Protein AF-A0A3C1DNW0-F1 (afdb_monomer)

pLDDT: mean 85.57, std 12.75, range [38.97, 98.12]

Foldseek 3Di:
DVVPDPVVVVVVVVVVVLVVQQVVLVVVQVVQLVVLLVVVVCVVPVPDCLVVVLVVLPPPDPCSVVVNVVSVVVVVLLDPPSCSVVDTCSCVRRPCCCVVDVPPFFFWKWKWWDFFALFHTATDTADLFFEEFFDVSLCLLVVLLLLQLLLCCQVPNNQVSCCVSQVFDVRGGYPPDDLPDWTKTWMDGPQKTWMWTFHDDPPGRDQAIFIWIARNPRTQWTAGRVQFTDGPNDTDDGDRHHPLNVCVVVVPPDPSSVSRSVQSNQEQGAEQAPLVLCLPVNAFLDPDCAADRNRRNLQNNLVVLVVDPVSVVLNVLLQSLLCNQPVQWADDKDWDDDPRHIFIWGDGVPDPDTHTPSPDFSQSVLSSSLSSQLSSGAASGEGEYEASVPRHDLSSVLSSSSSSVVSCSVRNYRYYYYHLDLSVQQSCLVPQQSYWARESDDPDDHDGDRRCVVDPNVVSNVDRVSVCSVVCCTNYHDNPD

Nearest PDB structures (foldseek):
  8v47-assembly1_H  TM=5.598E-01  e=7.083E-08  Escherichia coli B185
  6p74-assembly1_A-2  TM=4.828E-01  e=3.776E-08  Thermus scotoductus
  8v48-assembly1_F  TM=5.115E-01  e=3.086E-06  Escherichia coli B185
  7vuk-assembly1_B-2  TM=6.601E-01  e=5.045E-01  Thermus thermophilus HB8
  3uwx-assembly1_A-2  TM=2.628E-01  e=2.975E-02  Geobacillus sp. Y412MC52

Sequence (481 aa):
MLDADPSFARINDLIRLNKRRFLEAQIEVTQDYAKRVQSEVRVRLKDDTIWGVCRQEWGRGKGFKNEVLAQMEAWSRRQQGLTAHESTNAMTTIPLFAEVSRPAQPPSFTLYIRNLRALHWVNWSPEPLSILIGANGAGKTTLLQTLKLLHIAYERGLPEAVTQVLGGSNNLRRNGITEDEPVELGLTIGDARWRIRLVQREGSVDYFTDERLSVGEREVYSRDSMGAFLYGSERIEPTPQLGLRALMDRGVHEPAVRSIASFLWRLAVYHDPDLWHLRWQGSNTSEDRLLHSRGLNALAVLRRWHQDRSNRHRYQFVVDGLSIAFPNTVKEIDFQEAGNTIVARIYRPGAELPTPLAAEANGVLQLLILFCQVANAEDESLVAIDEPENSLHPYALRSFLRRTGQWARQHKLTVVLATHSTVLLDELSASPEQIFVMKPSELGAPIPTQLDRLCDRDWLEGFKIGDLYEQGEIGSNEDEC

Secondary structure (DSSP, 8-state):
--TT-HHHHHHHHHHHHHHHHHHHHHHHHHHHHHHHHHHHHHHHHHT-THHHHHHHHTTSSTTHHHHHHHHHHHHHHH-TT-GGGT--THHHHSTTHHHH----PPPP-EEEEEEETTEEEEEE---SEEEEEE-TTSSHHHHHHHHHHHHHHHHH-HHHHHHHHHSSGGGSBPTT--TTSPEEEEEEETTEEEEEEE--BTTB--S-EEEEEEETTEEEEEE-TT--EEETTEEEPP-SS-HHHHHHHTT---HHHHHHHHHHHTEEEE-S--HHHHHHT-EE-----SPPTT-TTHHHHHHHHHH-TTTHHHHHHHHHHHHHHSTTT-SEEEEEEETTEEEEEEEPTT-SS-EEGGGS-HHHHHHHHHHHHHHHPPTT-EEEEE-TTTT--HHHHHHHHHHHHHHHHHHT-EEEEE---HHHHHHTTT-GGGEEEE----TT--BSEEHHHHS-HHHHTTS-HHHHHHHTSSSSSS---

Solvent-accessible surface area (backbone atoms only — not comparable to full-atom values): 25736 Å² total; per-residue (Å²): 138,71,92,78,44,73,68,55,54,52,49,52,51,50,52,52,49,51,55,50,50,37,56,54,25,53,52,50,43,52,51,52,37,53,50,42,41,50,51,54,52,48,62,63,52,70,83,42,66,61,62,60,54,39,56,69,40,57,79,62,60,92,60,25,68,58,52,40,48,50,51,52,50,54,49,54,73,65,56,81,73,79,53,36,83,78,62,70,61,47,57,79,57,24,73,64,38,49,77,76,42,67,78,82,60,40,68,70,48,34,43,36,38,27,28,43,36,60,41,56,39,32,63,34,63,80,46,53,56,23,37,39,36,38,33,91,78,29,24,64,67,56,56,51,45,48,52,42,28,50,23,38,16,57,76,70,10,49,58,58,16,37,39,75,68,52,72,28,60,88,49,44,56,24,85,95,60,64,89,83,62,66,28,33,41,36,42,31,45,86,62,25,40,37,41,36,34,55,50,85,52,96,94,41,57,59,85,32,34,40,30,38,34,27,47,74,91,45,67,51,32,40,27,37,66,84,41,58,27,32,48,68,90,43,80,45,81,72,64,76,49,39,68,58,45,58,40,53,76,71,62,61,83,52,64,59,52,51,54,54,48,55,50,38,71,36,50,43,54,34,43,75,68,43,60,66,49,40,46,77,61,24,4,55,71,62,88,65,86,68,74,45,55,34,37,48,35,42,54,37,46,44,52,46,19,62,73,34,80,91,39,31,67,41,30,49,49,36,50,56,52,46,22,70,54,34,61,79,54,31,66,48,77,48,77,48,74,56,90,60,28,26,41,49,27,28,25,30,69,93,48,91,64,65,45,57,49,61,74,54,61,66,34,59,57,45,51,49,39,53,38,46,59,63,50,62,56,58,70,52,17,37,43,34,36,45,52,77,60,64,68,45,54,67,69,37,47,52,49,46,54,58,51,50,52,53,49,25,64,76,39,18,22,24,37,39,37,32,47,88,53,40,66,62,38,45,74,36,55,93,42,41,73,28,32,27,34,24,53,72,69,62,98,86,60,57,34,52,40,45,39,55,79,64,40,59,63,78,62,50,72,77,50,56,46,22,58,39,42,73,72,30,47,42,39,32,91,74,46,80,102

Mean predicted aligned error: 11.66 Å

Radius of gyration: 26.44 Å; Cα contacts (8 Å, |Δi|>4): 844; chains: 1; bounding box: 57×82×78 Å

Structure (mmCIF, N/CA/C/O backbone):
data_AF-A0A3C1DNW0-F1
#
_entry.id   AF-A0A3C1DNW0-F1
#
loop_
_atom_site.group_PDB
_atom_site.id
_atom_site.type_symbol
_atom_site.label_atom_id
_atom_site.label_alt_id
_atom_site.label_comp_id
_atom_site.label_asym_id
_atom_site.label_entity_id
_atom_site.label_seq_id
_atom_site.pdbx_PDB_ins_code
_atom_site.Cartn_x
_atom_site.Cartn_y
_atom_site.Cartn_z
_atom_site.occupancy
_atom_site.B_iso_or_equiv
_atom_site.auth_seq_id
_atom_site.auth_comp_id
_atom_site.auth_asym_id
_atom_site.auth_atom_id
_atom_site.pdbx_PDB_model_num
ATOM 1 N N . MET A 1 1 ? -2.042 -59.525 14.906 1.00 48.03 1 MET A N 1
ATOM 2 C CA . MET A 1 1 ? -3.501 -59.620 15.145 1.00 48.03 1 MET A CA 1
ATOM 3 C C . MET A 1 1 ? -4.225 -58.286 14.873 1.00 48.03 1 MET A C 1
ATOM 5 O O . MET A 1 1 ? -5.308 -58.090 15.395 1.00 48.03 1 MET A O 1
ATOM 9 N N . LEU A 1 2 ? -3.662 -57.394 14.034 1.00 45.12 2 LEU A N 1
ATOM 10 C CA . LEU A 1 2 ? -4.302 -56.145 13.571 1.00 45.12 2 LEU A CA 1
ATOM 11 C C . LEU A 1 2 ? -4.813 -56.239 12.114 1.00 45.12 2 LEU A C 1
ATOM 13 O O . LEU A 1 2 ? -5.661 -55.454 11.717 1.00 45.12 2 LEU A O 1
ATOM 17 N N . ASP A 1 3 ? -4.374 -57.244 11.344 1.00 48.69 3 ASP A N 1
ATOM 18 C CA . ASP A 1 3 ? -4.756 -57.433 9.931 1.00 48.69 3 ASP A CA 1
ATOM 19 C C . ASP A 1 3 ? -6.123 -58.114 9.709 1.00 48.69 3 ASP A C 1
ATOM 21 O O . ASP A 1 3 ? -6.497 -58.387 8.572 1.00 48.69 3 ASP A O 1
ATOM 25 N N . ALA A 1 4 ? -6.874 -58.415 10.775 1.00 55.47 4 ALA A N 1
ATOM 26 C CA . ALA A 1 4 ? -8.154 -59.131 10.695 1.00 55.47 4 ALA A CA 1
ATOM 27 C C . ALA A 1 4 ? -9.383 -58.250 10.995 1.00 55.47 4 ALA A C 1
ATOM 29 O O . ALA A 1 4 ? -10.499 -58.767 11.035 1.00 55.47 4 ALA A O 1
ATOM 30 N N . ASP A 1 5 ? -9.201 -56.941 11.212 1.00 55.50 5 ASP A N 1
ATOM 31 C CA . ASP A 1 5 ? -10.313 -56.021 11.460 1.00 55.50 5 ASP A CA 1
ATOM 32 C C . ASP A 1 5 ? -10.877 -55.475 10.126 1.00 55.50 5 ASP A C 1
ATOM 34 O O . ASP A 1 5 ? -10.173 -54.763 9.397 1.00 55.50 5 ASP A O 1
ATOM 38 N N . PRO A 1 6 ? -12.144 -55.775 9.771 1.00 59.16 6 PRO A N 1
ATOM 39 C CA . PRO A 1 6 ? -12.763 -55.307 8.530 1.00 59.16 6 PRO A CA 1
ATOM 40 C C . PRO A 1 6 ? -12.862 -53.776 8.431 1.00 59.16 6 PRO A C 1
ATOM 42 O O . PRO A 1 6 ? -13.002 -53.246 7.326 1.00 59.16 6 PRO A O 1
ATOM 45 N N . SER A 1 7 ? -12.762 -53.043 9.544 1.00 54.59 7 SER A N 1
ATOM 46 C CA . SER A 1 7 ? -12.679 -51.578 9.539 1.00 54.59 7 SER A CA 1
ATOM 47 C C . SER A 1 7 ? -11.319 -51.070 9.040 1.00 54.59 7 SER A C 1
ATOM 49 O O . SER A 1 7 ? -11.264 -50.103 8.280 1.00 54.59 7 SER A O 1
ATOM 51 N N . PHE A 1 8 ? -10.229 -51.773 9.358 1.00 56.00 8 PHE A N 1
ATOM 52 C CA . PHE A 1 8 ? -8.871 -51.423 8.933 1.00 56.00 8 PHE A CA 1
ATOM 53 C C . PHE A 1 8 ? -8.640 -51.722 7.445 1.00 56.00 8 PHE A C 1
ATOM 55 O O . PHE A 1 8 ? -8.015 -50.933 6.735 1.00 56.00 8 PHE A O 1
ATOM 62 N N . ALA A 1 9 ? -9.222 -52.816 6.941 1.00 67.88 9 ALA A N 1
ATOM 63 C CA . ALA A 1 9 ? -9.243 -53.124 5.510 1.00 67.88 9 ALA A CA 1
ATOM 64 C C . ALA A 1 9 ? -9.954 -52.021 4.705 1.00 67.88 9 ALA A C 1
ATOM 66 O O . ALA A 1 9 ? -9.409 -51.529 3.719 1.00 67.88 9 ALA A O 1
ATOM 67 N N . ARG A 1 10 ? -11.113 -51.545 5.186 1.00 63.94 10 ARG A N 1
ATOM 68 C CA . ARG A 1 10 ? -11.848 -50.426 4.567 1.00 63.94 10 ARG A CA 1
ATOM 69 C C . ARG A 1 10 ? -11.051 -49.123 4.566 1.00 63.94 10 ARG A C 1
ATOM 71 O O . ARG A 1 10 ? -11.082 -48.404 3.571 1.00 63.94 10 ARG A O 1
ATOM 78 N N . ILE A 1 11 ? -10.330 -48.819 5.647 1.00 63.16 11 ILE A N 1
ATOM 79 C CA . ILE A 1 11 ? -9.469 -47.629 5.725 1.00 63.16 11 ILE A CA 1
ATOM 80 C C . ILE A 1 11 ? -8.301 -47.739 4.737 1.00 63.16 11 ILE A C 1
ATOM 82 O O . ILE A 1 11 ? -8.032 -46.790 4.004 1.00 63.16 11 ILE A O 1
ATOM 86 N N . ASN A 1 12 ? -7.638 -48.894 4.653 1.00 68.75 12 ASN A N 1
ATOM 87 C CA . ASN A 1 12 ? -6.545 -49.107 3.700 1.00 68.75 12 ASN A CA 1
ATOM 88 C C . ASN A 1 12 ? -7.011 -49.040 2.241 1.00 68.75 12 ASN A C 1
ATOM 90 O O . ASN A 1 12 ? -6.315 -48.460 1.403 1.00 68.75 12 ASN A O 1
ATOM 94 N N . ASP A 1 13 ? -8.189 -49.580 1.934 1.00 74.31 13 ASP A N 1
ATOM 95 C CA . ASP A 1 13 ? -8.787 -49.472 0.603 1.00 74.31 13 ASP A CA 1
ATOM 96 C C . ASP A 1 13 ? -9.165 -48.024 0.270 1.00 74.31 13 ASP A C 1
ATOM 98 O O . ASP A 1 13 ? -8.897 -47.562 -0.840 1.00 74.31 13 ASP A O 1
ATOM 102 N N . LEU A 1 14 ? -9.682 -47.267 1.243 1.00 72.88 14 LEU A N 1
ATOM 103 C CA . LEU A 1 14 ? -9.954 -45.837 1.093 1.00 72.88 14 LEU A CA 1
ATOM 104 C C . LEU A 1 14 ? -8.666 -45.032 0.847 1.00 72.88 14 LEU A C 1
ATOM 106 O O . LEU A 1 14 ? -8.630 -44.188 -0.048 1.00 72.88 14 LEU A O 1
ATOM 110 N N . ILE A 1 15 ? -7.585 -45.323 1.578 1.00 68.31 15 ILE A N 1
ATOM 111 C CA . ILE A 1 15 ? -6.269 -44.691 1.383 1.00 68.31 15 ILE A CA 1
ATOM 112 C C . ILE A 1 15 ? -5.720 -45.008 -0.013 1.00 68.31 15 ILE A C 1
ATOM 114 O O . ILE A 1 15 ? -5.250 -44.107 -0.712 1.00 68.31 15 ILE A O 1
ATOM 118 N N . ARG A 1 16 ? -5.798 -46.270 -0.456 1.00 75.81 16 ARG A N 1
ATOM 119 C CA . ARG A 1 16 ? -5.365 -46.681 -1.804 1.00 75.81 16 ARG A CA 1
ATOM 120 C C . ARG A 1 16 ? -6.180 -45.989 -2.893 1.00 75.81 16 ARG A C 1
ATOM 122 O O . ARG A 1 16 ? -5.595 -45.492 -3.856 1.00 75.81 16 ARG A O 1
ATOM 129 N N . LEU A 1 17 ? -7.500 -45.921 -2.729 1.00 76.88 17 LEU A N 1
ATOM 130 C CA . LEU A 1 17 ? -8.402 -45.241 -3.657 1.00 76.88 17 LEU A CA 1
ATOM 131 C C . LEU A 1 17 ? -8.082 -43.744 -3.747 1.00 76.88 17 LEU A C 1
ATOM 133 O O . LEU A 1 17 ? -7.944 -43.219 -4.850 1.00 76.88 17 LEU A O 1
ATOM 137 N N . ASN A 1 18 ? -7.893 -43.072 -2.611 1.00 72.06 18 ASN A N 1
ATOM 138 C CA . ASN A 1 18 ? -7.554 -41.648 -2.573 1.00 72.06 18 ASN A CA 1
ATOM 139 C C . ASN A 1 18 ? -6.177 -41.368 -3.183 1.00 72.06 18 ASN A C 1
ATOM 141 O O . ASN A 1 18 ? -6.037 -40.423 -3.956 1.00 72.06 18 ASN A O 1
ATOM 145 N N . LYS A 1 19 ? -5.178 -42.221 -2.926 1.00 74.38 19 LYS A N 1
ATOM 146 C CA . LYS A 1 19 ? -3.848 -42.102 -3.544 1.00 74.38 19 LYS A CA 1
ATOM 147 C C . LYS A 1 19 ? -3.908 -42.248 -5.065 1.00 74.38 19 LYS A C 1
ATOM 149 O O . LYS A 1 19 ? -3.236 -41.508 -5.779 1.00 74.38 19 LYS A O 1
ATOM 154 N N . ARG A 1 20 ? -4.721 -43.181 -5.567 1.00 79.38 20 ARG A N 1
ATOM 155 C CA . ARG A 1 20 ? -4.929 -43.364 -7.007 1.00 79.38 20 ARG A CA 1
ATOM 156 C C . ARG A 1 20 ? -5.627 -42.155 -7.632 1.00 79.38 20 ARG A C 1
ATOM 158 O O . ARG A 1 20 ? -5.116 -41.621 -8.610 1.00 79.38 20 ARG A O 1
ATOM 165 N N . ARG A 1 21 ? -6.727 -41.688 -7.032 1.00 78.31 21 ARG A N 1
ATOM 166 C CA . ARG A 1 21 ? -7.461 -40.502 -7.505 1.00 78.31 21 ARG A CA 1
ATOM 167 C C . ARG A 1 21 ? -6.591 -39.245 -7.508 1.00 78.31 21 ARG A C 1
ATOM 169 O O . ARG A 1 21 ? -6.690 -38.449 -8.429 1.00 78.31 21 ARG A O 1
ATOM 176 N N . PHE A 1 22 ? -5.713 -39.087 -6.518 1.00 77.50 22 PHE A N 1
ATOM 177 C CA . PHE A 1 22 ? -4.748 -37.989 -6.473 1.00 77.50 22 PHE A CA 1
ATOM 178 C C . PHE A 1 22 ? -3.785 -38.012 -7.670 1.00 77.50 22 PHE A C 1
ATOM 180 O O . PHE A 1 22 ? -3.607 -36.991 -8.326 1.00 77.50 22 PHE A O 1
ATOM 187 N N . LEU A 1 23 ? -3.199 -39.172 -7.990 1.00 78.12 23 LEU A N 1
ATOM 188 C CA . LEU A 1 23 ? -2.284 -39.313 -9.131 1.00 78.12 23 LEU A CA 1
ATOM 189 C C . LEU A 1 23 ? -2.989 -39.070 -10.473 1.00 78.12 23 LEU A C 1
ATOM 191 O O . LEU A 1 23 ? -2.451 -38.375 -11.332 1.00 78.12 23 LEU A O 1
ATOM 195 N N . GLU A 1 24 ? -4.192 -39.619 -10.645 1.00 84.00 24 GLU A N 1
ATOM 196 C CA . GLU A 1 24 ? -5.007 -39.412 -11.849 1.00 84.00 24 GLU A CA 1
ATOM 197 C C . GLU A 1 24 ? -5.360 -37.921 -12.020 1.00 84.00 24 GLU A C 1
ATOM 199 O O . GLU A 1 24 ? -5.135 -37.357 -13.092 1.00 84.00 24 GLU A O 1
ATOM 204 N N . ALA A 1 25 ? -5.782 -37.252 -10.943 1.00 82.62 25 ALA A N 1
ATOM 205 C CA . ALA A 1 25 ? -6.086 -35.822 -10.945 1.00 82.62 25 ALA A CA 1
ATOM 206 C C . ALA A 1 25 ? -4.856 -34.934 -11.214 1.00 82.62 25 ALA A C 1
ATOM 208 O O . ALA A 1 25 ? -4.959 -33.936 -11.923 1.00 82.62 25 ALA A O 1
ATOM 209 N N . GLN A 1 26 ? -3.672 -35.284 -10.697 1.00 78.56 26 GLN A N 1
ATOM 210 C CA . GLN A 1 26 ? -2.434 -34.551 -10.997 1.00 78.56 26 GLN A CA 1
ATOM 211 C C . GLN A 1 26 ? -2.085 -34.594 -12.488 1.00 78.56 26 GLN A C 1
ATOM 213 O O . GLN A 1 26 ? -1.655 -33.586 -13.058 1.00 78.56 26 GLN A O 1
ATOM 218 N N . ILE A 1 27 ? -2.272 -35.752 -13.125 1.00 82.19 27 ILE A N 1
ATOM 219 C CA . ILE A 1 27 ? -2.051 -35.912 -14.564 1.00 82.19 27 ILE A CA 1
ATOM 220 C C . ILE A 1 27 ? -3.059 -35.060 -15.337 1.00 82.19 27 ILE A C 1
ATOM 222 O O . ILE A 1 27 ? -2.663 -34.341 -16.253 1.00 82.19 27 ILE A O 1
ATOM 226 N N . GLU A 1 28 ? -4.332 -35.092 -14.944 1.00 84.12 28 GLU A N 1
ATOM 227 C CA . GLU A 1 28 ? -5.400 -34.311 -15.573 1.00 84.12 28 GLU A CA 1
ATOM 228 C C . GLU A 1 28 ? -5.126 -32.802 -15.515 1.00 84.12 28 GLU A C 1
ATOM 230 O O . GLU A 1 28 ? -5.126 -32.135 -16.549 1.00 84.12 28 GLU A O 1
ATOM 235 N N . VAL A 1 29 ? -4.794 -32.274 -14.334 1.00 80.25 29 VAL A N 1
ATOM 236 C CA . VAL A 1 29 ? -4.448 -30.857 -14.131 1.00 80.25 29 VAL A CA 1
ATOM 237 C C . VAL A 1 29 ? -3.252 -30.448 -14.988 1.00 80.25 29 VAL A C 1
ATOM 239 O O . VAL A 1 29 ? -3.266 -29.394 -15.621 1.00 80.25 29 VAL A O 1
ATOM 242 N N . THR A 1 30 ? -2.220 -31.291 -15.038 1.00 77.31 30 THR A N 1
ATOM 243 C CA . THR A 1 30 ? -1.017 -31.026 -15.838 1.00 77.31 30 THR A CA 1
ATOM 244 C C . THR A 1 30 ? -1.336 -31.002 -17.334 1.00 77.31 30 THR A C 1
ATOM 246 O O . THR A 1 30 ? -0.831 -30.151 -18.067 1.00 77.31 30 THR A O 1
ATOM 249 N N . GLN A 1 31 ? -2.191 -31.917 -17.799 1.00 81.38 31 GLN A N 1
ATOM 250 C CA . GLN A 1 31 ? -2.630 -31.970 -19.191 1.00 81.38 31 GLN A CA 1
ATOM 251 C C . GLN A 1 31 ? -3.514 -30.778 -19.566 1.00 81.38 31 GLN A C 1
ATOM 253 O O . GLN A 1 31 ? -3.330 -30.222 -20.649 1.00 81.38 31 GLN A O 1
ATOM 258 N N . ASP A 1 32 ? -4.450 -30.378 -18.702 1.00 81.00 32 ASP A N 1
ATOM 259 C CA . ASP A 1 32 ? -5.295 -29.197 -18.918 1.00 81.00 32 ASP A CA 1
ATOM 260 C C . ASP A 1 32 ? -4.445 -27.924 -18.985 1.00 81.00 32 ASP A C 1
ATOM 262 O O . ASP A 1 32 ? -4.532 -27.168 -19.953 1.00 81.00 32 ASP A O 1
ATOM 266 N N . TYR A 1 33 ? -3.526 -27.750 -18.031 1.00 76.62 33 TYR A N 1
ATOM 267 C CA . TYR A 1 33 ? -2.560 -26.654 -18.037 1.00 76.62 33 TYR A CA 1
ATOM 268 C C . TYR A 1 33 ? -1.752 -26.607 -19.343 1.00 76.62 33 TYR A C 1
ATOM 270 O O . TYR A 1 33 ? -1.715 -25.577 -20.019 1.00 76.62 33 TYR A O 1
ATOM 278 N N . ALA A 1 34 ? -1.160 -27.734 -19.751 1.00 76.31 34 ALA A N 1
ATOM 279 C CA . ALA A 1 34 ? -0.383 -27.814 -20.985 1.00 76.31 34 ALA A CA 1
ATOM 280 C C . ALA A 1 34 ? -1.221 -27.466 -22.228 1.00 76.31 34 ALA A C 1
ATOM 282 O O . ALA A 1 34 ? -0.741 -26.750 -23.109 1.00 76.31 34 ALA A O 1
ATOM 283 N N . LYS A 1 35 ? -2.481 -27.919 -22.293 1.00 82.25 35 LYS A N 1
ATOM 284 C CA . LYS A 1 35 ? -3.408 -27.584 -23.387 1.00 82.25 35 LYS A CA 1
ATOM 285 C C . LYS A 1 35 ? -3.744 -26.096 -23.418 1.00 82.25 35 LYS A C 1
ATOM 287 O O . LYS A 1 35 ? -3.727 -25.507 -24.498 1.00 82.25 35 LYS A O 1
ATOM 292 N N . ARG A 1 36 ? -4.015 -25.476 -22.265 1.00 78.75 36 ARG A N 1
ATOM 293 C CA . ARG A 1 36 ? -4.310 -24.037 -22.171 1.00 78.75 36 ARG A CA 1
ATOM 294 C C . ARG A 1 36 ? -3.122 -23.201 -22.623 1.00 78.75 36 ARG A C 1
ATOM 296 O O . ARG A 1 36 ? -3.286 -22.386 -23.529 1.00 78.75 36 ARG A O 1
ATOM 303 N N . VAL A 1 37 ? -1.924 -23.483 -22.099 1.00 74.88 37 VAL A N 1
ATOM 304 C CA . VAL A 1 37 ? -0.683 -22.814 -22.527 1.00 74.88 37 VAL A CA 1
ATOM 305 C C . VAL A 1 37 ? -0.494 -22.978 -24.032 1.00 74.88 37 VAL A C 1
ATOM 307 O O . VAL A 1 37 ? -0.277 -21.996 -24.736 1.00 74.88 37 VAL A O 1
ATOM 310 N N . GLN A 1 38 ? -0.631 -24.201 -24.552 1.00 79.56 38 GLN A N 1
ATOM 311 C CA . GLN A 1 38 ? -0.500 -24.463 -25.983 1.00 79.56 38 GLN A CA 1
ATOM 312 C C . GLN A 1 38 ? -1.506 -23.653 -26.807 1.00 79.56 38 GLN A C 1
ATOM 314 O O . GLN A 1 38 ? -1.136 -23.102 -27.843 1.00 79.56 38 GLN A O 1
ATOM 319 N N . SER A 1 39 ? -2.765 -23.580 -26.373 1.00 81.94 39 SER A N 1
ATOM 320 C CA . SER A 1 39 ? -3.809 -22.834 -27.076 1.00 81.94 39 SER A CA 1
ATOM 321 C C . S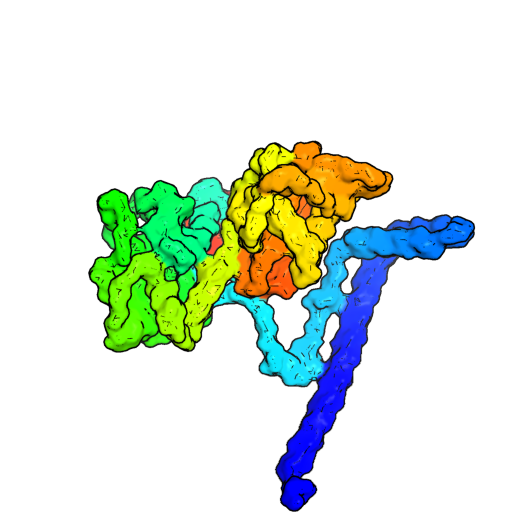ER A 1 39 ? -3.498 -21.339 -27.127 1.00 81.94 39 SER A C 1
ATOM 323 O O . SER A 1 39 ? -3.559 -20.736 -28.196 1.00 81.94 39 SER A O 1
ATOM 325 N N . GLU A 1 40 ? -3.065 -20.768 -26.008 1.00 78.75 40 GLU A N 1
ATOM 326 C CA . GLU A 1 40 ? -2.799 -19.343 -25.876 1.00 78.75 40 GLU A CA 1
ATOM 327 C C . GLU A 1 40 ? -1.538 -18.933 -26.646 1.00 78.75 40 GLU A C 1
ATOM 329 O O . GLU A 1 40 ? -1.549 -17.961 -27.405 1.00 78.75 40 GLU A O 1
ATOM 334 N N . VAL A 1 41 ? -0.479 -19.743 -26.551 1.00 77.81 41 VAL A N 1
ATOM 335 C CA . VAL A 1 41 ? 0.729 -19.603 -27.376 1.00 77.81 41 VAL A CA 1
ATOM 336 C C . VAL A 1 41 ? 0.374 -19.684 -28.861 1.00 77.81 41 VAL A C 1
ATOM 338 O O . VAL A 1 41 ? 0.852 -18.872 -29.649 1.00 77.81 41 VAL A O 1
ATOM 341 N N . ARG A 1 42 ? -0.490 -20.625 -29.264 1.00 80.81 42 ARG A N 1
ATOM 342 C CA . ARG A 1 42 ? -0.892 -20.795 -30.668 1.00 80.81 42 ARG A CA 1
ATOM 343 C C . ARG A 1 42 ? -1.680 -19.602 -31.198 1.00 80.81 42 ARG A C 1
ATOM 345 O O . ARG A 1 42 ? -1.450 -19.215 -32.339 1.00 80.81 42 ARG A O 1
ATOM 352 N N . VAL A 1 43 ? -2.582 -19.032 -30.399 1.00 81.56 43 VAL A N 1
ATOM 353 C CA . VAL A 1 43 ? -3.336 -17.821 -30.763 1.00 81.56 43 VAL A CA 1
ATOM 354 C C . VAL A 1 43 ? -2.379 -16.652 -30.974 1.00 81.56 43 VAL A C 1
ATOM 356 O O . VAL A 1 43 ? -2.425 -16.017 -32.022 1.00 81.56 43 VAL A O 1
ATOM 359 N N . ARG A 1 44 ? -1.451 -16.429 -30.039 1.00 77.81 44 ARG A N 1
ATOM 360 C CA . ARG A 1 44 ? -0.472 -15.333 -30.126 1.00 77.81 44 ARG A CA 1
ATOM 361 C C . ARG A 1 44 ? 0.526 -15.504 -31.271 1.00 77.81 44 ARG A C 1
ATOM 363 O O . ARG A 1 44 ? 0.952 -14.518 -31.852 1.00 77.81 44 ARG A O 1
ATOM 370 N N . LEU A 1 45 ? 0.890 -16.740 -31.610 1.00 79.31 45 LEU A N 1
ATOM 371 C CA . LEU A 1 45 ? 1.800 -17.039 -32.721 1.00 79.31 45 LEU A CA 1
ATOM 372 C C . LEU A 1 45 ? 1.155 -16.927 -34.104 1.00 79.31 45 LEU A C 1
ATOM 374 O O . LEU A 1 45 ? 1.888 -16.856 -35.088 1.00 79.31 45 LEU A O 1
ATOM 378 N N . LYS A 1 46 ? -0.177 -17.005 -34.209 1.00 76.19 46 LYS A N 1
ATOM 379 C CA . LYS A 1 46 ? -0.862 -17.187 -35.497 1.00 76.19 46 LYS A CA 1
ATOM 380 C C . LYS A 1 46 ? -0.609 -16.030 -36.467 1.00 76.19 46 LYS A C 1
ATOM 382 O O . LYS A 1 46 ? -0.390 -16.288 -37.647 1.00 76.19 46 LYS A O 1
ATOM 387 N N . ASP A 1 47 ? -0.576 -14.807 -35.946 1.00 71.94 47 ASP A N 1
ATOM 388 C CA . ASP A 1 47 ? -0.454 -13.579 -36.739 1.00 71.94 47 ASP A CA 1
ATOM 389 C C . ASP A 1 47 ? 0.865 -12.825 -36.467 1.00 71.94 47 ASP A C 1
ATOM 391 O O . ASP A 1 47 ? 1.056 -11.697 -36.920 1.00 71.94 47 ASP A O 1
ATOM 395 N N . ASP A 1 48 ? 1.802 -13.444 -35.740 1.00 79.75 48 ASP A N 1
ATOM 396 C CA . ASP A 1 48 ? 3.068 -12.811 -35.376 1.00 79.75 48 ASP A CA 1
ATOM 397 C C . ASP A 1 48 ? 4.144 -13.011 -36.457 1.00 79.75 48 ASP A C 1
ATOM 399 O O . ASP A 1 48 ? 4.401 -14.113 -36.954 1.00 79.75 48 ASP A O 1
ATOM 403 N N . THR A 1 49 ? 4.827 -11.916 -36.792 1.00 83.56 49 THR A N 1
ATOM 404 C CA . THR A 1 49 ? 5.937 -11.880 -37.756 1.00 83.56 49 THR A CA 1
ATOM 405 C C . THR A 1 49 ? 7.140 -12.746 -37.368 1.00 83.56 49 THR A C 1
ATOM 407 O O . THR A 1 49 ? 7.996 -13.006 -38.220 1.00 83.56 49 THR A O 1
ATOM 410 N N . ILE A 1 50 ? 7.209 -13.237 -36.124 1.00 84.81 50 ILE A N 1
ATOM 411 C CA . ILE A 1 50 ? 8.295 -14.077 -35.611 1.00 84.81 50 ILE A CA 1
ATOM 412 C C . ILE A 1 50 ? 8.543 -15.309 -36.483 1.00 84.81 50 ILE A C 1
ATOM 414 O O . ILE A 1 50 ? 9.695 -15.676 -36.695 1.00 84.81 50 ILE A O 1
ATOM 418 N N . TRP A 1 51 ? 7.503 -15.899 -37.084 1.00 80.44 51 TRP A N 1
ATOM 419 C CA . TRP A 1 51 ? 7.679 -17.013 -38.019 1.00 80.44 51 TRP A CA 1
ATOM 420 C C . TRP A 1 51 ? 8.460 -16.614 -39.268 1.00 80.44 51 TRP A C 1
ATOM 422 O O . TRP A 1 51 ? 9.289 -17.388 -39.743 1.00 80.44 51 TRP A O 1
ATOM 432 N N . GLY A 1 52 ? 8.227 -15.408 -39.787 1.00 80.44 52 GLY A N 1
ATOM 433 C CA . GLY A 1 52 ? 8.985 -14.855 -40.905 1.00 80.44 52 GLY A CA 1
ATOM 434 C C . GLY A 1 52 ? 10.452 -14.642 -40.539 1.00 80.44 52 GLY A C 1
ATOM 435 O O . GLY A 1 52 ? 11.331 -15.062 -41.291 1.00 80.44 52 GLY A O 1
ATOM 436 N N . VAL A 1 53 ? 10.709 -14.082 -39.353 1.00 82.19 53 VAL A N 1
ATOM 437 C CA . VAL A 1 53 ? 12.064 -13.856 -38.820 1.00 82.19 53 VAL A CA 1
ATOM 438 C C . VAL A 1 53 ? 12.800 -15.184 -38.623 1.00 82.19 53 VAL A C 1
ATOM 440 O O . VAL A 1 53 ? 13.878 -15.385 -39.179 1.00 82.19 53 VAL A O 1
ATOM 443 N N . CYS A 1 54 ? 12.194 -16.146 -37.923 1.00 84.50 54 CYS A N 1
ATOM 444 C CA . CYS A 1 54 ? 12.789 -17.464 -37.702 1.00 84.50 54 CYS A CA 1
ATOM 445 C C . CYS A 1 54 ? 13.026 -18.221 -39.016 1.00 84.50 54 CYS A C 1
ATOM 447 O O . CYS A 1 54 ? 14.024 -18.926 -39.135 1.00 84.50 54 CYS A O 1
ATOM 449 N N . ARG A 1 55 ? 12.146 -18.072 -40.016 1.00 84.19 55 ARG A N 1
ATOM 450 C CA . ARG A 1 55 ? 12.298 -18.711 -41.334 1.00 84.19 55 ARG A CA 1
ATOM 451 C C . ARG A 1 55 ? 13.444 -18.116 -42.148 1.00 84.19 55 ARG A C 1
ATOM 453 O O . ARG A 1 55 ? 14.096 -18.861 -42.871 1.00 84.19 55 ARG A O 1
ATOM 460 N N . GLN A 1 56 ? 13.687 -16.810 -42.040 1.00 83.12 56 GLN A N 1
ATOM 461 C CA . GLN A 1 56 ? 14.822 -16.150 -42.696 1.00 83.12 56 GLN A CA 1
ATOM 462 C C . GLN A 1 56 ? 16.163 -16.539 -42.064 1.00 83.12 56 GLN A C 1
ATOM 464 O O . GLN A 1 56 ? 17.156 -16.674 -42.778 1.00 83.12 56 GLN A O 1
ATOM 469 N N . GLU A 1 57 ? 16.177 -16.768 -40.751 1.00 81.44 57 GLU A N 1
ATOM 470 C CA . GLU A 1 57 ? 17.364 -17.220 -40.019 1.00 81.44 57 GLU A CA 1
ATOM 471 C C . GLU A 1 57 ? 17.602 -18.733 -40.135 1.00 81.44 57 GLU A C 1
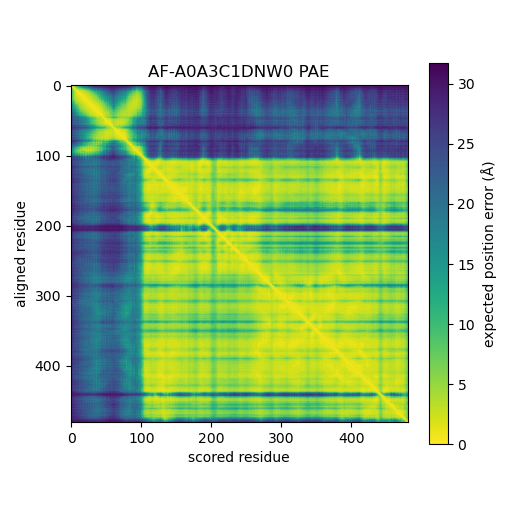ATOM 473 O O . GLU A 1 57 ? 18.724 -19.215 -39.965 1.00 81.44 57 GLU A O 1
ATOM 478 N N . TRP A 1 58 ? 16.577 -19.512 -40.487 1.00 83.81 58 TRP A N 1
ATOM 479 C CA . TRP A 1 58 ? 16.689 -20.962 -40.598 1.00 83.81 58 TRP A CA 1
ATOM 480 C C . TRP A 1 58 ? 17.679 -21.386 -41.693 1.00 83.81 58 TRP A C 1
ATOM 482 O O . TRP A 1 58 ? 17.453 -21.182 -42.884 1.00 83.81 58 TRP A O 1
ATOM 492 N N . GLY A 1 59 ? 18.775 -22.038 -41.292 1.00 78.50 59 GLY A N 1
ATOM 493 C CA . GLY A 1 59 ? 19.795 -22.553 -42.211 1.00 78.50 59 GLY A CA 1
ATOM 494 C C . GLY A 1 59 ? 20.888 -21.554 -42.609 1.00 78.50 59 GLY A C 1
ATOM 495 O O . GLY A 1 59 ? 21.751 -21.910 -43.415 1.00 78.50 59 GLY A O 1
ATOM 496 N N . ARG A 1 60 ? 20.927 -20.344 -42.029 1.00 79.31 60 ARG A N 1
ATOM 497 C CA . ARG A 1 60 ? 22.002 -19.355 -42.248 1.00 79.31 60 ARG A CA 1
ATOM 498 C C . ARG A 1 60 ? 23.298 -19.690 -41.490 1.00 79.31 60 ARG A C 1
ATOM 500 O O . ARG A 1 60 ? 23.736 -18.975 -40.598 1.00 79.31 60 ARG A O 1
ATOM 507 N N . GLY A 1 61 ? 23.960 -20.777 -41.880 1.00 79.38 61 GLY A N 1
ATOM 508 C CA . GLY A 1 61 ? 25.314 -21.108 -41.410 1.00 79.38 61 GLY A CA 1
ATOM 509 C C . GLY A 1 61 ? 25.393 -21.690 -39.990 1.00 79.38 61 GLY A C 1
ATOM 510 O O . GLY A 1 61 ? 24.395 -22.106 -39.403 1.00 79.38 61 GLY A O 1
ATOM 511 N N . LYS A 1 62 ? 26.610 -21.802 -39.435 1.00 72.94 62 LYS A N 1
ATOM 512 C CA . LYS A 1 62 ? 26.824 -22.369 -38.088 1.00 72.94 62 LYS A CA 1
ATOM 513 C C . LYS A 1 62 ? 26.281 -21.407 -37.026 1.00 72.94 62 LYS A C 1
ATOM 515 O O . LYS A 1 62 ? 26.705 -20.264 -36.977 1.00 72.94 62 LYS A O 1
ATOM 520 N N . GLY A 1 63 ? 25.394 -21.897 -36.159 1.00 77.81 63 GLY A N 1
ATOM 521 C CA . GLY A 1 63 ? 24.812 -21.113 -35.060 1.00 77.81 63 GLY A CA 1
ATOM 522 C C . GLY A 1 63 ? 23.350 -20.707 -35.256 1.00 77.81 63 GLY A C 1
ATOM 523 O O . GLY A 1 63 ? 22.728 -20.289 -34.286 1.00 77.81 63 GLY A O 1
ATOM 524 N N . PHE A 1 64 ? 22.759 -20.936 -36.439 1.00 80.94 64 PHE A N 1
ATOM 525 C CA . PHE A 1 64 ? 21.371 -20.547 -36.737 1.00 80.94 64 PHE A CA 1
ATOM 526 C C . PHE A 1 64 ? 20.343 -21.046 -35.706 1.00 80.94 64 PHE A C 1
ATOM 528 O O . PHE A 1 64 ? 19.364 -20.369 -35.421 1.00 80.94 64 PHE A O 1
ATOM 535 N N . LYS A 1 65 ? 20.569 -22.227 -35.111 1.00 80.50 65 LYS A N 1
ATOM 536 C CA . LYS A 1 65 ? 19.701 -22.767 -34.054 1.00 80.50 65 LYS A CA 1
ATOM 537 C C . LYS A 1 65 ? 19.667 -21.866 -32.821 1.00 80.50 65 LYS A C 1
ATOM 539 O O . LYS A 1 65 ? 18.593 -21.657 -32.274 1.00 80.50 65 LYS A O 1
ATOM 544 N N . ASN A 1 66 ? 20.818 -21.341 -32.402 1.00 76.44 66 ASN A N 1
ATOM 545 C CA . ASN A 1 66 ? 20.907 -20.459 -31.240 1.00 76.44 66 ASN A CA 1
ATOM 546 C C . ASN A 1 66 ? 20.244 -19.113 -31.533 1.00 76.44 66 ASN A C 1
ATOM 548 O O . ASN A 1 66 ? 19.561 -18.585 -30.667 1.00 76.44 66 ASN A O 1
ATOM 552 N N . GLU A 1 67 ? 20.380 -18.607 -32.759 1.00 75.94 67 GLU A N 1
ATOM 553 C CA . GLU A 1 67 ? 19.742 -17.359 -33.181 1.00 75.94 67 GLU A CA 1
ATOM 554 C C . GLU A 1 67 ? 18.214 -17.499 -33.222 1.00 75.94 67 GLU A C 1
ATOM 556 O O . GLU A 1 67 ? 17.490 -16.694 -32.646 1.00 75.94 67 GLU A O 1
ATOM 561 N N . VAL A 1 68 ? 17.706 -18.588 -33.810 1.00 79.94 68 VAL A N 1
ATOM 562 C CA . VAL A 1 68 ? 16.269 -18.900 -33.816 1.00 79.94 68 VAL A CA 1
ATOM 563 C C . VAL A 1 68 ? 15.739 -19.069 -32.389 1.00 79.94 68 VAL A C 1
ATOM 565 O O . VAL A 1 68 ? 14.679 -18.531 -32.074 1.00 79.94 68 VAL A O 1
ATOM 568 N N . LEU A 1 69 ? 16.478 -19.758 -31.510 1.00 76.44 69 LEU A N 1
ATOM 569 C CA . LEU A 1 69 ? 16.119 -19.889 -30.094 1.00 76.44 69 LEU A CA 1
ATOM 570 C C . LEU A 1 69 ? 16.101 -18.531 -29.385 1.00 76.44 69 LEU A C 1
ATOM 572 O O . LEU A 1 69 ? 15.133 -18.235 -28.695 1.00 76.44 69 LEU A O 1
ATOM 576 N N . ALA A 1 70 ? 17.102 -17.678 -29.603 1.00 74.06 70 ALA A N 1
ATOM 577 C CA . ALA A 1 70 ? 17.155 -16.339 -29.025 1.00 74.06 70 ALA A CA 1
ATOM 578 C C . ALA A 1 70 ? 15.982 -15.463 -29.496 1.00 74.06 70 ALA A C 1
ATOM 580 O O . ALA A 1 70 ? 15.396 -14.739 -28.691 1.00 74.06 70 ALA A O 1
ATOM 581 N N . GLN A 1 71 ? 15.585 -15.564 -30.769 1.00 77.94 71 GLN A N 1
ATOM 582 C CA . GLN A 1 71 ? 14.413 -14.866 -31.306 1.00 77.94 71 GLN A CA 1
ATOM 583 C C . GLN A 1 71 ? 13.111 -15.373 -30.674 1.00 77.94 71 GLN A C 1
ATOM 585 O O . GLN A 1 71 ? 12.280 -14.563 -30.260 1.00 77.94 71 GLN A O 1
ATOM 590 N N . MET A 1 72 ? 12.946 -16.693 -30.532 1.00 74.56 72 MET A N 1
ATOM 591 C CA . MET A 1 72 ? 11.780 -17.278 -29.860 1.00 74.56 72 MET A CA 1
ATOM 592 C C . MET A 1 72 ? 11.742 -16.943 -28.364 1.00 74.56 72 MET A C 1
ATOM 594 O O . MET A 1 72 ? 10.672 -16.650 -27.839 1.00 74.56 72 MET A O 1
ATOM 598 N N . GLU A 1 73 ? 12.886 -16.915 -27.679 1.00 69.56 73 GLU A N 1
ATOM 599 C CA . GLU A 1 73 ? 12.982 -16.481 -26.282 1.00 69.56 73 GLU A CA 1
ATOM 600 C C . GLU A 1 73 ? 12.661 -14.994 -26.131 1.00 69.56 73 GLU A C 1
ATOM 602 O O . GLU A 1 73 ? 11.889 -14.614 -25.253 1.00 69.56 73 GLU A O 1
ATOM 607 N N . ALA A 1 74 ? 13.202 -14.138 -26.999 1.00 71.25 74 ALA A N 1
ATOM 608 C CA . ALA A 1 74 ? 12.904 -12.712 -26.998 1.00 71.25 74 ALA A CA 1
ATOM 609 C C . ALA A 1 74 ? 11.431 -12.442 -27.328 1.00 71.25 74 ALA A C 1
ATOM 611 O O . ALA A 1 74 ? 10.840 -11.516 -26.777 1.00 71.25 74 ALA A O 1
ATOM 612 N N . TRP A 1 75 ? 10.831 -13.224 -28.227 1.00 80.75 75 TRP A N 1
ATOM 613 C CA . TRP A 1 75 ? 9.394 -13.196 -28.487 1.00 80.75 75 TRP A CA 1
ATOM 614 C C . TRP A 1 75 ? 8.614 -13.626 -27.245 1.00 80.75 75 TRP A C 1
ATOM 616 O O . TRP A 1 75 ? 7.758 -12.880 -26.783 1.00 80.75 75 TRP A O 1
ATOM 626 N N . SER A 1 76 ? 8.973 -14.758 -26.635 1.00 68.00 76 SER A N 1
ATOM 627 C CA . SER A 1 76 ? 8.329 -15.270 -25.422 1.00 68.00 76 SER A CA 1
ATOM 628 C C . SER A 1 76 ? 8.389 -14.270 -24.267 1.00 68.00 76 SER A C 1
ATOM 630 O O . SER A 1 76 ? 7.396 -14.104 -23.570 1.00 68.00 76 SER A O 1
ATOM 632 N N . ARG A 1 77 ? 9.518 -13.575 -24.072 1.00 63.25 77 ARG A N 1
ATOM 633 C CA . ARG A 1 77 ? 9.669 -12.527 -23.044 1.00 63.25 77 ARG A CA 1
ATOM 634 C C . ARG A 1 77 ? 8.832 -11.278 -23.339 1.00 63.25 77 ARG A C 1
ATOM 636 O O . ARG A 1 77 ? 8.461 -10.569 -22.410 1.00 63.25 77 ARG A O 1
ATOM 643 N N . ARG A 1 78 ? 8.526 -11.006 -24.614 1.00 68.56 78 ARG A N 1
ATOM 644 C CA . ARG A 1 78 ? 7.646 -9.905 -25.050 1.00 68.56 78 ARG A CA 1
ATOM 645 C C . ARG A 1 78 ? 6.160 -10.235 -24.908 1.00 68.56 78 ARG A C 1
ATOM 647 O O . ARG A 1 78 ? 5.352 -9.315 -24.802 1.00 68.56 78 ARG A O 1
ATOM 654 N N . GLN A 1 79 ? 5.791 -11.516 -24.891 1.00 65.38 79 GLN A N 1
ATOM 655 C CA . GLN A 1 79 ? 4.407 -11.937 -24.696 1.00 65.38 79 GLN A CA 1
ATOM 656 C C . GLN A 1 79 ? 3.973 -11.705 -23.243 1.00 65.38 79 GLN A C 1
ATOM 658 O O . GLN A 1 79 ? 4.095 -12.576 -22.386 1.00 65.38 79 GLN A O 1
ATOM 663 N N . GLN A 1 80 ? 3.433 -10.517 -22.960 1.00 51.84 80 GLN A N 1
ATOM 664 C CA . GLN A 1 80 ? 2.800 -10.244 -21.672 1.00 51.84 80 GLN A CA 1
ATOM 665 C C . GLN A 1 80 ? 1.502 -11.051 -21.541 1.00 51.84 80 GLN A C 1
ATOM 667 O O . GLN A 1 80 ? 0.586 -10.898 -22.352 1.00 51.84 80 GLN A O 1
ATOM 672 N N . GLY A 1 81 ? 1.415 -11.890 -20.508 1.00 58.03 81 GLY A N 1
ATOM 673 C CA . GLY A 1 81 ? 0.150 -12.449 -20.031 1.00 58.03 81 GLY A CA 1
ATOM 674 C C . GLY A 1 81 ? -0.276 -13.778 -20.640 1.00 58.03 81 GLY A C 1
ATOM 675 O O . GLY A 1 81 ? -1.443 -13.890 -20.975 1.00 58.03 81 GLY A O 1
ATOM 676 N N . LEU A 1 82 ? 0.617 -14.767 -20.780 1.00 56.84 82 LEU A N 1
ATOM 677 C CA . LEU A 1 82 ? 0.156 -16.160 -20.870 1.00 56.84 82 LEU A CA 1
ATOM 678 C C . LEU A 1 82 ? -0.600 -16.497 -19.578 1.00 56.84 82 LEU A C 1
ATOM 680 O O . LEU A 1 82 ? 0.038 -16.901 -18.619 1.00 56.84 82 LEU A O 1
ATOM 684 N N . THR A 1 83 ? -1.911 -16.297 -19.492 1.00 55.50 83 THR A N 1
ATOM 685 C CA . THR A 1 83 ? -2.674 -16.465 -18.238 1.00 55.50 83 THR A CA 1
ATOM 686 C C . THR A 1 83 ? -3.024 -17.921 -17.945 1.00 55.50 83 THR A C 1
ATOM 688 O O . THR A 1 83 ? -3.575 -18.239 -16.891 1.00 55.50 83 THR A O 1
ATOM 691 N N . ALA A 1 84 ? -2.666 -18.852 -18.831 1.00 55.22 84 ALA A N 1
ATOM 692 C CA . ALA A 1 84 ? -2.906 -20.277 -18.627 1.00 55.22 84 ALA A CA 1
ATOM 693 C C . ALA A 1 84 ? -2.336 -20.835 -17.303 1.00 55.22 84 ALA A C 1
ATOM 695 O O . ALA A 1 84 ? -2.891 -21.791 -16.771 1.00 55.22 84 ALA A O 1
ATOM 696 N N . HIS A 1 85 ? -1.268 -20.246 -16.745 1.00 54.53 85 HIS A N 1
ATOM 697 C CA . HIS A 1 85 ? -0.735 -20.627 -15.422 1.00 54.53 85 HIS A CA 1
ATOM 698 C C . HIS A 1 85 ? -1.495 -20.007 -14.247 1.00 54.53 85 HIS A C 1
ATOM 700 O O . HIS A 1 85 ? -1.350 -20.460 -13.115 1.00 54.53 85 HIS A O 1
ATOM 706 N N . GLU A 1 86 ? -2.314 -18.995 -14.517 1.00 49.50 86 GLU A N 1
ATOM 707 C CA . GLU A 1 86 ? -3.106 -18.249 -13.539 1.00 49.50 86 GLU A CA 1
ATOM 708 C C . GLU A 1 86 ? -4.469 -18.914 -13.276 1.00 49.50 86 GLU A C 1
ATOM 710 O O . GLU A 1 86 ? -5.094 -18.647 -12.254 1.00 49.50 86 GLU A O 1
ATOM 715 N N . SER A 1 87 ? -4.921 -19.815 -14.161 1.00 54.69 87 SER A N 1
ATOM 716 C CA . SER A 1 87 ? -6.146 -20.604 -13.984 1.00 54.69 87 SER A CA 1
ATOM 717 C C . SER A 1 87 ? -5.847 -22.102 -14.045 1.00 54.69 87 SER A C 1
ATOM 719 O O . SER A 1 87 ? -5.717 -22.702 -15.110 1.00 54.69 87 SER A O 1
ATOM 721 N N . THR A 1 88 ? -5.757 -22.730 -12.874 1.00 62.75 88 THR A N 1
ATOM 722 C CA . THR A 1 88 ? -5.704 -24.187 -12.757 1.00 62.75 88 THR A CA 1
ATOM 723 C C . THR A 1 88 ? -6.936 -24.695 -12.029 1.00 62.75 88 THR A C 1
ATOM 725 O O . THR A 1 88 ? -7.318 -24.174 -10.983 1.00 62.75 88 THR A O 1
ATOM 728 N N . ASN A 1 89 ? -7.533 -25.761 -12.555 1.00 66.69 89 ASN A N 1
ATOM 729 C CA . ASN A 1 89 ? -8.619 -26.464 -11.880 1.00 66.69 89 ASN A CA 1
ATOM 730 C C . ASN A 1 89 ? -8.101 -27.372 -10.747 1.00 66.69 89 ASN A C 1
ATOM 732 O O . ASN A 1 89 ? -8.871 -28.129 -10.177 1.00 66.69 89 ASN A O 1
ATOM 736 N N . ALA A 1 90 ? -6.814 -27.304 -10.374 1.00 67.75 90 ALA A N 1
ATOM 737 C CA . ALA A 1 90 ? -6.220 -28.152 -9.334 1.00 67.75 90 ALA A CA 1
ATOM 738 C C . ALA A 1 90 ? -7.038 -28.209 -8.034 1.00 67.75 90 ALA A C 1
ATOM 740 O O . ALA A 1 90 ? -7.183 -29.281 -7.453 1.00 67.75 90 ALA A O 1
ATOM 741 N N . MET A 1 91 ? -7.605 -27.072 -7.620 1.00 62.88 91 MET A N 1
ATOM 742 C CA . MET A 1 91 ? -8.461 -26.953 -6.434 1.00 62.88 91 MET A CA 1
ATOM 743 C C . MET A 1 91 ? -9.715 -27.828 -6.494 1.00 62.88 91 MET A C 1
ATOM 745 O O . MET A 1 91 ? -10.124 -28.377 -5.476 1.00 62.88 91 MET A O 1
ATOM 749 N N . THR A 1 92 ? -10.331 -27.938 -7.670 1.00 69.56 92 THR A N 1
ATOM 750 C CA . THR A 1 92 ? -11.576 -28.687 -7.879 1.00 69.56 92 THR A CA 1
ATOM 751 C C . THR A 1 92 ? -11.320 -30.113 -8.363 1.00 69.56 92 THR A C 1
ATOM 753 O O . THR A 1 92 ? -12.119 -31.002 -8.081 1.00 69.56 92 THR A O 1
ATOM 756 N N . THR A 1 93 ? -10.205 -30.353 -9.057 1.00 78.75 93 THR A N 1
ATOM 757 C CA . THR A 1 93 ? -9.858 -31.646 -9.660 1.00 78.75 93 THR A CA 1
ATOM 758 C C . THR A 1 93 ? -9.108 -32.569 -8.696 1.00 78.75 93 THR A C 1
ATOM 760 O O . THR A 1 93 ? -9.340 -33.776 -8.718 1.00 78.75 93 THR A O 1
ATOM 763 N N . ILE A 1 94 ? -8.220 -32.050 -7.835 1.00 77.25 94 ILE A N 1
ATOM 764 C CA . ILE A 1 94 ? -7.422 -32.887 -6.923 1.00 77.25 94 ILE A CA 1
ATOM 765 C C . ILE A 1 94 ? -8.220 -33.159 -5.631 1.00 77.25 94 ILE A C 1
ATOM 767 O O . ILE A 1 94 ? -8.504 -32.225 -4.876 1.00 77.25 94 ILE A O 1
ATOM 771 N N . PRO A 1 95 ? -8.560 -34.427 -5.317 1.00 66.69 95 PRO A N 1
ATOM 772 C CA . PRO A 1 95 ? -9.323 -34.764 -4.117 1.00 66.69 95 PRO A CA 1
ATOM 773 C C . PRO A 1 95 ? -8.614 -34.305 -2.844 1.00 66.69 95 PRO A C 1
ATOM 775 O O . PRO A 1 95 ? -7.397 -34.461 -2.730 1.00 66.69 95 PRO A O 1
ATOM 778 N N . LEU A 1 96 ? -9.382 -33.790 -1.878 1.00 59.16 96 LEU A N 1
ATOM 779 C CA . LEU A 1 96 ? -8.895 -33.260 -0.595 1.00 59.16 96 LEU A CA 1
ATOM 780 C C . LEU A 1 96 ? -7.969 -32.033 -0.730 1.00 59.16 96 LEU A C 1
ATOM 782 O O . LEU A 1 96 ? -7.567 -31.468 0.282 1.00 59.16 96 LEU A O 1
ATOM 786 N N . PHE A 1 97 ? -7.639 -31.570 -1.944 1.00 57.38 97 PHE A N 1
ATOM 787 C CA . PHE A 1 97 ? -6.709 -30.455 -2.132 1.00 57.38 97 PHE A CA 1
ATOM 788 C C . PHE A 1 97 ? -7.291 -29.137 -1.626 1.00 57.38 97 PHE A C 1
ATOM 790 O O . PHE A 1 97 ? -6.586 -28.416 -0.936 1.00 57.38 97 PHE A O 1
ATOM 797 N N . ALA A 1 98 ? -8.579 -28.871 -1.859 1.00 46.75 98 ALA A N 1
ATOM 798 C CA . ALA A 1 98 ? -9.287 -27.724 -1.280 1.00 46.75 98 ALA A CA 1
ATOM 799 C C . ALA A 1 98 ? -9.489 -27.820 0.250 1.00 46.75 98 ALA A C 1
ATOM 801 O O . ALA A 1 98 ? -9.649 -26.801 0.918 1.00 46.75 98 ALA A O 1
ATOM 802 N N . GLU A 1 99 ? -9.478 -29.032 0.819 1.00 46.88 99 GLU A N 1
ATOM 803 C CA . GLU A 1 99 ? -9.619 -29.258 2.269 1.00 46.88 99 GLU A CA 1
ATOM 804 C C . GLU A 1 99 ? -8.279 -29.107 3.010 1.00 46.88 99 GLU A C 1
ATOM 806 O O . GLU A 1 99 ? -8.244 -28.631 4.144 1.00 46.88 99 GLU A O 1
ATOM 811 N N . VAL A 1 100 ? -7.170 -29.480 2.360 1.00 43.69 100 VAL A N 1
ATOM 812 C CA . VAL A 1 100 ? -5.796 -29.388 2.893 1.00 43.69 100 VAL A CA 1
ATOM 813 C C . VAL A 1 100 ? -5.141 -28.047 2.544 1.00 43.69 100 VAL A C 1
ATOM 815 O O . VAL A 1 100 ? -4.333 -27.526 3.311 1.00 43.69 100 VAL A O 1
ATOM 818 N N . SER A 1 101 ? -5.519 -27.459 1.412 1.00 40.72 101 SER A N 1
ATOM 819 C CA . SER A 1 101 ? -5.136 -26.119 0.980 1.00 40.72 101 SER A CA 1
ATOM 820 C C . SER A 1 101 ? -6.371 -25.233 1.048 1.00 40.72 101 SER A C 1
ATOM 822 O O . SER A 1 101 ? -7.120 -25.128 0.079 1.00 40.72 101 SER A O 1
ATOM 824 N N . ARG A 1 102 ? -6.578 -24.532 2.170 1.00 38.97 102 ARG A N 1
ATOM 825 C CA . ARG A 1 102 ? -7.346 -23.284 2.072 1.00 38.97 102 ARG A CA 1
ATOM 826 C C . ARG A 1 102 ? -6.562 -22.412 1.089 1.00 38.97 102 ARG A C 1
ATOM 828 O O . ARG A 1 102 ? -5.373 -22.211 1.355 1.00 38.97 102 ARG A O 1
ATOM 835 N N . PRO A 1 103 ? -7.130 -21.937 -0.039 1.00 44.53 103 PRO A N 1
ATOM 836 C CA . PRO A 1 103 ? -6.453 -20.915 -0.822 1.00 44.53 103 PRO A CA 1
ATOM 837 C C . PRO A 1 103 ? -6.093 -19.809 0.151 1.00 44.53 103 PRO A C 1
ATOM 839 O O . PRO A 1 103 ? -6.976 -19.204 0.751 1.00 44.53 103 PRO A O 1
ATOM 842 N N . ALA A 1 104 ? -4.806 -19.602 0.378 1.00 51.06 104 ALA A N 1
ATOM 843 C CA . ALA A 1 104 ? -4.377 -18.431 1.101 1.00 51.06 104 ALA A CA 1
ATOM 844 C C . ALA A 1 104 ? -4.765 -17.245 0.209 1.00 51.06 104 ALA A C 1
ATOM 846 O O . ALA A 1 104 ? -4.324 -17.155 -0.937 1.00 51.06 104 ALA A O 1
ATOM 847 N N . GLN A 1 105 ? -5.717 -16.454 0.693 1.00 65.62 105 GLN A N 1
ATOM 848 C CA . GLN A 1 105 ? -6.310 -15.322 -0.007 1.00 65.62 105 GLN A CA 1
ATOM 849 C C . GLN A 1 105 ? -5.648 -14.030 0.476 1.00 65.62 105 GLN A C 1
ATOM 851 O O . GLN A 1 105 ? -5.094 -14.013 1.579 1.00 65.62 105 GLN A O 1
ATOM 856 N N . PRO A 1 106 ? -5.705 -12.951 -0.322 1.00 78.31 106 PRO A N 1
ATOM 857 C CA . PRO A 1 106 ? -5.358 -11.623 0.159 1.00 78.31 106 PRO A CA 1
ATOM 858 C C . PRO A 1 106 ? -6.088 -11.291 1.467 1.00 78.31 106 PRO A C 1
ATOM 860 O O . PRO A 1 106 ? -7.201 -11.783 1.688 1.00 78.31 106 PRO A O 1
ATOM 863 N N . PRO A 1 107 ? -5.484 -10.482 2.354 1.00 81.38 107 PRO A N 1
ATOM 864 C CA . PRO A 1 107 ? -6.101 -10.153 3.628 1.00 81.38 107 PRO A CA 1
ATOM 865 C C . PRO A 1 107 ? -7.438 -9.438 3.398 1.00 81.38 107 PRO A C 1
ATOM 867 O O . PRO A 1 107 ? -7.486 -8.361 2.804 1.00 81.38 107 PRO A O 1
ATOM 870 N N . SER A 1 108 ? -8.522 -10.034 3.896 1.00 89.69 108 SER A N 1
ATOM 871 C CA . SER A 1 108 ? -9.851 -9.422 3.903 1.00 89.69 108 SER A CA 1
ATOM 872 C C . SER A 1 108 ? -10.037 -8.616 5.184 1.00 89.69 108 SER A C 1
ATOM 874 O O . SER A 1 108 ? -9.885 -9.141 6.291 1.00 89.69 108 SER A O 1
ATOM 876 N N . PHE A 1 109 ? -10.344 -7.331 5.035 1.00 95.44 109 PHE A N 1
ATOM 877 C CA . PHE A 1 109 ? -10.551 -6.419 6.149 1.00 95.44 109 PHE A CA 1
ATOM 878 C C . PHE A 1 109 ? -11.516 -5.300 5.764 1.00 95.44 109 PHE A C 1
ATOM 880 O O . PHE A 1 109 ? -11.675 -4.971 4.590 1.00 95.44 109 PHE A O 1
ATOM 887 N N . THR A 1 110 ? -12.094 -4.666 6.779 1.00 97.38 110 THR A N 1
ATOM 888 C CA . THR A 1 110 ? -12.841 -3.417 6.634 1.00 97.38 110 THR A CA 1
ATOM 889 C C . THR A 1 110 ? -12.188 -2.329 7.474 1.00 97.38 110 THR A C 1
ATOM 891 O O . THR A 1 110 ? -12.114 -2.448 8.703 1.00 97.38 110 THR A O 1
ATOM 894 N N . LEU A 1 111 ? -11.732 -1.263 6.820 1.00 97.81 111 LEU A N 1
ATOM 895 C CA . LEU A 1 111 ? -11.225 -0.050 7.452 1.00 97.81 111 LEU A CA 1
ATOM 896 C C . LEU A 1 111 ? -12.385 0.839 7.889 1.00 97.81 111 LEU A C 1
ATOM 898 O O . LEU A 1 111 ? -13.274 1.147 7.097 1.00 97.81 111 LEU A O 1
ATOM 9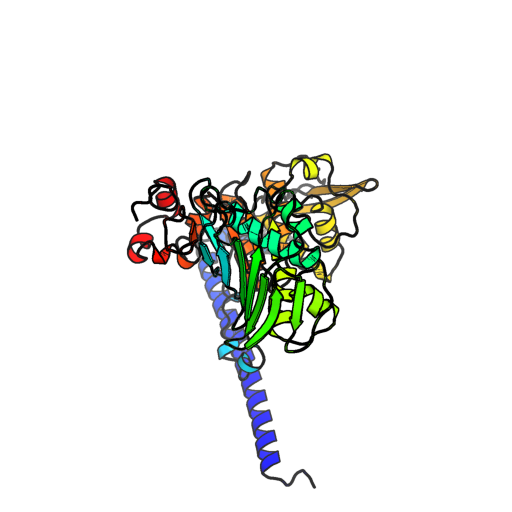02 N N . TYR A 1 112 ? -12.346 1.276 9.142 1.00 97.25 112 TYR A N 1
ATOM 903 C CA . TYR A 1 112 ? -13.317 2.193 9.718 1.00 97.25 112 TYR A CA 1
ATOM 904 C C . TYR A 1 112 ? -12.632 3.484 10.157 1.00 97.25 112 TYR A C 1
ATOM 906 O O . TYR A 1 112 ? -11.639 3.439 10.886 1.00 97.25 112 TYR A O 1
ATOM 914 N N . ILE A 1 113 ? -13.172 4.626 9.732 1.00 95.50 113 ILE A N 1
ATOM 915 C CA . ILE A 1 113 ? -12.687 5.958 10.116 1.00 95.50 113 ILE A CA 1
ATOM 916 C C . ILE A 1 113 ? -13.889 6.866 10.366 1.00 95.50 113 ILE A C 1
ATOM 918 O O . ILE A 1 113 ? -14.849 6.852 9.593 1.00 95.50 113 ILE A O 1
ATOM 922 N N . ARG A 1 114 ? -13.816 7.691 11.407 1.00 92.75 114 ARG A N 1
ATOM 923 C CA . ARG A 1 114 ? -14.702 8.835 11.633 1.00 92.75 114 ARG A CA 1
ATOM 924 C C . ARG A 1 114 ? -13.884 10.087 11.915 1.00 92.75 114 ARG A C 1
ATOM 926 O O . ARG A 1 114 ? -12.967 10.047 12.732 1.00 92.75 114 ARG A O 1
ATOM 933 N N . ASN A 1 115 ? -14.259 11.185 11.264 1.00 91.06 115 ASN A N 1
ATOM 934 C CA . ASN A 1 115 ? -13.838 12.553 11.582 1.00 91.06 115 ASN A CA 1
ATOM 935 C C . ASN A 1 115 ? -12.320 12.821 11.570 1.00 91.06 115 ASN A C 1
ATOM 937 O O . ASN A 1 115 ? -11.832 13.681 12.305 1.00 91.06 115 ASN A O 1
ATOM 941 N N . LEU A 1 116 ? -11.572 12.133 10.702 1.00 90.06 116 LEU A N 1
ATOM 942 C CA . LEU A 1 116 ? -10.123 12.284 10.548 1.00 90.06 116 LEU A CA 1
ATOM 943 C C . LEU A 1 116 ? -9.776 13.146 9.320 1.00 90.06 116 LEU A C 1
ATOM 945 O O . LEU A 1 116 ? -9.924 12.698 8.182 1.00 90.06 116 LEU A O 1
ATOM 949 N N . ARG A 1 117 ? -9.230 14.352 9.524 1.00 89.62 117 ARG A N 1
ATOM 950 C CA . ARG A 1 117 ? -8.833 15.295 8.450 1.00 89.62 117 ARG A CA 1
ATOM 951 C C . ARG A 1 117 ? -9.912 15.468 7.370 1.00 89.62 117 ARG A C 1
ATOM 953 O O . ARG A 1 117 ? -10.975 16.002 7.643 1.00 89.62 117 ARG A O 1
ATOM 960 N N . ALA A 1 118 ? -9.648 15.054 6.131 1.00 88.38 118 ALA A N 1
ATOM 961 C CA . ALA A 1 118 ? -10.604 15.162 5.031 1.00 88.38 118 ALA A CA 1
ATOM 962 C C . ALA A 1 118 ? -11.741 14.120 5.116 1.00 88.38 118 ALA A C 1
ATOM 964 O O . ALA A 1 118 ? -12.758 14.264 4.443 1.00 88.38 118 ALA A O 1
ATOM 965 N N . LEU A 1 119 ? -11.593 13.084 5.947 1.00 90.75 119 LEU A N 1
ATOM 966 C CA . LEU A 1 119 ? -12.490 11.934 6.025 1.00 90.75 119 LEU A CA 1
ATOM 967 C C . LEU A 1 119 ? -13.523 12.126 7.137 1.00 90.75 119 LEU A C 1
ATOM 969 O O . LEU A 1 119 ? -13.187 12.173 8.319 1.00 90.75 119 LEU A O 1
ATOM 973 N N . HIS A 1 120 ? -14.797 12.190 6.763 1.00 89.56 120 HIS A N 1
ATOM 974 C CA . HIS A 1 120 ? -15.900 12.226 7.724 1.00 89.56 120 HIS A CA 1
ATOM 975 C C . HIS A 1 120 ? -16.324 10.815 8.150 1.00 89.56 120 HIS A C 1
ATOM 977 O O . HIS A 1 120 ? -16.369 10.523 9.342 1.00 89.56 120 HIS A O 1
ATOM 983 N N . TRP A 1 121 ? -16.565 9.911 7.196 1.00 91.88 121 TRP A N 1
ATOM 984 C CA . TRP A 1 121 ? -16.887 8.515 7.483 1.00 91.88 121 TRP A CA 1
ATOM 985 C C . TRP A 1 121 ? -16.320 7.572 6.420 1.00 91.88 121 TRP A C 1
ATOM 987 O O . TRP A 1 121 ? -16.648 7.684 5.244 1.00 91.88 121 TRP A O 1
ATOM 997 N N . VAL A 1 122 ? -15.499 6.612 6.846 1.00 95.06 122 VAL A N 1
ATOM 998 C CA . VAL A 1 122 ? -15.018 5.498 6.022 1.00 95.06 122 VAL A CA 1
ATOM 999 C C . VAL A 1 122 ? -15.520 4.191 6.607 1.00 95.06 122 VAL A C 1
ATOM 1001 O O . VAL A 1 122 ? -15.431 3.963 7.816 1.00 95.06 122 VAL A O 1
ATOM 1004 N N . ASN A 1 123 ? -16.025 3.330 5.733 1.00 94.81 123 ASN A N 1
ATOM 1005 C CA . ASN A 1 123 ? -16.297 1.929 6.019 1.00 94.81 123 ASN A CA 1
ATOM 1006 C C . ASN A 1 123 ? -15.994 1.125 4.753 1.00 94.81 123 ASN A C 1
ATOM 1008 O O . ASN A 1 123 ? -16.876 0.900 3.927 1.00 94.81 123 ASN A O 1
ATOM 1012 N N . TRP A 1 124 ? -14.725 0.772 4.572 1.00 95.94 124 TRP A N 1
ATOM 1013 C CA . TRP A 1 124 ? -14.190 0.380 3.272 1.00 95.94 124 TRP A CA 1
ATOM 1014 C C . TRP A 1 124 ? -13.482 -0.965 3.312 1.00 95.94 124 TRP A C 1
ATOM 1016 O O . TRP A 1 124 ? -12.640 -1.196 4.177 1.00 95.94 124 TRP A O 1
ATOM 1026 N N . SER A 1 125 ? -13.817 -1.829 2.355 1.00 95.81 125 SER A N 1
ATOM 1027 C CA . SER A 1 125 ? -13.140 -3.105 2.118 1.00 95.81 125 SER A CA 1
ATOM 1028 C C . SER A 1 125 ? -12.639 -3.105 0.670 1.00 95.81 125 SER A C 1
ATOM 1030 O O . SER A 1 125 ? -13.479 -3.103 -0.231 1.00 95.81 125 SER A O 1
ATOM 1032 N N . PRO A 1 126 ? -11.320 -3.019 0.428 1.00 95.19 126 PRO A N 1
ATOM 1033 C CA . PRO A 1 126 ? -10.769 -3.016 -0.924 1.00 95.19 126 PRO A CA 1
ATOM 1034 C C . PRO A 1 126 ? -10.826 -4.397 -1.581 1.00 95.19 126 PRO A C 1
ATOM 1036 O O . PRO A 1 126 ? -10.735 -5.425 -0.908 1.00 95.19 126 PRO A O 1
ATOM 1039 N N . GLU A 1 127 ? -10.856 -4.396 -2.911 1.00 93.62 127 GLU A N 1
ATOM 1040 C CA . GLU A 1 127 ? -10.490 -5.554 -3.726 1.00 93.62 127 GLU A CA 1
ATOM 1041 C C . GLU A 1 127 ? -8.962 -5.779 -3.697 1.00 93.62 127 GLU A C 1
ATOM 1043 O O . GLU A 1 127 ? -8.206 -4.830 -3.445 1.00 93.62 127 GLU A O 1
ATOM 1048 N N . PRO A 1 128 ? -8.463 -6.997 -3.998 1.00 92.12 128 PRO A N 1
ATOM 1049 C CA . PRO A 1 128 ? -7.027 -7.304 -3.994 1.00 92.12 128 PRO A CA 1
ATOM 1050 C C . PRO A 1 128 ? -6.160 -6.362 -4.836 1.00 92.12 128 PRO A C 1
ATOM 1052 O O . PRO A 1 128 ? -4.998 -6.143 -4.511 1.00 92.12 128 PRO A O 1
ATOM 1055 N N . LEU A 1 129 ? -6.712 -5.797 -5.908 1.00 94.50 129 LEU A N 1
ATOM 1056 C CA . LEU A 1 129 ? -6.158 -4.641 -6.600 1.00 94.50 129 LEU A CA 1
ATOM 1057 C C . LEU A 1 129 ? -7.255 -3.583 -6.640 1.00 94.50 129 LEU A C 1
ATOM 1059 O O . LEU A 1 129 ? -8.322 -3.839 -7.187 1.00 94.50 129 LEU A O 1
ATOM 1063 N N . SER A 1 130 ? -6.996 -2.426 -6.041 1.00 96.50 130 SER A N 1
ATOM 1064 C CA . SER A 1 130 ? -7.951 -1.326 -5.944 1.00 96.50 130 SER A CA 1
ATOM 1065 C C . SER A 1 130 ? -7.315 -0.013 -6.383 1.00 96.50 130 SER A C 1
ATOM 1067 O O . SER A 1 130 ? -6.202 0.312 -5.963 1.00 96.50 130 SER A O 1
ATOM 1069 N N . ILE A 1 131 ? -8.041 0.772 -7.174 1.00 97.00 131 ILE A N 1
ATOM 1070 C CA . ILE A 1 131 ? -7.683 2.145 -7.525 1.00 97.00 131 ILE A CA 1
ATOM 1071 C C . ILE A 1 131 ? -8.627 3.115 -6.819 1.00 97.00 131 ILE A C 1
ATOM 1073 O O . ILE A 1 131 ? -9.842 2.977 -6.898 1.00 97.00 131 ILE A O 1
ATOM 1077 N N . LEU A 1 132 ? -8.059 4.115 -6.151 1.00 96.69 132 LEU A N 1
ATOM 1078 C CA . LEU A 1 132 ? -8.770 5.225 -5.529 1.00 96.69 132 LEU A CA 1
ATOM 1079 C C . LEU A 1 132 ? -8.670 6.464 -6.418 1.00 96.69 132 LEU A C 1
ATOM 1081 O O . LEU A 1 132 ? -7.571 6.978 -6.642 1.00 96.69 132 LEU A O 1
ATOM 1085 N N . ILE A 1 133 ? -9.822 6.976 -6.845 1.00 95.12 133 ILE A N 1
ATOM 1086 C CA . ILE A 1 133 ? -9.961 8.237 -7.586 1.00 95.12 133 ILE A CA 1
ATOM 1087 C C . ILE A 1 133 ? -10.841 9.227 -6.840 1.00 95.12 133 ILE A C 1
ATOM 1089 O O . ILE A 1 133 ? -11.504 8.878 -5.870 1.00 95.12 133 ILE A O 1
ATOM 1093 N N . GLY A 1 134 ? -10.825 10.482 -7.269 1.00 91.25 134 GLY A N 1
ATOM 1094 C CA . GLY A 1 134 ? -11.628 11.554 -6.687 1.00 91.25 134 GLY A CA 1
ATOM 1095 C C . GLY A 1 134 ? -10.948 12.905 -6.833 1.00 91.25 134 GLY A C 1
ATOM 1096 O O . GLY A 1 134 ? -9.753 12.975 -7.150 1.00 91.25 134 GLY A O 1
ATOM 1097 N N . ALA A 1 135 ? -11.682 13.973 -6.547 1.00 86.75 135 ALA A N 1
ATOM 1098 C CA . ALA A 1 135 ? -11.191 15.332 -6.690 1.00 86.75 135 ALA A CA 1
ATOM 1099 C C . ALA A 1 135 ? -10.008 15.626 -5.750 1.00 86.75 135 ALA A C 1
ATOM 1101 O O . ALA A 1 135 ? -9.715 14.903 -4.782 1.00 86.75 135 ALA A O 1
ATOM 1102 N N . ASN A 1 136 ? -9.302 16.721 -6.027 1.00 85.38 136 ASN A N 1
ATOM 1103 C CA . ASN A 1 136 ? -8.272 17.219 -5.123 1.00 85.38 136 ASN A CA 1
ATOM 1104 C C . ASN A 1 136 ? -8.903 17.594 -3.779 1.00 85.38 136 ASN A C 1
ATOM 1106 O O . ASN A 1 136 ? -9.926 18.268 -3.724 1.00 85.38 136 ASN A O 1
ATOM 1110 N N . GLY A 1 137 ? -8.299 17.131 -2.684 1.00 84.12 137 GLY A N 1
ATOM 1111 C CA . GLY A 1 137 ? -8.844 17.340 -1.341 1.00 84.12 137 GLY A CA 1
ATOM 1112 C C . GLY A 1 137 ? -9.956 16.370 -0.922 1.00 84.12 137 GLY A C 1
ATOM 1113 O O . GLY A 1 137 ? -10.332 16.392 0.246 1.00 84.12 137 GLY A O 1
ATOM 1114 N N . ALA A 1 138 ? -10.408 15.447 -1.785 1.00 87.75 138 ALA A N 1
ATOM 1115 C CA . ALA A 1 138 ? -11.420 14.440 -1.426 1.00 87.75 138 ALA A CA 1
ATOM 1116 C C . ALA A 1 138 ? -10.955 13.439 -0.344 1.00 87.75 138 ALA A C 1
ATOM 1118 O O . ALA A 1 138 ? -11.763 12.708 0.217 1.00 87.75 138 ALA A O 1
ATOM 1119 N N . GLY A 1 139 ? -9.652 13.402 -0.032 1.00 90.88 139 GLY A N 1
ATOM 1120 C CA . GLY A 1 139 ? -9.094 12.613 1.072 1.00 90.88 139 GLY A CA 1
ATOM 1121 C C . GLY A 1 139 ? -8.350 11.335 0.675 1.00 90.88 139 GLY A C 1
ATOM 1122 O O . GLY A 1 139 ? -8.054 10.539 1.560 1.00 90.88 139 GLY A O 1
ATOM 1123 N N . LYS A 1 140 ? -8.007 11.132 -0.610 1.00 93.44 140 LYS A N 1
ATOM 1124 C CA . LYS A 1 140 ? -7.249 9.952 -1.097 1.00 93.44 140 LYS A CA 1
ATOM 1125 C C . LYS A 1 140 ? -5.954 9.724 -0.306 1.00 93.44 140 LYS A C 1
ATOM 1127 O O . LYS A 1 140 ? -5.796 8.703 0.359 1.00 93.44 140 LYS A O 1
ATOM 1132 N N . THR A 1 141 ? -5.089 10.737 -0.269 1.00 93.00 141 THR A N 1
ATOM 1133 C CA . THR A 1 141 ? -3.846 10.724 0.515 1.00 93.00 141 THR A CA 1
ATOM 1134 C C . THR A 1 141 ? -4.122 10.544 2.009 1.00 93.00 141 THR A C 1
ATOM 1136 O O . THR A 1 141 ? -3.407 9.811 2.683 1.00 93.00 141 THR A O 1
ATOM 1139 N N . THR A 1 142 ? -5.186 11.148 2.555 1.00 93.88 142 THR A N 1
ATOM 1140 C CA . THR A 1 142 ? -5.564 10.962 3.971 1.00 93.88 142 THR A CA 1
ATOM 1141 C C . THR A 1 142 ? -5.942 9.509 4.278 1.00 93.88 142 THR A C 1
ATOM 1143 O O . THR A 1 142 ? -5.560 8.985 5.326 1.00 93.88 142 THR A O 1
ATOM 1146 N N . LEU A 1 143 ? -6.647 8.833 3.369 1.00 96.06 143 LEU A N 1
ATOM 1147 C CA . LEU A 1 143 ? -7.021 7.427 3.513 1.00 96.06 143 LEU A CA 1
ATOM 1148 C C . LEU A 1 143 ? -5.775 6.530 3.564 1.00 96.06 143 LEU A C 1
ATOM 1150 O O . LEU A 1 143 ? -5.625 5.737 4.494 1.00 96.06 143 LEU A O 1
ATOM 1154 N N . LEU A 1 144 ? -4.832 6.729 2.639 1.00 96.25 144 LEU A N 1
ATOM 1155 C CA . LEU A 1 144 ? -3.544 6.024 2.620 1.00 96.25 144 LEU A CA 1
ATOM 1156 C C . LEU A 1 144 ? -2.703 6.326 3.868 1.00 96.25 144 LEU A C 1
ATOM 1158 O O . LEU A 1 144 ? -2.184 5.417 4.518 1.00 96.25 144 LEU A O 1
ATOM 1162 N N . GLN A 1 145 ? -2.613 7.598 4.259 1.00 94.56 145 GLN A N 1
ATOM 1163 C CA . GLN A 1 145 ? -1.925 8.018 5.481 1.00 94.56 145 GLN A CA 1
ATOM 1164 C C . GLN A 1 145 ? -2.534 7.383 6.731 1.00 94.56 145 GLN A C 1
ATOM 1166 O O . GLN A 1 145 ? -1.800 7.096 7.669 1.00 94.56 145 GLN A O 1
ATOM 1171 N N . THR A 1 146 ? -3.836 7.098 6.756 1.00 95.94 146 THR A N 1
ATOM 1172 C CA . THR A 1 146 ? -4.459 6.418 7.900 1.00 95.94 146 THR A CA 1
ATOM 1173 C C . THR A 1 146 ? -3.926 4.998 8.071 1.00 95.94 146 THR A C 1
ATOM 1175 O O . THR A 1 146 ? -3.624 4.589 9.189 1.00 95.94 146 THR A O 1
ATOM 1178 N N . LEU A 1 147 ? -3.722 4.256 6.980 1.00 96.94 147 LEU A N 1
ATOM 1179 C CA . LEU A 1 147 ? -3.086 2.935 7.039 1.00 96.94 147 LEU A CA 1
ATOM 1180 C C . LEU A 1 147 ? -1.652 3.038 7.587 1.00 96.94 147 LEU A C 1
ATOM 1182 O O . LEU A 1 147 ? -1.257 2.256 8.452 1.00 96.94 147 LEU A O 1
ATOM 1186 N N . LYS A 1 148 ? -0.900 4.063 7.163 1.00 95.50 148 LYS A N 1
ATOM 1187 C CA . LYS A 1 148 ? 0.446 4.348 7.688 1.00 95.50 148 LYS A CA 1
ATOM 1188 C C . LYS A 1 148 ? 0.421 4.707 9.176 1.00 95.50 148 LYS A C 1
ATOM 1190 O O . LYS A 1 148 ? 1.271 4.247 9.934 1.00 95.50 148 LYS A O 1
ATOM 1195 N N . LEU A 1 149 ? -0.553 5.513 9.596 1.00 95.19 149 LEU A N 1
ATOM 1196 C CA . LEU A 1 149 ? -0.763 5.900 10.989 1.00 95.19 149 LEU A CA 1
ATOM 1197 C C . LEU A 1 149 ? -1.006 4.666 11.857 1.00 95.19 149 LEU A C 1
ATOM 1199 O O . LEU A 1 149 ? -0.366 4.530 12.892 1.00 95.19 149 LEU A O 1
ATOM 1203 N N . LEU A 1 150 ? -1.883 3.756 11.425 1.00 95.88 150 LEU A N 1
ATOM 1204 C CA . LEU A 1 150 ? -2.188 2.525 12.154 1.00 95.88 150 LEU A CA 1
ATOM 1205 C C . LEU A 1 150 ? -0.962 1.608 12.289 1.00 95.88 150 LEU A C 1
ATOM 1207 O O . LEU A 1 150 ? -0.726 1.065 13.368 1.00 95.88 150 LEU A O 1
ATOM 1211 N N . HIS A 1 151 ? -0.160 1.480 11.229 1.00 95.19 151 HIS A N 1
ATOM 1212 C CA . HIS A 1 151 ? 1.098 0.730 11.255 1.00 95.19 151 HIS A CA 1
ATOM 1213 C C . HIS A 1 151 ? 2.084 1.290 12.289 1.00 95.19 151 HIS A C 1
ATOM 1215 O O . HIS A 1 151 ? 2.499 0.583 13.208 1.00 95.19 151 HIS A O 1
ATOM 1221 N N . ILE A 1 152 ? 2.407 2.584 12.183 1.00 93.88 152 ILE A N 1
ATOM 1222 C CA . ILE A 1 152 ? 3.375 3.234 13.076 1.00 93.88 152 ILE A CA 1
ATOM 1223 C C . ILE A 1 152 ? 2.832 3.280 14.508 1.00 93.88 152 ILE A C 1
ATOM 1225 O O . ILE A 1 152 ? 3.592 3.099 15.453 1.00 93.88 152 ILE A O 1
ATOM 1229 N N . ALA A 1 153 ? 1.520 3.449 14.695 1.00 93.12 153 ALA A N 1
ATOM 1230 C CA . ALA A 1 153 ? 0.911 3.429 16.022 1.00 93.12 153 ALA A CA 1
ATOM 1231 C C . ALA A 1 153 ? 1.047 2.055 16.691 1.00 93.12 153 ALA A C 1
ATOM 1233 O O . ALA A 1 153 ? 1.274 1.984 17.899 1.00 93.12 153 ALA A O 1
ATOM 1234 N N . TYR A 1 154 ? 0.952 0.969 15.922 1.00 94.31 154 TYR A N 1
ATOM 1235 C CA . TYR A 1 154 ? 1.185 -0.383 16.424 1.00 94.31 154 TYR A CA 1
ATOM 1236 C C . TYR A 1 154 ? 2.661 -0.654 16.741 1.00 94.31 154 TYR A C 1
ATOM 1238 O O . TYR A 1 154 ? 2.959 -1.277 17.760 1.00 94.31 154 TYR A O 1
ATOM 1246 N N . GLU A 1 155 ? 3.581 -0.183 15.898 1.00 91.81 155 GLU A N 1
ATOM 1247 C CA . GLU A 1 155 ? 5.021 -0.402 16.076 1.00 91.81 155 GLU A CA 1
ATOM 1248 C C . GLU A 1 155 ? 5.616 0.471 17.193 1.00 91.81 155 GLU A C 1
ATOM 1250 O O . GLU A 1 155 ? 6.390 -0.017 18.015 1.00 91.81 155 GLU A O 1
ATOM 1255 N N . ARG A 1 156 ? 5.255 1.757 17.228 1.00 90.88 156 ARG A N 1
ATOM 1256 C CA . ARG A 1 156 ? 5.942 2.797 18.014 1.00 90.88 156 ARG A CA 1
ATOM 1257 C C . ARG A 1 156 ? 5.046 3.565 18.980 1.00 90.88 156 ARG A C 1
ATOM 1259 O O . ARG A 1 156 ? 5.531 4.334 19.802 1.00 90.88 156 ARG A O 1
ATOM 1266 N N . GLY A 1 157 ? 3.739 3.329 18.925 1.00 89.25 157 GLY A N 1
ATOM 1267 C CA . GLY A 1 157 ? 2.758 4.038 19.735 1.00 89.25 157 GLY A CA 1
ATOM 1268 C C . GLY A 1 157 ? 2.133 5.226 19.007 1.00 89.25 157 GLY A C 1
ATOM 1269 O O . GLY A 1 157 ? 2.680 5.809 18.068 1.00 89.25 157 GLY A O 1
ATOM 1270 N N . LEU A 1 158 ? 0.932 5.580 19.453 1.00 88.31 158 LEU A N 1
ATOM 1271 C CA . LEU A 1 158 ? 0.090 6.573 18.797 1.00 88.31 158 LEU A CA 1
ATOM 1272 C C . LEU A 1 158 ? 0.694 7.996 18.756 1.00 88.31 158 LEU A C 1
ATOM 1274 O O . LEU A 1 158 ? 0.593 8.618 17.697 1.00 88.31 158 LEU A O 1
ATOM 1278 N N . PRO A 1 159 ? 1.334 8.534 19.819 1.00 85.81 159 PRO A N 1
ATOM 1279 C CA . PRO A 1 159 ? 1.872 9.899 19.779 1.00 85.81 159 PRO A CA 1
ATOM 1280 C C . PRO A 1 159 ? 2.944 10.104 18.698 1.00 85.81 159 PRO A C 1
ATOM 1282 O O . PRO A 1 159 ? 2.916 11.102 17.970 1.00 85.81 159 PRO A O 1
ATOM 1285 N N . GLU A 1 160 ? 3.859 9.138 18.545 1.00 88.62 160 GLU A N 1
ATOM 1286 C CA . GLU A 1 160 ? 4.879 9.166 17.491 1.00 88.62 160 GLU A CA 1
ATOM 1287 C C . GLU A 1 160 ? 4.228 9.053 16.110 1.00 88.62 160 GLU A C 1
ATOM 1289 O O . GLU A 1 160 ? 4.556 9.828 15.211 1.00 88.62 160 GLU A O 1
ATOM 1294 N N . ALA A 1 161 ? 3.246 8.161 15.958 1.00 91.31 161 ALA A N 1
ATOM 1295 C CA . ALA A 1 161 ? 2.526 7.978 14.705 1.00 91.31 161 ALA A CA 1
ATOM 1296 C C . ALA A 1 161 ? 1.800 9.253 14.251 1.00 91.31 161 ALA A C 1
ATOM 1298 O O . ALA A 1 161 ? 1.928 9.659 13.096 1.00 91.31 161 ALA A O 1
ATOM 1299 N N . VAL A 1 162 ? 1.083 9.931 15.153 1.00 89.44 162 VAL A N 1
ATOM 1300 C CA . VAL A 1 162 ? 0.392 11.193 14.838 1.00 89.44 162 VAL A CA 1
ATOM 1301 C C . VAL A 1 162 ? 1.391 12.285 14.465 1.00 89.44 162 VAL A C 1
ATOM 1303 O O . VAL A 1 162 ? 1.181 13.010 13.491 1.00 89.44 162 VAL A O 1
ATOM 1306 N N . THR A 1 163 ? 2.501 12.381 15.194 1.00 88.94 163 THR A N 1
ATOM 1307 C CA . THR A 1 163 ? 3.551 13.362 14.902 1.00 88.94 163 THR A CA 1
ATOM 1308 C C . THR A 1 163 ? 4.171 13.116 13.527 1.00 88.94 163 THR A C 1
ATOM 1310 O O . THR A 1 163 ? 4.266 14.041 12.725 1.00 88.94 163 THR A O 1
ATOM 1313 N N . GLN A 1 164 ? 4.540 11.873 13.215 1.00 89.69 164 GLN A N 1
ATOM 1314 C CA . GLN A 1 164 ? 5.229 11.532 11.968 1.00 89.69 164 GLN A CA 1
ATOM 1315 C C . GLN A 1 164 ? 4.322 11.530 10.737 1.00 89.69 164 GLN A C 1
ATOM 1317 O O . GLN A 1 164 ? 4.777 11.872 9.648 1.00 89.69 164 GLN A O 1
ATOM 1322 N N . VAL A 1 165 ? 3.064 11.108 10.877 1.00 90.75 165 VAL A N 1
ATOM 1323 C CA . VAL A 1 165 ? 2.160 10.928 9.730 1.00 90.75 165 VAL A CA 1
ATOM 1324 C C . VAL A 1 165 ? 1.283 12.148 9.499 1.00 90.75 165 VAL A C 1
ATOM 1326 O O . VAL A 1 165 ? 1.045 12.520 8.353 1.00 90.75 165 VAL A O 1
ATOM 1329 N N . LEU A 1 166 ? 0.799 12.773 10.573 1.00 88.69 166 LEU A N 1
ATOM 1330 C CA . LEU A 1 166 ? -0.135 13.896 10.489 1.00 88.69 166 LEU A CA 1
ATOM 1331 C C . LEU A 1 166 ? 0.533 15.241 10.794 1.00 88.69 166 LEU A C 1
ATOM 1333 O O . LEU A 1 166 ? -0.097 16.277 10.611 1.00 88.69 166 LEU A O 1
ATOM 1337 N N . GLY A 1 167 ? 1.794 15.259 11.236 1.00 86.94 167 GLY A N 1
ATOM 1338 C CA . GLY A 1 167 ? 2.494 16.495 11.596 1.00 86.94 167 GLY A CA 1
ATOM 1339 C C . GLY A 1 167 ? 2.030 17.097 12.926 1.00 86.94 167 GLY A C 1
ATOM 1340 O O . GLY A 1 167 ? 2.225 18.288 13.150 1.00 86.94 167 GLY A O 1
ATOM 1341 N N . GLY A 1 168 ? 1.393 16.298 13.790 1.00 83.94 168 GLY A N 1
ATOM 1342 C CA . GLY A 1 168 ? 0.938 16.713 15.121 1.00 83.94 168 GLY A CA 1
ATOM 1343 C C . GLY A 1 168 ? -0.572 16.589 15.347 1.00 83.94 168 GLY A C 1
ATOM 1344 O O . GLY A 1 168 ? -1.352 16.332 14.430 1.00 83.94 168 GLY A O 1
ATOM 1345 N N . SER A 1 169 ? -0.985 16.774 16.605 1.00 79.81 169 SER A N 1
ATOM 1346 C CA . SER A 1 169 ? -2.365 16.574 17.079 1.00 79.81 169 SER A CA 1
ATOM 1347 C C . SER A 1 169 ? -3.387 17.515 16.440 1.00 79.81 169 SER A C 1
ATOM 1349 O O . SER A 1 169 ? -4.530 17.119 16.226 1.00 79.81 169 SER A O 1
ATOM 1351 N N . ASN A 1 170 ? -2.977 18.735 16.081 1.00 79.44 170 ASN A N 1
ATOM 1352 C CA . ASN A 1 170 ? -3.849 19.741 15.464 1.00 79.44 170 ASN A CA 1
ATOM 1353 C C . ASN A 1 170 ? -4.407 19.305 14.101 1.00 7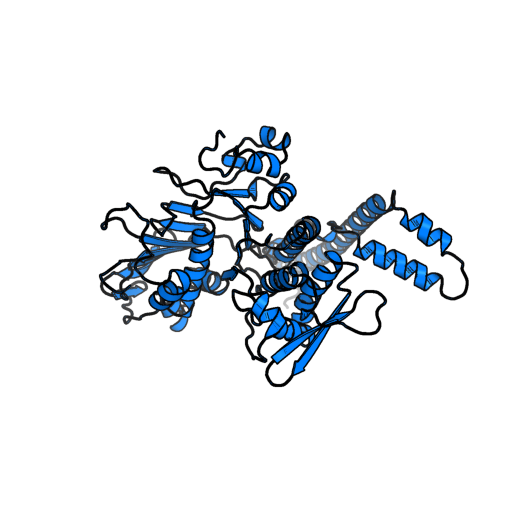9.44 170 ASN A C 1
ATOM 1355 O O . ASN A 1 170 ? -5.417 19.836 13.656 1.00 79.44 170 ASN A O 1
ATOM 1359 N N . ASN A 1 171 ? -3.776 18.316 13.464 1.00 82.69 171 ASN A N 1
ATOM 1360 C CA . ASN A 1 171 ? -4.186 17.774 12.174 1.00 82.69 171 ASN A CA 1
ATOM 1361 C C . ASN A 1 171 ? -4.970 16.461 12.305 1.00 82.69 171 ASN A C 1
ATOM 1363 O O . ASN A 1 171 ? -5.121 15.758 11.314 1.00 82.69 171 ASN A O 1
ATOM 1367 N N . LEU A 1 172 ? -5.424 16.070 13.499 1.00 83.62 172 LEU A N 1
ATOM 1368 C CA . LEU A 1 172 ? -6.249 14.870 13.659 1.00 83.62 172 LEU A CA 1
ATOM 1369 C C . LEU A 1 172 ? -7.677 15.106 13.174 1.00 83.62 172 LEU A C 1
ATOM 1371 O O . LEU A 1 172 ? -8.193 14.369 12.336 1.00 83.62 172 LEU A O 1
ATOM 1375 N N . ARG A 1 173 ? -8.317 16.138 13.716 1.00 85.50 173 ARG A N 1
ATOM 1376 C CA . ARG A 1 173 ? -9.748 16.374 13.553 1.00 85.50 173 ARG A CA 1
ATOM 1377 C C . ARG A 1 173 ? -10.073 16.925 12.166 1.00 85.50 173 ARG A C 1
ATOM 1379 O O . ARG A 1 173 ? -9.316 17.708 11.594 1.00 85.50 173 ARG A O 1
ATOM 1386 N N . ARG A 1 174 ? -11.227 16.528 11.632 1.00 83.00 174 ARG A N 1
ATOM 1387 C CA . ARG A 1 174 ? -11.815 17.162 10.448 1.00 83.00 174 ARG A CA 1
ATOM 1388 C C . ARG A 1 174 ? -12.238 18.600 10.746 1.00 83.00 174 ARG A C 1
ATOM 1390 O O . ARG A 1 174 ? -12.899 18.873 11.744 1.00 83.00 174 ARG A O 1
ATOM 1397 N N . ASN A 1 175 ? -11.897 19.512 9.841 1.00 79.56 175 ASN A N 1
ATOM 1398 C CA . ASN A 1 175 ? -12.304 20.911 9.946 1.00 79.56 175 ASN A CA 1
ATOM 1399 C C . ASN A 1 175 ? -13.835 21.042 9.905 1.00 79.56 175 ASN A C 1
ATOM 1401 O O . ASN A 1 175 ? -14.491 20.392 9.092 1.00 79.56 175 ASN A O 1
ATOM 1405 N N . GLY A 1 176 ? -14.386 21.916 10.751 1.00 77.06 176 GLY A N 1
ATOM 1406 C CA . GLY A 1 176 ? -15.822 22.223 10.781 1.00 77.06 176 GLY A CA 1
ATOM 1407 C C . GLY A 1 176 ? -16.683 21.257 11.598 1.00 77.06 176 GLY A C 1
ATOM 1408 O O . GLY A 1 176 ? -17.901 21.394 11.583 1.00 77.06 176 GLY A O 1
ATOM 1409 N N . ILE A 1 177 ? -16.074 20.306 12.308 1.00 79.88 177 ILE A N 1
ATOM 1410 C CA . ILE A 1 177 ? -16.768 19.412 13.240 1.00 79.88 177 ILE A CA 1
ATOM 1411 C C . ILE A 1 177 ? -16.643 19.951 14.669 1.00 79.88 177 ILE A C 1
ATOM 1413 O O . ILE A 1 177 ? -15.596 20.488 15.040 1.00 79.88 177 ILE A O 1
ATOM 1417 N N . THR A 1 178 ? -17.704 19.811 15.464 1.00 78.12 178 THR A N 1
ATOM 1418 C CA . THR A 1 178 ? -17.739 20.223 16.871 1.00 78.12 178 THR A CA 1
ATOM 1419 C C . THR A 1 178 ? -16.774 19.394 17.733 1.00 78.12 178 THR A C 1
ATOM 1421 O O . THR A 1 178 ? -16.339 18.305 17.354 1.00 78.12 178 THR A O 1
ATOM 1424 N N . GLU A 1 179 ? -16.366 19.922 18.890 1.00 71.56 179 GLU A N 1
ATOM 1425 C CA . GLU A 1 179 ? -15.359 19.268 19.744 1.00 71.56 179 GLU A CA 1
ATOM 1426 C C . GLU A 1 179 ? -15.830 17.933 20.345 1.00 71.56 179 GLU A C 1
ATOM 1428 O O . GLU A 1 179 ? -15.004 17.054 20.609 1.00 71.56 179 GLU A O 1
ATOM 1433 N N . ASP A 1 180 ? -17.140 17.769 20.523 1.00 75.19 180 ASP A N 1
ATOM 1434 C CA . ASP A 1 180 ? -17.796 16.601 21.115 1.00 75.19 180 ASP A CA 1
ATOM 1435 C C . ASP A 1 180 ? -17.873 15.393 20.175 1.00 75.19 180 ASP A C 1
ATOM 1437 O O . ASP A 1 180 ? -17.943 14.255 20.646 1.00 75.19 180 ASP A O 1
ATOM 1441 N N . GLU A 1 181 ? -17.805 15.599 18.859 1.00 82.19 181 GLU A N 1
ATOM 1442 C CA . GLU A 1 181 ? -17.762 14.473 17.934 1.00 82.19 181 GLU A CA 1
ATOM 1443 C C . GLU A 1 181 ? -16.409 13.743 18.022 1.00 82.19 181 GLU A C 1
ATOM 1445 O O . GLU A 1 181 ? -15.348 14.369 17.909 1.00 82.19 181 GLU A O 1
ATOM 1450 N N . PRO A 1 182 ? -16.395 12.412 18.191 1.00 84.88 182 PRO A N 1
ATOM 1451 C CA . PRO A 1 182 ? -15.154 11.671 18.337 1.00 84.88 182 PRO A CA 1
ATOM 1452 C C . PRO A 1 182 ? -14.430 11.504 16.997 1.00 84.88 182 PRO A C 1
ATOM 1454 O O . PRO A 1 182 ? -15.053 11.338 15.947 1.00 84.88 182 PRO A O 1
ATOM 1457 N N . VAL A 1 183 ? -13.097 11.461 17.052 1.00 89.50 183 VAL A N 1
ATOM 1458 C CA . VAL A 1 183 ? -12.272 10.917 15.967 1.00 89.50 183 VAL A CA 1
ATOM 1459 C C . VAL A 1 183 ? -12.076 9.434 16.253 1.00 89.50 183 VAL A C 1
ATOM 1461 O O . VAL A 1 183 ? -11.565 9.074 17.312 1.00 89.50 183 VAL A O 1
ATOM 1464 N N . GLU A 1 184 ? -12.488 8.561 15.340 1.00 92.81 184 GLU A N 1
ATOM 1465 C CA . GLU A 1 184 ? -12.402 7.111 15.542 1.00 92.81 184 GLU A CA 1
ATOM 1466 C C . GLU A 1 184 ? -11.681 6.440 14.382 1.00 92.81 184 GLU A C 1
ATOM 1468 O O . GLU A 1 184 ? -11.892 6.788 13.223 1.00 92.81 184 GLU A O 1
ATOM 1473 N N . LEU A 1 185 ? -10.863 5.441 14.695 1.00 95.31 185 LEU A N 1
ATOM 1474 C CA . LEU A 1 185 ? -10.158 4.601 13.734 1.00 95.31 185 LEU A CA 1
ATOM 1475 C C . LEU A 1 185 ? -10.381 3.138 14.088 1.00 95.31 185 LEU A C 1
ATOM 1477 O O . LEU A 1 185 ? -10.600 2.792 15.249 1.00 95.31 185 LEU A O 1
ATOM 1481 N N . GLY A 1 186 ? -10.287 2.244 13.115 1.00 95.88 186 GLY A N 1
ATOM 1482 C CA . GLY A 1 186 ? -10.254 0.828 13.430 1.00 95.88 186 GLY A CA 1
ATOM 1483 C C . GLY A 1 186 ? -10.350 -0.096 12.239 1.00 95.88 186 GLY A C 1
ATOM 1484 O O . GLY A 1 186 ? -10.436 0.321 11.087 1.00 95.88 186 GLY A O 1
ATOM 1485 N N . LEU A 1 187 ? -10.340 -1.383 12.557 1.00 97.44 187 LEU A N 1
ATOM 1486 C CA . LEU A 1 187 ? -10.317 -2.472 11.594 1.00 97.44 187 LEU A CA 1
ATOM 1487 C C . LEU A 1 187 ? -11.336 -3.533 11.982 1.00 97.44 187 LEU A C 1
ATOM 1489 O O . LEU A 1 187 ? -11.648 -3.732 13.160 1.00 97.44 187 LEU A O 1
ATOM 1493 N N . THR A 1 188 ? -11.862 -4.210 10.976 1.00 97.69 188 THR A N 1
ATOM 1494 C CA . THR A 1 188 ? -12.679 -5.410 11.149 1.00 97.69 188 THR A CA 1
ATOM 1495 C C . THR A 1 188 ? -12.061 -6.514 10.302 1.00 97.69 188 THR A C 1
ATOM 1497 O O . THR A 1 188 ? -11.838 -6.288 9.117 1.00 97.69 188 THR A O 1
ATOM 1500 N N . ILE A 1 189 ? -11.742 -7.664 10.898 1.00 95.00 189 ILE A N 1
ATOM 1501 C CA . ILE A 1 189 ? -11.170 -8.834 10.210 1.00 95.00 189 ILE A CA 1
ATOM 1502 C C . ILE A 1 189 ? -11.948 -10.065 10.674 1.00 95.00 189 ILE A C 1
ATOM 1504 O O . ILE A 1 189 ? -11.883 -10.439 11.846 1.00 95.00 189 ILE A O 1
ATOM 1508 N N . GLY A 1 190 ? -12.712 -10.677 9.765 1.00 91.69 190 GLY A N 1
ATOM 1509 C CA . GLY A 1 190 ? -13.718 -11.674 10.142 1.00 91.69 190 GLY A CA 1
ATOM 1510 C C . GLY A 1 190 ? -14.683 -11.099 11.185 1.00 91.69 190 GLY A C 1
ATOM 1511 O O . GLY A 1 190 ? -15.188 -9.990 11.021 1.00 91.69 190 GLY A O 1
ATOM 1512 N N . ASP A 1 191 ? -14.865 -11.812 12.295 1.00 92.69 191 ASP A N 1
ATOM 1513 C CA . ASP A 1 191 ? -15.743 -11.381 13.393 1.00 92.69 191 ASP A CA 1
ATOM 1514 C C . ASP A 1 191 ? -15.053 -10.447 14.401 1.00 92.69 191 ASP A C 1
ATOM 1516 O O . ASP A 1 191 ? -15.696 -9.946 15.329 1.00 92.69 191 ASP A O 1
ATOM 1520 N N . ALA A 1 192 ? -13.743 -10.221 14.253 1.00 96.31 192 ALA A N 1
ATOM 1521 C CA . ALA A 1 192 ? -12.970 -9.375 15.148 1.00 96.31 192 ALA A CA 1
ATOM 1522 C C . ALA A 1 192 ? -13.116 -7.905 14.748 1.00 96.31 192 ALA A C 1
ATOM 1524 O O . ALA A 1 192 ? -12.715 -7.498 13.656 1.00 96.31 192 ALA A O 1
ATOM 1525 N N . ARG A 1 193 ? -13.650 -7.087 15.655 1.00 97.94 193 ARG A N 1
ATOM 1526 C CA . ARG A 1 193 ? -13.814 -5.643 15.488 1.00 97.94 193 ARG A CA 1
ATOM 1527 C C . ARG A 1 193 ? -12.961 -4.902 16.503 1.00 97.94 193 ARG A C 1
ATOM 1529 O O . ARG A 1 193 ? -13.219 -4.974 17.705 1.00 97.94 193 ARG A O 1
ATOM 1536 N N . TRP A 1 194 ? -11.996 -4.145 15.997 1.00 97.69 194 TRP A N 1
ATOM 1537 C CA . TRP A 1 194 ? -11.124 -3.279 16.780 1.00 97.69 194 TRP A CA 1
ATOM 1538 C C . TRP A 1 194 ? -11.391 -1.812 16.473 1.00 97.69 194 TRP A C 1
ATOM 1540 O O . TRP A 1 194 ? -11.498 -1.432 15.303 1.00 97.69 194 TRP A O 1
ATOM 1550 N N . ARG A 1 195 ? -11.522 -0.986 17.509 1.00 96.06 195 ARG A N 1
ATOM 1551 C CA . ARG A 1 195 ? -11.765 0.456 17.400 1.00 96.06 195 ARG A CA 1
ATOM 1552 C C . ARG A 1 195 ? -10.899 1.204 18.406 1.00 96.06 195 ARG A C 1
ATOM 1554 O O . ARG A 1 195 ? -10.741 0.744 19.532 1.00 96.06 195 ARG A O 1
ATOM 1561 N N . ILE A 1 196 ? -10.390 2.357 17.993 1.00 93.00 196 ILE A N 1
ATOM 1562 C CA . ILE A 1 196 ? -9.732 3.348 18.838 1.00 93.00 196 ILE A CA 1
ATOM 1563 C C . ILE A 1 196 ? -10.480 4.668 18.666 1.00 93.00 196 ILE A C 1
ATOM 1565 O O . ILE A 1 196 ? -10.636 5.148 17.542 1.00 93.00 196 ILE A O 1
ATOM 1569 N N . ARG A 1 197 ? -10.886 5.283 19.772 1.00 91.00 197 ARG A N 1
ATOM 1570 C CA . ARG A 1 197 ? -11.305 6.680 19.828 1.00 91.00 197 ARG A CA 1
ATOM 1571 C C . ARG A 1 197 ? -10.131 7.550 20.257 1.00 91.00 197 ARG A C 1
ATOM 1573 O O . ARG A 1 197 ? -9.501 7.295 21.283 1.00 91.00 197 ARG A O 1
ATOM 1580 N N . LEU A 1 198 ? -9.850 8.576 19.467 1.00 84.88 198 LEU A N 1
ATOM 1581 C CA . LEU A 1 198 ? -8.795 9.547 19.716 1.00 84.88 198 LEU A CA 1
ATOM 1582 C C . LEU A 1 198 ? -9.396 10.775 20.400 1.00 84.88 198 LEU A C 1
ATOM 1584 O O . LEU A 1 198 ? -10.313 11.401 19.866 1.00 84.88 198 LEU A O 1
ATOM 1588 N N . VAL A 1 199 ? -8.862 11.127 21.567 1.00 72.25 199 VAL A N 1
ATOM 1589 C CA . VAL A 1 199 ? -9.269 12.319 22.317 1.00 72.25 199 VAL A CA 1
ATOM 1590 C C . VAL A 1 199 ? -8.187 13.385 22.161 1.00 72.25 199 VAL A C 1
ATOM 1592 O O . VAL A 1 199 ? -7.035 13.175 22.532 1.00 72.25 199 VAL A O 1
ATOM 1595 N N . GLN A 1 200 ? -8.550 14.532 21.587 1.00 67.56 200 GLN A N 1
ATOM 1596 C CA . GLN A 1 200 ? -7.654 15.684 21.469 1.00 67.56 200 GLN A CA 1
ATOM 1597 C C . GLN A 1 200 ? -7.668 16.481 22.782 1.00 67.56 200 GLN A C 1
ATOM 1599 O O . GLN A 1 200 ? -8.740 16.772 23.310 1.00 67.56 200 GLN A O 1
ATOM 1604 N N . ARG A 1 201 ? -6.496 16.859 23.302 1.00 60.91 201 ARG A N 1
ATOM 1605 C CA . ARG A 1 201 ? -6.351 17.851 24.382 1.00 60.91 201 ARG A CA 1
ATOM 1606 C C . ARG A 1 201 ? -5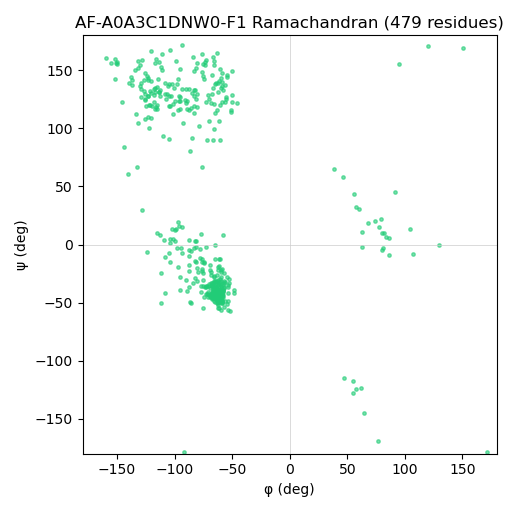.341 18.922 23.975 1.00 60.91 201 ARG A C 1
ATOM 1608 O O . ARG A 1 201 ? -4.543 18.704 23.062 1.00 60.91 201 ARG A O 1
ATOM 1615 N N . GLU A 1 202 ? -5.410 20.092 24.612 1.00 54.50 202 GLU A N 1
ATOM 1616 C CA . GLU A 1 202 ? -4.510 21.216 24.328 1.00 54.50 202 GLU A CA 1
ATOM 1617 C C . GLU A 1 202 ? -3.037 20.769 24.364 1.00 54.50 202 GLU A C 1
ATOM 1619 O O . GLU A 1 202 ? -2.517 20.359 25.398 1.00 54.50 202 GLU A O 1
ATOM 1624 N N . GLY A 1 203 ? -2.363 20.845 23.212 1.00 54.06 203 GLY A N 1
ATOM 1625 C CA . GLY A 1 203 ? -0.912 20.676 23.097 1.00 54.06 203 GLY A CA 1
ATOM 1626 C C . GLY A 1 203 ? -0.368 19.248 22.939 1.00 54.06 203 GLY A C 1
ATOM 1627 O O . GLY A 1 203 ? 0.810 19.117 22.612 1.00 54.06 203 GLY A O 1
ATOM 1628 N N . SER A 1 204 ? -1.165 18.181 23.092 1.00 54.25 204 SER A N 1
ATOM 1629 C CA . SER A 1 204 ? -0.700 16.797 22.868 1.00 54.25 204 SER A CA 1
ATOM 1630 C C . SER A 1 204 ? -1.832 15.818 22.514 1.00 54.25 204 SER A C 1
ATOM 1632 O O . SER A 1 204 ? -3.001 16.030 22.833 1.00 54.25 204 SER A O 1
ATOM 1634 N N . VAL A 1 205 ? -1.484 14.718 21.834 1.00 52.78 205 VAL A N 1
ATOM 1635 C CA . VAL A 1 205 ? -2.299 13.492 21.875 1.00 52.78 205 VAL A CA 1
ATOM 1636 C C . VAL A 1 205 ? -1.841 12.730 23.111 1.00 52.78 205 VAL A C 1
ATOM 1638 O O . VAL A 1 205 ? -0.842 12.015 23.052 1.00 52.78 205 VAL A O 1
ATOM 1641 N N . ASP A 1 206 ? -2.487 12.956 24.250 1.00 51.12 206 ASP A N 1
ATOM 1642 C CA . ASP A 1 206 ? -2.156 12.220 25.471 1.00 51.12 206 ASP A CA 1
ATOM 1643 C C . ASP A 1 206 ? -2.672 10.769 25.405 1.00 51.12 206 ASP A C 1
ATOM 1645 O O . ASP A 1 206 ? -3.596 10.454 24.654 1.00 51.12 206 ASP A O 1
ATOM 1649 N N . TYR A 1 207 ? -2.059 9.887 26.200 1.00 52.47 207 TYR A N 1
ATOM 1650 C CA . TYR A 1 207 ? -2.141 8.408 26.213 1.00 52.47 207 TYR A CA 1
ATOM 1651 C C . TYR A 1 207 ? -3.531 7.766 26.416 1.00 52.47 207 TYR A C 1
ATOM 1653 O O . TYR A 1 207 ? -3.646 6.549 26.589 1.00 52.47 207 TYR A O 1
ATOM 1661 N N . PHE A 1 208 ? -4.592 8.560 26.400 1.00 57.22 208 PHE A N 1
ATOM 1662 C CA . PHE A 1 208 ? -5.942 8.157 26.747 1.00 57.22 208 PHE A CA 1
ATOM 1663 C C . PHE A 1 208 ? -6.780 8.005 25.486 1.00 57.22 208 PHE A C 1
ATOM 1665 O O . PHE A 1 208 ? -7.396 8.946 24.988 1.00 57.22 208 PHE A O 1
ATOM 1672 N N . THR A 1 209 ? -6.767 6.787 24.961 1.00 67.81 209 THR A N 1
ATOM 1673 C CA . THR A 1 209 ? -7.655 6.365 23.882 1.00 67.81 209 THR A CA 1
ATOM 1674 C C . THR A 1 209 ? -8.681 5.400 24.439 1.00 67.81 209 THR A C 1
ATOM 1676 O O . THR A 1 209 ? -8.324 4.526 25.231 1.00 67.81 209 THR A O 1
ATOM 1679 N N . ASP A 1 210 ? -9.936 5.535 24.011 1.00 88.06 210 ASP A N 1
ATOM 1680 C CA . ASP A 1 210 ? -10.892 4.452 24.219 1.00 88.06 210 ASP A CA 1
ATOM 1681 C C . ASP A 1 210 ? -10.623 3.401 23.145 1.00 88.06 210 ASP A C 1
ATOM 1683 O O . ASP A 1 210 ? -10.969 3.575 21.975 1.00 88.06 210 ASP A O 1
ATOM 1687 N N . GLU A 1 211 ? -9.942 2.331 23.526 1.00 92.94 211 GLU A N 1
ATOM 1688 C CA . GLU A 1 211 ? -9.557 1.254 22.626 1.00 92.94 211 GLU A CA 1
ATOM 1689 C C . GLU A 1 211 ? -10.304 -0.019 23.001 1.00 92.94 211 GLU A C 1
ATOM 1691 O O . GLU A 1 211 ? -10.273 -0.460 24.147 1.00 92.94 211 GLU A O 1
ATOM 1696 N N . ARG A 1 212 ? -10.968 -0.645 22.034 1.00 95.56 212 ARG A N 1
ATOM 1697 C CA . ARG A 1 212 ? -11.767 -1.847 22.268 1.00 95.56 212 ARG A CA 1
ATOM 1698 C C . ARG A 1 212 ? -11.544 -2.867 21.167 1.00 95.56 212 ARG A C 1
ATOM 1700 O O . ARG A 1 212 ? -11.573 -2.527 19.984 1.00 95.56 212 ARG A O 1
ATOM 1707 N N . LEU A 1 213 ? -11.404 -4.128 21.563 1.00 97.12 213 LEU A N 1
ATOM 1708 C CA . LEU A 1 213 ? -11.490 -5.284 20.676 1.00 97.12 213 LEU A CA 1
ATOM 1709 C C . LEU A 1 213 ? -12.664 -6.160 21.097 1.00 97.12 213 LEU A C 1
ATOM 1711 O O . LEU A 1 213 ? -12.790 -6.535 22.260 1.00 97.12 213 LEU A O 1
ATOM 1715 N N . SER A 1 214 ? -13.488 -6.531 20.128 1.00 97.31 214 SER A N 1
ATOM 1716 C CA . SER A 1 214 ? -14.634 -7.421 20.313 1.00 97.31 214 SER A CA 1
ATOM 1717 C C . SER A 1 214 ? -14.651 -8.512 19.248 1.00 97.31 214 SER A C 1
ATOM 1719 O O . SER A 1 214 ? -14.136 -8.310 18.149 1.00 97.31 214 SER A O 1
ATOM 1721 N N . VAL A 1 215 ? -15.228 -9.664 19.581 1.00 96.31 215 VAL A N 1
ATOM 1722 C CA . VAL A 1 215 ? -15.519 -10.768 18.658 1.00 96.31 215 VAL A CA 1
ATOM 1723 C C . VAL A 1 215 ? -16.999 -11.097 18.797 1.00 96.31 215 VAL A C 1
ATOM 1725 O O . VAL A 1 215 ? -17.418 -11.624 19.831 1.00 96.31 215 VAL A O 1
ATOM 1728 N N . GLY A 1 216 ? -17.799 -10.743 17.791 1.00 92.19 216 GLY A N 1
ATOM 1729 C CA . GLY A 1 216 ? -19.258 -10.729 17.933 1.00 92.19 216 GLY A CA 1
ATOM 1730 C C . GLY A 1 216 ? -19.686 -9.809 19.085 1.00 92.19 216 GLY A C 1
ATOM 1731 O O . GLY A 1 216 ? -19.306 -8.641 19.119 1.00 92.19 216 GLY A O 1
ATOM 1732 N N . GLU A 1 217 ? -20.437 -10.342 20.049 1.00 90.81 217 GLU A N 1
ATOM 1733 C CA . GLU A 1 217 ? -20.852 -9.610 21.259 1.00 90.81 217 GLU A CA 1
ATOM 1734 C C . GLU A 1 217 ? -19.835 -9.698 22.411 1.00 90.81 217 GLU A C 1
ATOM 1736 O O . GLU A 1 217 ? -19.955 -8.987 23.407 1.00 90.81 217 GLU A O 1
ATOM 1741 N N . ARG A 1 218 ? -18.813 -10.558 22.294 1.00 94.81 218 ARG A N 1
ATOM 1742 C CA . ARG A 1 218 ? -17.803 -10.744 23.341 1.00 94.81 218 ARG A CA 1
ATOM 1743 C C . ARG A 1 218 ? -16.762 -9.633 23.270 1.00 94.81 218 ARG A C 1
ATOM 1745 O O . ARG A 1 218 ? -16.008 -9.551 22.301 1.00 94.81 218 ARG A O 1
ATOM 1752 N N . GLU A 1 219 ? -16.652 -8.836 24.326 1.00 95.38 219 GLU A N 1
ATOM 1753 C CA . GLU A 1 219 ? -15.512 -7.938 24.517 1.00 95.38 219 GLU A CA 1
ATOM 1754 C C . GLU A 1 219 ? -14.268 -8.755 24.902 1.00 95.38 219 GLU A C 1
ATOM 1756 O O . GLU A 1 219 ? -14.284 -9.529 25.857 1.00 95.38 219 GLU A O 1
ATOM 1761 N N . VAL A 1 220 ? -13.199 -8.626 24.115 1.00 94.50 220 VAL A N 1
ATOM 1762 C CA . VAL A 1 220 ? -11.914 -9.301 24.353 1.00 94.50 220 VAL A CA 1
ATOM 1763 C C . VAL A 1 220 ? -11.054 -8.460 25.286 1.00 94.50 220 VAL A C 1
ATOM 1765 O O . VAL A 1 220 ? -10.515 -8.965 26.269 1.00 94.50 220 VAL A O 1
ATOM 1768 N N . TYR A 1 221 ? -10.919 -7.173 24.969 1.00 95.00 221 TYR A N 1
ATOM 1769 C CA . TYR A 1 221 ? -10.277 -6.204 25.844 1.00 95.00 221 TYR A CA 1
ATOM 1770 C C . TYR A 1 221 ? -10.862 -4.815 25.619 1.00 95.00 221 TYR A C 1
ATOM 1772 O O . TYR A 1 221 ? -11.358 -4.493 24.531 1.00 95.00 221 TYR A O 1
ATOM 1780 N N . SER A 1 222 ? -10.727 -3.984 26.641 1.00 93.69 222 SER A N 1
ATOM 1781 C CA . SER A 1 222 ? -11.060 -2.569 26.604 1.00 93.69 222 SER A CA 1
ATOM 1782 C C . SER A 1 222 ? -9.995 -1.760 27.322 1.00 93.69 222 SER A C 1
ATOM 1784 O O . SER A 1 222 ? -9.474 -2.176 28.356 1.00 93.69 222 SER A O 1
ATOM 1786 N N . ARG A 1 223 ? -9.717 -0.572 26.817 1.00 90.38 223 ARG A N 1
ATOM 1787 C CA . ARG A 1 223 ? -8.991 0.481 27.506 1.00 90.38 223 ARG A CA 1
ATOM 1788 C C . ARG A 1 223 ? -9.857 1.724 27.462 1.00 90.38 223 ARG A C 1
ATOM 1790 O O . ARG A 1 223 ? -10.330 2.069 26.385 1.00 90.38 223 ARG A O 1
ATOM 1797 N N . ASP A 1 224 ? -10.076 2.355 28.605 1.00 86.25 224 ASP A N 1
ATOM 1798 C CA . ASP A 1 224 ? -10.806 3.619 28.671 1.00 86.25 224 ASP A CA 1
ATOM 1799 C C . ASP A 1 224 ? -9.872 4.838 28.620 1.00 86.25 224 ASP A C 1
ATOM 1801 O O . ASP A 1 224 ? -8.644 4.744 28.751 1.00 86.25 224 ASP A O 1
ATOM 1805 N N . SER A 1 225 ? -10.474 6.018 28.496 1.00 77.31 225 SER A N 1
ATOM 1806 C CA . SER A 1 225 ? -9.788 7.308 28.551 1.00 77.31 225 SER A CA 1
ATOM 1807 C C . SER A 1 225 ? -9.142 7.643 29.907 1.00 77.31 225 SER A C 1
ATOM 1809 O O . SER A 1 225 ? -8.592 8.728 30.063 1.00 77.31 225 SER A O 1
ATOM 1811 N N . MET A 1 226 ? -9.241 6.785 30.922 1.00 76.88 226 MET A N 1
ATOM 1812 C CA . MET A 1 226 ? -8.518 6.918 32.194 1.00 76.88 226 MET A CA 1
ATOM 1813 C C . MET A 1 226 ? -7.330 5.949 32.275 1.00 76.88 226 MET A C 1
ATOM 1815 O O . MET A 1 226 ? -6.605 5.934 33.272 1.00 76.88 226 MET A O 1
ATOM 1819 N N . GLY A 1 227 ? -7.095 5.164 31.219 1.00 76.94 227 GLY A N 1
ATOM 1820 C CA . GLY A 1 227 ? -6.019 4.186 31.132 1.00 76.94 227 GLY A CA 1
ATOM 1821 C C . GLY A 1 227 ? -6.336 2.878 31.852 1.00 76.94 227 GLY A C 1
ATOM 1822 O O . GLY A 1 227 ? -5.439 2.046 32.006 1.00 76.94 227 GLY A O 1
ATOM 1823 N N . ALA A 1 228 ? -7.581 2.664 32.293 1.00 84.31 228 ALA A N 1
ATOM 1824 C CA . ALA A 1 228 ? -8.001 1.380 32.827 1.00 84.31 228 ALA A CA 1
ATOM 1825 C C . ALA A 1 228 ? -8.057 0.376 31.677 1.00 84.31 228 ALA A C 1
ATOM 1827 O O . ALA A 1 228 ? -8.937 0.423 30.820 1.00 84.31 228 ALA A O 1
ATOM 1828 N N . PHE A 1 229 ? -7.073 -0.516 31.647 1.00 91.06 229 PHE A N 1
ATOM 1829 C CA . PHE A 1 229 ? -6.936 -1.532 30.621 1.00 91.06 229 PHE A CA 1
ATOM 1830 C C . PHE A 1 229 ? -7.379 -2.881 31.193 1.00 91.06 229 PHE A C 1
ATOM 1832 O O . PHE A 1 229 ? -6.813 -3.363 32.170 1.00 91.06 229 PHE A O 1
ATOM 1839 N N . LEU A 1 230 ? -8.406 -3.477 30.594 1.00 92.19 230 LEU A N 1
ATOM 1840 C CA . LEU A 1 230 ? -8.967 -4.773 30.951 1.00 92.19 230 LEU A CA 1
ATOM 1841 C C . LEU A 1 230 ? -8.822 -5.749 29.786 1.00 92.19 230 LEU A C 1
ATOM 1843 O O . LEU A 1 230 ? -9.163 -5.404 28.659 1.00 92.19 230 LEU A O 1
ATOM 1847 N N . TYR A 1 231 ? -8.369 -6.968 30.064 1.00 92.38 231 TYR A N 1
ATOM 1848 C CA . TYR A 1 231 ? -8.414 -8.110 29.148 1.00 92.38 231 TYR A CA 1
ATOM 1849 C C . TYR A 1 231 ? -9.236 -9.219 29.802 1.00 92.38 231 TYR A C 1
ATOM 1851 O O . TYR A 1 231 ? -8.833 -9.797 30.813 1.00 92.38 231 TYR A O 1
ATOM 1859 N N . GLY A 1 232 ? -10.437 -9.472 29.279 1.00 87.69 232 GLY A N 1
ATOM 1860 C CA . GLY A 1 232 ? -11.459 -10.208 30.022 1.00 87.69 232 GLY A CA 1
ATOM 1861 C C . GLY A 1 232 ? -11.732 -9.545 31.379 1.00 87.69 232 GLY A C 1
ATOM 1862 O O . GLY A 1 232 ? -12.157 -8.396 31.441 1.00 87.69 232 GLY A O 1
ATOM 1863 N N . SER A 1 233 ? -11.465 -10.259 32.473 1.00 86.25 233 SER A N 1
ATOM 1864 C CA . SER A 1 233 ? -11.577 -9.738 33.845 1.00 86.25 233 SER A CA 1
ATOM 1865 C C . SER A 1 233 ? -10.246 -9.273 34.448 1.00 86.25 233 SER A C 1
ATOM 1867 O O . SER A 1 233 ? -10.216 -8.827 35.594 1.00 86.25 233 SER A O 1
ATOM 1869 N N . GLU A 1 234 ? -9.133 -9.436 33.733 1.00 90.94 234 GLU A N 1
ATOM 1870 C CA . GLU A 1 234 ? -7.802 -9.103 34.233 1.00 90.94 234 GLU A CA 1
ATOM 1871 C C . GLU A 1 234 ? -7.497 -7.624 34.002 1.00 90.94 234 GLU A C 1
ATOM 1873 O O . GLU A 1 234 ? -7.634 -7.117 32.886 1.00 90.94 234 GLU A O 1
ATOM 1878 N N . ARG A 1 235 ? -7.044 -6.936 35.054 1.00 91.75 235 ARG A N 1
ATOM 1879 C CA . ARG A 1 235 ? -6.543 -5.570 34.935 1.00 91.75 235 ARG A CA 1
ATOM 1880 C C . ARG A 1 235 ? -5.091 -5.584 34.492 1.00 91.75 235 ARG A C 1
ATOM 1882 O O . ARG A 1 235 ? -4.236 -6.200 35.119 1.00 91.75 235 ARG A O 1
ATOM 1889 N N . ILE A 1 236 ? -4.832 -4.836 33.437 1.00 89.56 236 ILE A N 1
ATOM 1890 C CA . ILE A 1 236 ? -3.534 -4.677 32.819 1.00 89.56 236 ILE A CA 1
ATOM 1891 C C . ILE A 1 236 ? -2.935 -3.332 33.235 1.00 89.56 236 ILE A C 1
ATOM 1893 O O . ILE A 1 236 ? -3.619 -2.309 33.254 1.00 89.56 236 ILE A O 1
ATOM 1897 N N . GLU A 1 237 ? -1.637 -3.338 33.543 1.00 86.38 237 GLU A N 1
ATOM 1898 C CA . GLU A 1 237 ? -0.890 -2.113 33.832 1.00 86.38 237 GLU A CA 1
ATOM 1899 C C . GLU A 1 237 ? -0.930 -1.129 32.646 1.00 86.38 237 GLU A C 1
ATOM 1901 O O . GLU A 1 237 ? -0.742 -1.561 31.497 1.00 86.38 237 GLU A O 1
ATOM 1906 N N . PRO A 1 238 ? -1.137 0.178 32.904 1.00 81.50 238 PRO A N 1
ATOM 1907 C CA . PRO A 1 238 ? -1.127 1.210 31.875 1.00 81.50 238 PRO A CA 1
ATOM 1908 C C . PRO A 1 238 ? 0.160 1.196 31.049 1.00 81.50 238 PRO A C 1
ATOM 1910 O O . PRO A 1 238 ? 1.254 0.930 31.544 1.00 81.50 238 PRO A O 1
ATOM 1913 N N . THR A 1 239 ? 0.028 1.492 29.761 1.00 82.81 239 THR A N 1
ATOM 1914 C CA . THR A 1 239 ? 1.122 1.385 28.795 1.00 82.81 239 THR A CA 1
ATOM 1915 C C . THR A 1 239 ? 0.912 2.383 27.656 1.00 82.81 239 THR A C 1
ATOM 1917 O O . THR A 1 239 ? -0.229 2.590 27.233 1.00 82.81 239 THR A O 1
ATOM 1920 N N . PRO A 1 240 ? 1.994 2.997 27.142 1.00 77.88 240 PRO A N 1
ATOM 1921 C CA . PRO A 1 240 ? 1.909 3.940 26.032 1.00 77.88 240 PRO A CA 1
ATOM 1922 C C . PRO A 1 240 ? 1.653 3.264 24.677 1.00 77.88 240 PRO A C 1
ATOM 1924 O O . PRO A 1 240 ? 1.276 3.933 23.715 1.00 77.88 240 PRO A O 1
ATOM 1927 N N . GLN A 1 241 ? 1.859 1.948 24.577 1.00 87.44 241 GLN A N 1
ATOM 1928 C CA . GLN A 1 241 ? 1.572 1.178 23.373 1.00 87.44 241 GLN A CA 1
ATOM 1929 C C . GLN A 1 241 ? 0.063 0.947 23.208 1.00 87.44 241 GLN A C 1
ATOM 1931 O O . GLN A 1 241 ? -0.689 0.903 24.190 1.00 87.44 241 GLN A O 1
ATOM 1936 N N . LEU A 1 242 ? -0.374 0.720 21.964 1.00 90.25 242 LEU A N 1
ATOM 1937 C CA . LEU A 1 242 ? -1.724 0.221 21.689 1.00 90.25 242 LEU A CA 1
ATOM 1938 C C . LEU A 1 242 ? -1.984 -1.074 22.469 1.00 90.25 242 LEU A C 1
ATOM 1940 O O . LEU A 1 242 ? -1.086 -1.900 22.654 1.00 90.25 242 LEU A O 1
ATOM 1944 N N . GLY A 1 243 ? -3.221 -1.275 22.905 1.00 91.44 243 GLY A N 1
ATOM 1945 C CA . GLY A 1 243 ? -3.674 -2.453 23.635 1.00 91.44 243 GLY A CA 1
ATOM 1946 C C . GLY A 1 243 ? -3.352 -3.746 22.899 1.00 91.44 243 GLY A C 1
ATOM 1947 O O . GLY A 1 243 ? -2.817 -4.666 23.513 1.00 91.44 243 GLY A O 1
ATOM 1948 N N . LEU A 1 244 ? -3.544 -3.781 21.575 1.00 92.75 244 LEU A N 1
ATOM 1949 C CA . LEU A 1 244 ? -3.124 -4.915 20.739 1.00 92.75 244 LEU A CA 1
ATOM 1950 C C . LEU A 1 244 ? -1.644 -5.261 20.931 1.00 92.75 244 LEU A C 1
ATOM 1952 O O . LEU A 1 244 ? -1.303 -6.424 21.143 1.00 92.75 244 LEU A O 1
ATOM 1956 N N . ARG A 1 245 ? -0.764 -4.255 20.882 1.00 92.81 245 ARG A N 1
ATOM 1957 C CA . ARG A 1 245 ? 0.683 -4.450 21.017 1.00 92.81 245 ARG A CA 1
ATOM 1958 C C . ARG A 1 245 ? 1.043 -4.922 22.421 1.00 92.81 245 ARG A C 1
ATOM 1960 O O . ARG A 1 245 ? 1.754 -5.908 22.577 1.00 92.81 245 ARG A O 1
ATOM 1967 N N . ALA A 1 246 ? 0.477 -4.275 23.432 1.00 91.81 246 ALA A N 1
ATOM 1968 C CA . ALA A 1 246 ? 0.692 -4.625 24.828 1.00 91.81 246 ALA A CA 1
ATOM 1969 C C . ALA A 1 246 ? 0.215 -6.047 25.191 1.00 91.81 246 ALA A C 1
ATOM 1971 O O . ALA A 1 246 ? 0.784 -6.668 26.089 1.00 91.81 246 ALA A O 1
ATOM 1972 N N . LEU A 1 247 ? -0.819 -6.571 24.524 1.00 91.62 247 LEU A N 1
ATOM 1973 C CA . LEU A 1 247 ? -1.258 -7.965 24.674 1.00 91.62 247 LEU A CA 1
ATOM 1974 C C . LEU A 1 247 ? -0.338 -8.935 23.924 1.00 91.62 247 LEU A C 1
ATOM 1976 O O . LEU A 1 247 ? 0.001 -9.993 24.456 1.00 91.62 247 LEU A O 1
ATOM 1980 N N . MET A 1 248 ? 0.102 -8.570 22.717 1.00 92.38 248 MET A N 1
ATOM 1981 C CA . MET A 1 248 ? 1.063 -9.363 21.943 1.00 92.38 248 MET A CA 1
ATOM 1982 C C . MET A 1 248 ? 2.396 -9.528 22.683 1.00 92.38 248 MET A C 1
ATOM 1984 O O . MET A 1 248 ? 2.903 -10.645 22.762 1.00 92.38 248 MET A O 1
ATOM 1988 N N . ASP A 1 249 ? 2.919 -8.459 23.290 1.00 89.56 249 ASP A N 1
ATOM 1989 C CA . ASP A 1 249 ? 4.174 -8.479 24.060 1.00 89.56 249 ASP A CA 1
ATOM 1990 C C . ASP A 1 249 ? 4.081 -9.331 25.334 1.00 89.56 249 ASP A C 1
ATOM 1992 O O . ASP A 1 249 ? 5.068 -9.924 25.765 1.00 89.56 249 ASP A O 1
ATOM 1996 N N . ARG A 1 250 ? 2.878 -9.460 25.908 1.00 88.94 250 ARG A N 1
ATOM 1997 C CA . ARG A 1 250 ? 2.591 -10.378 27.024 1.00 88.94 250 ARG A CA 1
ATOM 1998 C C . ARG A 1 250 ? 2.426 -11.837 26.590 1.00 88.94 250 ARG A C 1
ATOM 2000 O O . ARG A 1 250 ? 2.244 -12.703 27.439 1.00 88.94 250 ARG A O 1
ATOM 2007 N N . GLY A 1 251 ? 2.469 -12.124 25.289 1.00 83.44 251 GLY A N 1
ATOM 2008 C CA . GLY A 1 251 ? 2.326 -13.478 24.757 1.00 83.44 251 GLY A CA 1
ATOM 2009 C C . GLY A 1 251 ? 0.883 -13.980 24.691 1.00 83.44 251 GLY A C 1
ATOM 2010 O O . GLY A 1 251 ? 0.664 -15.187 24.629 1.00 83.44 251 GLY A O 1
ATOM 2011 N N . VAL A 1 252 ? -0.117 -13.093 24.670 1.00 84.25 252 VAL A N 1
ATOM 2012 C CA . VAL A 1 252 ? -1.531 -13.496 24.597 1.00 84.25 252 VAL A CA 1
ATOM 2013 C C . VAL A 1 252 ? -1.809 -14.317 23.325 1.00 84.25 252 VAL A C 1
ATOM 2015 O O . VAL A 1 252 ? -1.365 -13.997 22.218 1.00 84.25 252 VAL A O 1
ATOM 2018 N N . HIS A 1 253 ? -2.540 -15.424 23.474 1.00 83.94 253 HIS A N 1
ATOM 2019 C CA . HIS A 1 253 ? -2.848 -16.370 22.390 1.00 83.94 253 HIS A CA 1
ATOM 2020 C C . HIS A 1 253 ? -4.240 -16.183 21.761 1.00 83.94 253 HIS A C 1
ATOM 2022 O O . HIS A 1 253 ? -4.685 -17.030 20.994 1.00 83.94 253 HIS A O 1
ATOM 2028 N N . GLU A 1 254 ? -4.910 -15.063 22.034 1.00 87.38 254 GLU A N 1
ATOM 2029 C CA . GLU A 1 254 ? -6.227 -14.748 21.475 1.00 87.38 254 GLU A CA 1
ATOM 2030 C C . GLU A 1 254 ? -6.158 -14.549 19.940 1.00 87.38 254 GLU A C 1
ATOM 2032 O O . GLU A 1 254 ? -5.448 -13.648 19.471 1.00 87.38 254 GLU A O 1
ATOM 2037 N N . PRO A 1 255 ? -6.899 -15.342 19.136 1.00 88.94 255 PRO A N 1
ATOM 2038 C CA . PRO A 1 255 ? -6.839 -15.274 17.672 1.00 88.94 255 PRO A CA 1
ATOM 2039 C C . PRO A 1 255 ? -7.185 -13.895 17.105 1.00 88.94 255 PRO A C 1
ATOM 2041 O O . PRO A 1 255 ? -6.525 -13.427 16.176 1.00 88.94 255 PRO A O 1
ATOM 2044 N N . ALA A 1 256 ? -8.173 -13.215 17.693 1.00 92.75 256 ALA A N 1
ATOM 2045 C CA . ALA A 1 256 ? -8.590 -11.882 17.266 1.00 92.75 256 ALA A CA 1
ATOM 2046 C C . ALA A 1 256 ? -7.461 -10.851 17.417 1.00 92.75 256 ALA A C 1
ATOM 2048 O O . ALA A 1 256 ? -7.162 -10.132 16.464 1.00 92.75 256 ALA A O 1
ATOM 2049 N N . VAL A 1 257 ? -6.767 -10.847 18.563 1.00 93.56 257 VAL A N 1
ATOM 2050 C CA . VAL A 1 257 ? -5.609 -9.967 18.805 1.00 93.56 257 VAL A CA 1
ATOM 2051 C C . VAL A 1 257 ? -4.527 -10.222 17.758 1.00 93.56 257 VAL A C 1
ATOM 2053 O O . VAL A 1 257 ? -4.054 -9.283 17.123 1.00 93.56 257 VAL A O 1
ATOM 2056 N N . ARG A 1 258 ? -4.180 -11.494 17.524 1.00 91.56 258 ARG A N 1
ATOM 2057 C CA . ARG A 1 258 ? -3.131 -11.886 16.569 1.00 91.56 258 ARG A CA 1
ATOM 2058 C C . ARG A 1 258 ? -3.468 -11.516 15.133 1.00 91.56 258 ARG A C 1
ATOM 2060 O O . ARG A 1 258 ? -2.583 -11.054 14.421 1.00 91.56 258 ARG A O 1
ATOM 2067 N N . SER A 1 259 ? -4.719 -11.702 14.716 1.00 92.44 259 SER A N 1
ATOM 2068 C CA . SER A 1 259 ? -5.153 -11.387 13.351 1.00 92.44 259 SER A CA 1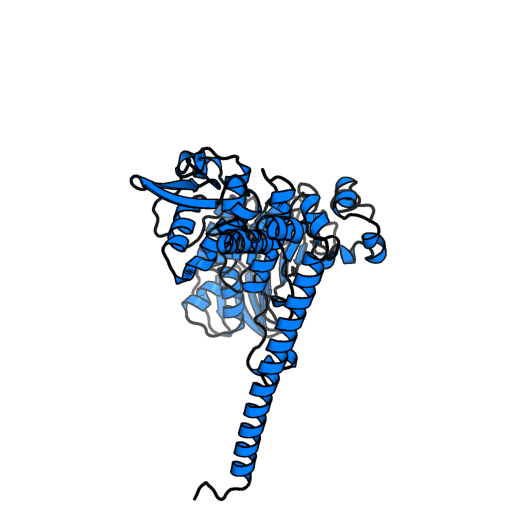
ATOM 2069 C C . SER A 1 259 ? -4.982 -9.900 13.029 1.00 92.44 259 SER A C 1
ATOM 2071 O O . SER A 1 259 ? -4.344 -9.554 12.036 1.00 92.44 259 SER A O 1
ATOM 2073 N N . ILE A 1 260 ? -5.448 -9.018 13.918 1.00 95.31 260 ILE A N 1
ATOM 2074 C CA . ILE A 1 260 ? -5.365 -7.568 13.718 1.00 95.31 260 ILE A CA 1
ATOM 2075 C C . ILE A 1 260 ? -3.927 -7.082 13.894 1.00 95.31 260 ILE A C 1
ATOM 2077 O O . ILE A 1 260 ? -3.442 -6.315 13.069 1.00 95.31 260 ILE A O 1
ATOM 2081 N N . ALA A 1 261 ? -3.208 -7.574 14.906 1.00 93.94 261 ALA A N 1
ATOM 2082 C CA . ALA A 1 261 ? -1.796 -7.257 15.111 1.00 93.94 261 ALA A CA 1
ATOM 2083 C C . ALA A 1 261 ? -0.925 -7.647 13.903 1.00 93.94 261 ALA A C 1
ATOM 2085 O O . ALA A 1 261 ? -0.092 -6.859 13.457 1.00 93.94 261 ALA A O 1
ATOM 2086 N N . SER A 1 262 ? -1.138 -8.843 13.343 1.00 91.12 262 SER A N 1
ATOM 2087 C CA . SER A 1 262 ? -0.426 -9.306 12.148 1.00 91.12 262 SER A CA 1
ATOM 2088 C C . SER A 1 262 ? -0.753 -8.450 10.930 1.00 91.12 262 SER A C 1
ATOM 2090 O O . SER A 1 262 ? 0.145 -8.156 10.147 1.00 91.12 262 SER A O 1
ATOM 2092 N N . PHE A 1 263 ? -2.013 -8.041 10.763 1.00 94.50 263 PHE A N 1
ATOM 2093 C CA . PHE A 1 263 ? -2.405 -7.158 9.669 1.00 94.50 263 PHE A CA 1
ATOM 2094 C C . PHE A 1 263 ? -1.741 -5.782 9.794 1.00 94.50 263 PHE A C 1
ATOM 2096 O O . PHE A 1 263 ? -1.106 -5.332 8.847 1.00 94.50 263 PHE A O 1
ATOM 2103 N N . LEU A 1 264 ? -1.807 -5.154 10.975 1.00 95.38 264 LEU A N 1
ATOM 2104 C CA . LEU A 1 264 ? -1.187 -3.851 11.251 1.00 95.38 264 LEU A CA 1
ATOM 2105 C C . LEU A 1 264 ? 0.326 -3.853 11.004 1.00 95.38 264 LEU A C 1
ATOM 2107 O O . LEU A 1 264 ? 0.867 -2.902 10.441 1.00 95.38 264 LEU A O 1
ATOM 2111 N N . TRP A 1 265 ? 1.009 -4.933 11.385 1.00 92.12 265 TRP A N 1
ATOM 2112 C CA . TRP A 1 265 ? 2.442 -5.104 11.134 1.00 92.12 265 TRP A CA 1
ATOM 2113 C C . TRP A 1 265 ? 2.782 -5.210 9.640 1.00 92.12 265 TRP A C 1
ATOM 2115 O O . TRP A 1 265 ? 3.848 -4.775 9.218 1.00 92.12 265 TRP A O 1
ATOM 2125 N N . ARG A 1 266 ? 1.869 -5.764 8.836 1.00 92.94 266 ARG A N 1
ATOM 2126 C CA . ARG A 1 266 ? 2.037 -6.008 7.395 1.00 92.94 266 ARG A CA 1
ATOM 2127 C C . ARG A 1 266 ? 1.489 -4.878 6.514 1.00 92.94 266 ARG A C 1
ATOM 2129 O O . ARG A 1 266 ? 1.301 -5.074 5.318 1.00 92.94 266 ARG A O 1
ATOM 2136 N N . LEU A 1 267 ? 1.208 -3.704 7.069 1.00 95.38 267 LEU A N 1
ATOM 2137 C CA . LEU A 1 267 ? 0.830 -2.535 6.278 1.00 95.38 267 LEU A CA 1
ATOM 2138 C C . LEU A 1 267 ? 2.082 -1.849 5.718 1.00 95.38 267 LEU A C 1
ATOM 2140 O O . LEU A 1 267 ? 2.956 -1.435 6.474 1.00 95.38 267 LEU A O 1
ATOM 2144 N N . ALA A 1 268 ? 2.141 -1.663 4.401 1.00 94.88 268 ALA A N 1
ATOM 2145 C CA . ALA A 1 268 ? 3.186 -0.899 3.729 1.00 94.88 268 ALA A CA 1
ATOM 2146 C C . ALA A 1 268 ? 2.560 0.255 2.939 1.00 94.88 268 ALA A C 1
ATOM 2148 O O . ALA A 1 268 ? 1.750 0.035 2.042 1.00 94.88 268 ALA A O 1
ATOM 2149 N N . VAL A 1 269 ? 2.928 1.496 3.271 1.00 96.25 269 VAL A N 1
ATOM 2150 C CA . VAL A 1 269 ? 2.388 2.700 2.619 1.00 96.25 269 VAL A CA 1
ATOM 2151 C C . VAL A 1 269 ? 3.519 3.565 2.082 1.00 96.25 269 VAL A C 1
ATOM 2153 O O . VAL A 1 269 ? 4.407 3.995 2.828 1.00 96.25 269 VAL A O 1
ATOM 2156 N N . TYR A 1 270 ? 3.450 3.860 0.790 1.00 96.31 270 TYR A N 1
ATOM 2157 C CA . TYR A 1 270 ? 4.466 4.566 0.030 1.00 96.31 270 TYR A CA 1
ATOM 2158 C C . TYR A 1 270 ? 3.890 5.811 -0.653 1.00 96.31 270 TYR A C 1
ATOM 2160 O O . TYR A 1 270 ? 2.731 5.834 -1.055 1.00 96.31 270 TYR A O 1
ATOM 2168 N N . HIS A 1 271 ? 4.705 6.859 -0.742 1.00 92.38 271 HIS A N 1
ATOM 2169 C CA . HIS A 1 271 ? 4.350 8.159 -1.323 1.00 92.38 271 HIS A CA 1
ATOM 2170 C C . HIS A 1 271 ? 5.636 8.903 -1.702 1.00 92.38 271 HIS A C 1
ATOM 2172 O O . HIS A 1 271 ? 6.709 8.578 -1.182 1.00 92.38 271 HIS A O 1
ATOM 2178 N N . ASP A 1 272 ? 5.519 9.895 -2.584 1.00 90.56 272 ASP A N 1
ATOM 2179 C CA . ASP A 1 272 ? 6.565 10.857 -2.953 1.00 90.56 272 ASP A CA 1
ATOM 2180 C C . ASP A 1 272 ? 7.991 10.273 -3.045 1.00 90.56 272 ASP A C 1
ATOM 2182 O O . ASP A 1 272 ? 8.866 10.646 -2.246 1.00 90.56 272 ASP A O 1
ATOM 2186 N N . PRO A 1 273 ? 8.269 9.347 -3.983 1.00 93.94 273 PRO A N 1
ATOM 2187 C CA . PRO A 1 273 ? 9.612 8.808 -4.161 1.00 93.94 273 PRO A CA 1
ATOM 2188 C C . PRO A 1 273 ? 10.675 9.910 -4.280 1.00 93.94 273 PRO A C 1
ATOM 2190 O O . PRO A 1 273 ? 10.554 10.838 -5.080 1.00 93.94 273 PRO A O 1
ATOM 2193 N N . ASP A 1 274 ? 11.743 9.816 -3.486 1.00 94.69 274 ASP A N 1
ATOM 2194 C CA . ASP A 1 274 ? 12.804 10.829 -3.479 1.00 94.69 274 ASP A CA 1
ATOM 2195 C C . ASP A 1 274 ? 13.851 10.537 -4.562 1.00 94.69 274 ASP A C 1
ATOM 2197 O O . ASP A 1 274 ? 14.921 9.964 -4.323 1.00 94.69 274 ASP A O 1
ATOM 2201 N N . LEU A 1 275 ? 13.509 10.925 -5.792 1.00 95.44 275 LEU A N 1
ATOM 2202 C CA . LEU A 1 275 ? 14.362 10.715 -6.963 1.00 95.44 275 LEU A CA 1
ATOM 2203 C C . LEU A 1 275 ? 15.660 11.521 -6.890 1.00 95.44 275 LEU A C 1
ATOM 2205 O O . LEU A 1 275 ? 16.674 11.077 -7.429 1.00 95.44 275 LEU A O 1
ATOM 2209 N N . TRP A 1 276 ? 15.640 12.695 -6.246 1.00 95.31 276 TRP A N 1
ATOM 2210 C CA . TRP A 1 276 ? 16.838 13.516 -6.076 1.00 95.31 276 TRP A CA 1
ATOM 2211 C C . TRP A 1 276 ? 17.852 12.735 -5.244 1.00 95.31 276 TRP A C 1
ATOM 2213 O O . TRP A 1 276 ? 18.982 12.524 -5.693 1.00 95.31 276 TRP A O 1
ATOM 2223 N N . HIS A 1 277 ? 17.446 12.272 -4.057 1.00 93.81 277 HIS A N 1
ATOM 2224 C CA . HIS A 1 277 ? 18.346 11.590 -3.129 1.00 93.81 277 HIS A CA 1
ATOM 2225 C C . HIS A 1 277 ? 18.907 10.318 -3.748 1.00 93.81 277 HIS A C 1
ATOM 2227 O O . HIS A 1 277 ? 20.123 10.139 -3.778 1.00 93.81 277 HIS A O 1
ATOM 2233 N N . LEU A 1 278 ? 18.046 9.499 -4.355 1.00 93.81 278 LEU A N 1
ATOM 2234 C CA . LEU A 1 278 ? 18.486 8.280 -5.025 1.00 93.81 278 LEU A CA 1
ATOM 2235 C C . LEU A 1 278 ? 19.511 8.560 -6.139 1.00 93.81 278 LEU A C 1
ATOM 2237 O O . LEU A 1 278 ? 20.469 7.805 -6.300 1.00 93.81 278 LEU A O 1
ATOM 2241 N N . ARG A 1 279 ? 19.326 9.646 -6.905 1.00 95.06 279 ARG A N 1
ATOM 2242 C CA . ARG A 1 279 ? 20.193 10.012 -8.035 1.00 95.06 279 ARG A CA 1
ATOM 2243 C C . ARG A 1 279 ? 21.582 10.450 -7.588 1.00 95.06 279 ARG A C 1
ATOM 2245 O O . ARG A 1 279 ? 22.568 10.053 -8.199 1.00 95.06 279 ARG A O 1
ATOM 2252 N N . TRP A 1 280 ? 21.660 11.291 -6.567 1.00 93.69 280 TRP A N 1
ATOM 2253 C CA . TRP A 1 280 ? 22.893 12.017 -6.256 1.00 93.69 280 TRP A CA 1
ATOM 2254 C C . TRP A 1 280 ? 23.561 11.574 -4.954 1.00 93.69 280 TRP A C 1
ATOM 2256 O O . TRP A 1 280 ? 24.765 11.756 -4.806 1.00 93.69 280 TRP A O 1
ATOM 2266 N N . GLN A 1 281 ? 22.800 11.000 -4.022 1.00 93.25 281 GLN A N 1
ATOM 2267 C CA . GLN A 1 281 ? 23.300 10.459 -2.754 1.00 93.25 281 GLN A CA 1
ATOM 2268 C C . GLN A 1 281 ? 23.266 8.926 -2.712 1.00 93.25 281 GLN A C 1
ATOM 2270 O O . GLN A 1 281 ? 23.876 8.337 -1.825 1.00 93.25 281 GLN A O 1
ATOM 2275 N N . GLY A 1 282 ? 22.620 8.270 -3.683 1.00 92.81 282 GLY A N 1
ATOM 2276 C CA . GLY A 1 282 ? 22.493 6.815 -3.711 1.00 92.81 282 GLY A CA 1
ATOM 2277 C C . GLY A 1 282 ? 21.671 6.299 -2.530 1.00 92.81 282 GLY A C 1
ATOM 2278 O O . GLY A 1 282 ? 20.720 6.940 -2.088 1.00 92.81 282 GLY A O 1
ATOM 2279 N N . SER A 1 283 ? 22.036 5.124 -2.024 1.00 94.75 283 SER A N 1
ATOM 2280 C CA . SER A 1 283 ? 21.504 4.579 -0.773 1.00 94.75 283 SER A CA 1
ATOM 2281 C C . SER A 1 283 ? 22.636 4.352 0.215 1.00 94.75 283 SER A C 1
ATOM 2283 O O . SER A 1 283 ? 23.689 3.850 -0.171 1.00 94.75 283 SER A O 1
ATOM 2285 N N . ASN A 1 284 ? 22.418 4.642 1.497 1.00 91.50 284 ASN A N 1
ATOM 2286 C CA . ASN A 1 284 ? 23.386 4.263 2.522 1.00 91.50 284 ASN A CA 1
ATOM 2287 C C . ASN A 1 284 ? 23.551 2.735 2.567 1.00 91.50 284 ASN A C 1
ATOM 2289 O O . ASN A 1 284 ? 22.566 1.997 2.467 1.00 91.50 284 ASN A O 1
ATOM 2293 N N . THR A 1 285 ? 24.782 2.260 2.755 1.00 82.62 285 THR A N 1
ATOM 2294 C CA . THR A 1 285 ? 25.065 0.869 3.111 1.00 82.62 285 THR A CA 1
ATOM 2295 C C . THR A 1 285 ? 24.514 0.635 4.517 1.00 82.62 285 THR A C 1
ATOM 2297 O O . THR A 1 285 ? 25.190 0.882 5.512 1.00 82.62 285 THR A O 1
ATOM 2300 N N . SER A 1 286 ? 23.253 0.219 4.608 1.00 79.38 286 SER A N 1
ATOM 2301 C CA . SER A 1 286 ? 22.595 -0.125 5.867 1.00 79.38 286 SER A CA 1
ATOM 2302 C C . SER A 1 286 ? 22.202 -1.598 5.903 1.00 79.38 286 SER A C 1
ATOM 2304 O O . SER A 1 286 ? 22.063 -2.265 4.871 1.00 79.38 286 SER A O 1
ATOM 2306 N N . GLU A 1 287 ? 21.998 -2.115 7.115 1.00 75.44 287 GLU A N 1
ATOM 2307 C CA . GLU A 1 287 ? 21.416 -3.442 7.341 1.00 75.44 287 GLU A CA 1
ATOM 2308 C C . GLU A 1 287 ? 19.880 -3.433 7.266 1.00 75.44 287 GLU A C 1
ATOM 2310 O O . GLU A 1 287 ? 19.246 -4.482 7.405 1.00 75.44 287 GLU A O 1
ATOM 2315 N N . ASP A 1 288 ? 19.264 -2.284 6.954 1.00 79.50 288 ASP A N 1
ATOM 2316 C CA . ASP A 1 288 ? 17.808 -2.137 6.895 1.00 79.50 288 ASP A CA 1
ATOM 2317 C C . ASP A 1 288 ? 17.218 -3.152 5.926 1.00 79.50 288 ASP A C 1
ATOM 2319 O O . ASP A 1 288 ? 17.623 -3.238 4.766 1.00 79.50 288 ASP A O 1
ATOM 2323 N N . ARG A 1 289 ? 16.299 -3.984 6.414 1.00 81.00 289 ARG A N 1
ATOM 2324 C CA . ARG A 1 289 ? 15.611 -5.005 5.605 1.00 81.00 289 ARG A CA 1
ATOM 2325 C C . ARG A 1 289 ? 14.364 -4.470 4.927 1.00 81.00 289 ARG A C 1
ATOM 2327 O O . ARG A 1 289 ? 13.949 -5.034 3.923 1.00 81.00 289 ARG A O 1
ATOM 2334 N N . LEU A 1 290 ? 13.801 -3.403 5.478 1.00 85.62 290 LEU A N 1
ATOM 2335 C CA . LEU A 1 290 ? 12.570 -2.796 5.008 1.00 85.62 290 LEU A CA 1
ATOM 2336 C C . LEU A 1 290 ? 12.886 -1.604 4.112 1.00 85.62 290 LEU A C 1
ATOM 2338 O O . LEU A 1 290 ? 13.767 -0.793 4.410 1.00 85.62 290 LEU A O 1
ATOM 2342 N N . LEU A 1 291 ? 12.141 -1.488 3.018 1.00 92.06 291 LEU A N 1
ATOM 2343 C CA . LEU A 1 291 ? 12.206 -0.323 2.153 1.00 92.06 291 LEU A CA 1
ATOM 2344 C C . LEU A 1 291 ? 11.650 0.913 2.872 1.00 92.06 291 LEU A C 1
ATOM 2346 O O . LEU A 1 291 ? 10.530 0.907 3.382 1.00 92.06 291 LEU A O 1
ATOM 2350 N N . HIS A 1 292 ? 12.414 1.999 2.853 1.00 91.75 292 HIS A N 1
ATOM 2351 C CA . HIS A 1 292 ? 11.985 3.303 3.336 1.00 91.75 292 HIS A CA 1
ATOM 2352 C C . HIS A 1 292 ? 10.755 3.792 2.554 1.00 91.75 292 HIS A C 1
ATOM 2354 O O . HIS A 1 292 ? 10.686 3.626 1.337 1.00 91.75 292 HIS A O 1
ATOM 2360 N N . SER A 1 293 ? 9.816 4.477 3.219 1.00 86.56 293 SER A N 1
ATOM 2361 C CA . SER A 1 293 ? 8.541 4.903 2.603 1.00 86.56 293 SER A CA 1
ATOM 2362 C C . SER A 1 293 ? 8.676 5.779 1.340 1.00 86.56 293 SER A C 1
ATOM 2364 O O . SER A 1 293 ? 7.789 5.766 0.493 1.00 86.56 293 SER A O 1
ATOM 2366 N N . ARG A 1 294 ? 9.807 6.487 1.190 1.00 91.50 294 ARG A N 1
ATOM 2367 C CA . ARG A 1 294 ? 10.176 7.292 0.001 1.00 91.50 294 ARG A CA 1
ATOM 2368 C C . ARG A 1 294 ? 11.231 6.644 -0.915 1.00 91.50 294 ARG A C 1
ATOM 2370 O O . ARG A 1 294 ? 11.727 7.287 -1.833 1.00 91.50 294 ARG A O 1
ATOM 2377 N N . GLY A 1 295 ? 11.644 5.404 -0.643 1.00 91.56 295 GLY A N 1
ATOM 2378 C CA . GLY A 1 295 ? 12.612 4.662 -1.465 1.00 91.56 295 GLY A CA 1
ATOM 2379 C C . GLY A 1 295 ? 14.092 5.044 -1.302 1.00 91.56 295 GLY A C 1
ATOM 2380 O O . GLY A 1 295 ? 14.904 4.643 -2.128 1.00 91.56 295 GLY A O 1
ATOM 2381 N N . LEU A 1 296 ? 14.476 5.776 -0.249 1.00 92.44 296 LEU A N 1
ATOM 2382 C CA . LEU A 1 296 ? 15.858 6.254 -0.037 1.00 92.44 296 LEU A CA 1
ATOM 2383 C C . LEU A 1 296 ? 16.905 5.125 -0.003 1.00 92.44 296 LEU A C 1
ATOM 2385 O O . LEU A 1 296 ? 18.013 5.269 -0.513 1.00 92.44 296 LEU A O 1
ATOM 2389 N N . ASN A 1 297 ? 16.547 3.976 0.571 1.00 94.81 297 ASN A N 1
ATOM 2390 C CA . ASN A 1 297 ? 17.406 2.794 0.653 1.00 94.81 297 ASN A CA 1
ATOM 2391 C C . ASN A 1 297 ? 17.137 1.766 -0.467 1.00 94.81 297 ASN A C 1
ATOM 2393 O O . ASN A 1 297 ? 17.574 0.619 -0.356 1.00 94.81 297 ASN A O 1
ATOM 2397 N N . ALA A 1 298 ? 16.436 2.144 -1.546 1.00 96.19 298 ALA A N 1
ATOM 2398 C CA . ALA A 1 298 ? 16.033 1.211 -2.602 1.00 96.19 298 ALA A CA 1
ATOM 2399 C C . ALA A 1 298 ? 17.215 0.476 -3.251 1.00 96.19 298 ALA A C 1
ATOM 2401 O O . ALA A 1 298 ? 17.094 -0.716 -3.527 1.00 96.19 298 ALA A O 1
ATOM 2402 N N . LEU A 1 299 ? 18.368 1.130 -3.458 1.00 96.75 299 LEU A N 1
ATOM 2403 C CA . LEU A 1 299 ? 19.535 0.467 -4.058 1.00 96.75 299 LEU A CA 1
ATOM 2404 C C . LEU A 1 299 ? 20.187 -0.523 -3.090 1.00 96.75 299 LEU A C 1
ATOM 2406 O O . LEU A 1 299 ? 20.632 -1.587 -3.517 1.00 96.75 299 LEU A O 1
ATOM 2410 N N . ALA A 1 300 ? 20.206 -0.206 -1.793 1.00 95.56 300 ALA A N 1
ATOM 2411 C CA . ALA A 1 300 ? 20.724 -1.104 -0.764 1.00 95.56 300 ALA A CA 1
ATOM 2412 C C . ALA A 1 300 ? 19.863 -2.372 -0.646 1.00 95.56 300 ALA A C 1
ATOM 2414 O O . ALA A 1 300 ? 20.388 -3.489 -0.654 1.00 95.56 300 ALA A O 1
ATOM 2415 N N . VAL A 1 301 ? 18.538 -2.200 -0.618 1.00 95.44 301 VAL A N 1
ATOM 2416 C CA . VAL A 1 301 ? 17.567 -3.302 -0.582 1.00 95.44 301 VAL A CA 1
ATOM 2417 C C . VAL A 1 301 ? 17.660 -4.154 -1.852 1.00 95.44 301 VAL A C 1
ATOM 2419 O O . VAL A 1 301 ? 17.789 -5.377 -1.769 1.00 95.44 301 VAL A O 1
ATOM 2422 N N . LEU A 1 302 ? 17.689 -3.524 -3.030 1.00 96.00 302 LEU A N 1
ATOM 2423 C CA . LEU A 1 302 ? 17.761 -4.232 -4.308 1.00 96.00 302 LEU A CA 1
ATOM 2424 C C . LEU A 1 302 ? 19.075 -5.014 -4.468 1.00 96.00 302 LEU A C 1
ATOM 2426 O O . LEU A 1 302 ? 19.051 -6.173 -4.891 1.00 96.00 302 LEU A O 1
ATOM 2430 N N . ARG A 1 303 ? 20.218 -4.434 -4.070 1.00 95.50 303 ARG A N 1
ATOM 2431 C CA . ARG A 1 303 ? 21.515 -5.135 -4.029 1.00 95.50 303 ARG A CA 1
ATOM 2432 C C . ARG A 1 303 ? 21.466 -6.345 -3.101 1.00 95.50 303 ARG A C 1
ATOM 2434 O O . ARG A 1 303 ? 22.028 -7.390 -3.424 1.00 95.50 303 ARG A O 1
ATOM 2441 N N . ARG A 1 304 ? 20.789 -6.237 -1.959 1.00 94.00 304 ARG A N 1
ATOM 2442 C CA . ARG A 1 304 ? 20.653 -7.367 -1.038 1.00 94.00 304 ARG A CA 1
ATOM 2443 C C . ARG A 1 304 ? 19.839 -8.497 -1.653 1.00 94.00 304 ARG A C 1
ATOM 2445 O O . ARG A 1 304 ? 20.286 -9.637 -1.611 1.00 94.00 304 ARG A O 1
ATOM 2452 N N . TRP A 1 305 ? 18.701 -8.197 -2.277 1.00 95.12 305 TRP A N 1
ATOM 2453 C CA . TRP A 1 305 ? 17.918 -9.203 -3.005 1.00 95.12 305 TRP A CA 1
ATOM 2454 C C . TRP A 1 305 ? 18.701 -9.829 -4.162 1.00 95.12 305 TRP A C 1
ATOM 2456 O O . TRP A 1 305 ? 18.519 -11.004 -4.465 1.00 95.12 305 TRP A O 1
ATOM 2466 N N . HIS A 1 306 ? 19.599 -9.070 -4.794 1.00 94.88 306 HIS A N 1
ATOM 2467 C CA . HIS A 1 306 ? 20.523 -9.607 -5.787 1.00 94.88 306 HIS A CA 1
ATOM 2468 C C . HIS A 1 306 ? 21.470 -10.653 -5.167 1.00 94.88 306 HIS A C 1
ATOM 2470 O O . HIS A 1 306 ? 21.682 -11.717 -5.747 1.00 94.88 306 HIS A O 1
ATOM 2476 N N . GLN A 1 307 ? 22.032 -10.384 -3.990 1.00 92.44 307 GLN A N 1
ATOM 2477 C CA . GLN A 1 307 ? 23.026 -11.252 -3.343 1.00 92.44 307 GLN A CA 1
ATOM 2478 C C . GLN A 1 307 ? 22.412 -12.455 -2.606 1.00 92.44 307 GLN A C 1
ATOM 2480 O O . GLN A 1 307 ? 23.028 -13.520 -2.540 1.00 92.44 307 GLN A O 1
ATOM 2485 N N . ASP A 1 308 ? 21.202 -12.308 -2.070 1.00 91.38 308 ASP A N 1
ATOM 2486 C CA . ASP A 1 308 ? 20.497 -13.342 -1.316 1.00 91.38 308 ASP A CA 1
ATOM 2487 C C . ASP A 1 308 ? 19.647 -14.233 -2.233 1.00 91.38 308 ASP A C 1
ATOM 2489 O O . ASP A 1 308 ? 18.660 -13.799 -2.830 1.00 91.38 308 ASP A O 1
ATOM 2493 N N . ARG A 1 309 ? 19.992 -15.526 -2.297 1.00 88.06 309 ARG A N 1
ATOM 2494 C CA . ARG A 1 309 ? 19.277 -16.514 -3.121 1.00 88.06 309 ARG A CA 1
ATOM 2495 C C . ARG A 1 309 ? 17.791 -16.620 -2.778 1.00 88.06 309 ARG A C 1
ATOM 2497 O O . ARG A 1 309 ? 16.998 -16.839 -3.689 1.00 88.06 309 ARG A O 1
ATOM 2504 N N . SER A 1 310 ? 17.410 -16.464 -1.509 1.00 89.81 310 SER A N 1
ATOM 2505 C CA . SER A 1 310 ? 16.007 -16.574 -1.085 1.00 89.81 310 SER A CA 1
ATOM 2506 C C . SER A 1 310 ? 15.151 -15.423 -1.626 1.00 89.81 310 SER A C 1
ATOM 2508 O O . SER A 1 310 ? 14.002 -15.621 -2.018 1.00 89.81 310 SER A O 1
ATOM 2510 N N . ASN A 1 311 ? 15.752 -14.241 -1.767 1.00 91.94 311 ASN A N 1
ATOM 2511 C CA . ASN A 1 311 ? 15.094 -13.022 -2.225 1.00 91.94 311 ASN A CA 1
ATOM 2512 C C . ASN A 1 311 ? 15.377 -12.680 -3.695 1.00 91.94 311 ASN A C 1
ATOM 2514 O O . ASN A 1 311 ? 14.894 -11.666 -4.200 1.00 91.94 311 ASN A O 1
ATOM 2518 N N . ARG A 1 312 ? 16.089 -13.548 -4.425 1.00 92.50 312 ARG A N 1
ATOM 2519 C CA . ARG A 1 312 ? 16.455 -13.319 -5.830 1.00 92.50 312 ARG A CA 1
ATOM 2520 C C . ARG A 1 312 ? 15.245 -13.088 -6.739 1.00 92.50 312 ARG A C 1
ATOM 2522 O O . ARG A 1 312 ? 15.342 -12.318 -7.689 1.00 92.50 312 ARG A O 1
ATOM 2529 N N . HIS A 1 313 ? 14.104 -13.700 -6.426 1.00 92.50 313 HIS A N 1
ATOM 2530 C CA . HIS A 1 313 ? 12.845 -13.494 -7.147 1.00 92.50 313 HIS A CA 1
ATOM 2531 C C . HIS A 1 313 ? 12.351 -12.034 -7.081 1.00 92.50 313 HIS A C 1
ATOM 2533 O O . HIS A 1 313 ? 11.833 -11.532 -8.075 1.00 92.50 313 HIS A O 1
ATOM 2539 N N . ARG A 1 314 ? 12.583 -11.321 -5.967 1.00 96.19 314 ARG A N 1
ATOM 2540 C CA . ARG A 1 314 ? 12.251 -9.891 -5.798 1.00 96.19 314 ARG A CA 1
ATOM 2541 C C . ARG A 1 314 ? 13.142 -9.004 -6.659 1.00 96.19 314 ARG A C 1
ATOM 2543 O O . ARG A 1 314 ? 12.652 -8.122 -7.355 1.00 96.19 314 ARG A O 1
ATOM 2550 N N . TYR A 1 315 ? 14.447 -9.283 -6.676 1.00 97.19 315 TYR A N 1
ATOM 2551 C CA . TYR A 1 315 ? 15.376 -8.608 -7.588 1.00 97.19 315 TYR A CA 1
ATOM 2552 C C . TYR A 1 315 ? 14.977 -8.826 -9.051 1.00 97.19 315 TYR A C 1
ATOM 2554 O O . TYR A 1 315 ? 14.889 -7.869 -9.819 1.00 97.19 315 TYR A O 1
ATOM 2562 N N . GLN A 1 316 ? 14.694 -10.080 -9.420 1.00 95.56 316 GLN A N 1
ATOM 2563 C CA . GLN A 1 316 ? 14.302 -10.437 -10.779 1.00 95.56 316 GLN A CA 1
ATOM 2564 C C . GLN A 1 316 ? 13.000 -9.742 -11.173 1.00 95.56 316 GLN A C 1
ATOM 2566 O O . GLN A 1 316 ? 12.904 -9.203 -12.273 1.00 95.56 316 GLN A O 1
ATOM 2571 N N . PHE A 1 317 ? 12.036 -9.661 -10.249 1.00 96.06 317 PHE A N 1
ATOM 2572 C CA . PHE A 1 317 ? 10.848 -8.850 -10.442 1.00 96.06 317 PHE A CA 1
ATOM 2573 C C . PHE A 1 317 ? 11.234 -7.412 -10.795 1.00 96.06 317 PHE A C 1
ATOM 2575 O O . PHE A 1 317 ? 10.881 -6.958 -11.873 1.00 96.06 317 PHE A O 1
ATOM 2582 N N . VAL A 1 318 ? 12.020 -6.699 -9.997 1.00 97.94 318 VAL A N 1
ATOM 2583 C CA . VAL A 1 318 ? 12.354 -5.296 -10.309 1.00 97.94 318 VAL A CA 1
ATOM 2584 C C . VAL A 1 318 ? 13.047 -5.141 -11.673 1.00 97.94 318 VAL A C 1
ATOM 2586 O O . VAL A 1 318 ? 12.605 -4.331 -12.491 1.00 97.94 318 VAL A O 1
ATOM 2589 N N . VAL A 1 319 ? 14.088 -5.931 -11.956 1.00 96.81 319 VAL A N 1
ATOM 2590 C CA . VAL A 1 319 ? 14.891 -5.776 -13.184 1.00 96.81 319 VAL A CA 1
ATOM 2591 C C . VAL A 1 319 ? 14.105 -6.134 -14.439 1.00 96.81 319 VAL A C 1
ATOM 2593 O O . VAL A 1 319 ? 14.087 -5.338 -15.374 1.00 96.81 319 VAL A O 1
ATOM 2596 N N . ASP A 1 320 ? 13.388 -7.259 -14.454 1.00 94.56 320 ASP A N 1
ATOM 2597 C CA . ASP A 1 320 ? 12.571 -7.633 -15.615 1.00 94.56 320 ASP A CA 1
ATOM 2598 C C . ASP A 1 320 ? 11.468 -6.601 -15.874 1.00 94.56 320 ASP A C 1
ATOM 2600 O O . ASP A 1 320 ? 11.140 -6.314 -17.022 1.00 94.56 320 ASP A O 1
ATOM 2604 N N . GLY A 1 321 ? 10.910 -6.000 -14.818 1.00 95.06 321 GLY A N 1
ATOM 2605 C CA . GLY A 1 321 ? 9.907 -4.946 -14.951 1.00 95.06 321 GLY A CA 1
ATOM 2606 C C . GLY A 1 321 ? 10.470 -3.706 -15.629 1.00 95.06 321 GLY A C 1
ATOM 2607 O O . GLY A 1 321 ? 9.850 -3.163 -16.544 1.00 95.06 321 GLY A O 1
ATOM 2608 N N . LEU A 1 322 ? 11.668 -3.292 -15.215 1.00 97.19 322 LEU A N 1
ATOM 2609 C CA . LEU A 1 322 ? 12.388 -2.187 -15.841 1.00 97.19 322 LEU A CA 1
ATOM 2610 C C . LEU A 1 322 ? 12.751 -2.499 -17.292 1.00 97.19 322 LEU A C 1
ATOM 2612 O O . LEU A 1 322 ? 12.561 -1.644 -18.152 1.00 97.19 322 LEU A O 1
ATOM 2616 N N . SER A 1 323 ? 13.210 -3.715 -17.587 1.00 95.19 323 SER A N 1
ATOM 2617 C CA . SER A 1 323 ? 13.522 -4.139 -18.954 1.00 95.19 323 SER A CA 1
ATOM 2618 C C . SER A 1 323 ? 12.296 -4.183 -19.861 1.00 95.19 323 SER A C 1
ATOM 2620 O O . SER A 1 323 ? 12.390 -3.840 -21.033 1.00 95.19 323 SER A O 1
ATOM 2622 N N . ILE A 1 324 ? 11.128 -4.559 -19.344 1.00 90.69 324 ILE A N 1
ATOM 2623 C CA . ILE A 1 324 ? 9.880 -4.565 -20.120 1.00 90.69 324 ILE A CA 1
ATOM 2624 C C . ILE A 1 324 ? 9.396 -3.137 -20.404 1.00 90.69 324 ILE A C 1
ATOM 2626 O O . ILE A 1 324 ? 8.965 -2.837 -21.522 1.00 90.69 324 ILE A O 1
ATOM 2630 N N . ALA A 1 325 ? 9.464 -2.255 -19.406 1.00 93.94 325 ALA A N 1
ATOM 2631 C CA . ALA A 1 325 ? 9.024 -0.869 -19.534 1.00 93.94 325 ALA A CA 1
ATOM 2632 C C . ALA A 1 325 ? 10.008 0.001 -20.337 1.00 93.94 325 ALA A C 1
ATOM 2634 O O . ALA A 1 325 ? 9.584 0.930 -21.024 1.00 93.94 325 ALA A O 1
ATOM 2635 N N . PHE A 1 326 ? 11.305 -0.316 -20.285 1.00 95.12 326 PHE A N 1
ATOM 2636 C CA . PHE A 1 326 ? 12.388 0.421 -20.939 1.00 95.12 326 PHE A CA 1
ATOM 2637 C C . PHE A 1 326 ? 13.344 -0.523 -21.696 1.00 95.12 326 PHE A C 1
ATOM 2639 O O . PHE A 1 326 ? 14.526 -0.630 -21.345 1.00 95.12 326 PHE A O 1
ATOM 2646 N N . PRO A 1 327 ? 12.873 -1.180 -22.774 1.00 91.12 327 PRO A N 1
ATOM 2647 C CA . PRO A 1 327 ? 13.585 -2.281 -23.430 1.00 91.12 327 PRO A CA 1
ATOM 2648 C C . PRO A 1 327 ? 14.930 -1.893 -24.033 1.00 91.12 327 PRO A C 1
ATOM 2650 O O . PRO A 1 327 ? 15.806 -2.741 -24.119 1.00 91.12 327 PRO A O 1
ATOM 2653 N N . ASN A 1 328 ? 15.117 -0.626 -24.409 1.00 92.25 328 ASN A N 1
ATOM 2654 C CA . ASN A 1 328 ? 16.371 -0.124 -24.981 1.00 92.25 328 ASN A CA 1
ATOM 2655 C C . ASN A 1 328 ? 17.306 0.506 -23.935 1.00 92.25 328 ASN A C 1
ATOM 2657 O O . ASN A 1 328 ? 18.414 0.923 -24.270 1.00 92.25 328 ASN A O 1
ATOM 2661 N N . THR A 1 329 ? 16.867 0.589 -22.678 1.00 93.88 329 THR A N 1
ATOM 2662 C CA . THR A 1 329 ? 17.585 1.299 -21.614 1.00 93.88 329 THR A CA 1
ATOM 2663 C C . THR A 1 329 ? 18.121 0.332 -20.573 1.00 93.88 329 THR A C 1
ATOM 2665 O O . THR A 1 329 ? 19.306 0.377 -20.263 1.00 93.88 329 THR A O 1
ATOM 2668 N N . VAL A 1 330 ? 17.284 -0.565 -20.049 1.00 95.12 330 VAL A N 1
ATOM 2669 C CA . VAL A 1 330 ? 17.655 -1.428 -18.922 1.00 95.12 330 VAL A CA 1
ATOM 2670 C C . VAL A 1 330 ? 17.629 -2.885 -19.359 1.00 95.12 330 VAL A C 1
ATOM 2672 O O . VAL A 1 330 ? 16.576 -3.420 -19.686 1.00 95.12 330 VAL A O 1
ATOM 2675 N N . LYS A 1 331 ? 18.780 -3.554 -19.333 1.00 92.69 331 LYS A N 1
ATOM 2676 C CA . LYS A 1 331 ? 18.895 -5.017 -19.455 1.00 92.69 331 LYS A CA 1
ATOM 2677 C C . LYS A 1 331 ? 19.284 -5.656 -18.125 1.00 92.69 331 LYS A C 1
ATOM 2679 O O . LYS A 1 331 ? 18.775 -6.711 -17.773 1.00 92.69 331 LYS A O 1
ATOM 2684 N N . GLU A 1 332 ? 20.210 -5.027 -17.415 1.00 94.25 332 GLU A N 1
ATOM 2685 C CA . GLU A 1 332 ? 20.742 -5.513 -16.145 1.00 94.25 332 GLU A CA 1
ATOM 2686 C C . GLU A 1 332 ? 21.150 -4.323 -15.276 1.00 94.25 332 GLU A C 1
ATOM 2688 O O . GLU A 1 332 ? 21.432 -3.236 -15.793 1.00 94.25 332 GLU A O 1
ATOM 2693 N N . ILE A 1 333 ? 21.173 -4.533 -13.961 1.00 96.50 333 ILE A N 1
ATOM 2694 C CA . ILE A 1 333 ? 21.591 -3.540 -12.973 1.00 96.50 333 ILE A CA 1
ATOM 2695 C C . ILE A 1 333 ? 22.726 -4.123 -12.140 1.00 96.50 333 ILE A C 1
ATOM 2697 O O . ILE A 1 333 ? 22.575 -5.187 -11.539 1.00 96.50 333 ILE A O 1
ATOM 2701 N N . ASP A 1 334 ? 23.817 -3.373 -12.058 1.00 94.88 334 ASP A N 1
ATOM 2702 C CA . ASP A 1 334 ? 24.967 -3.648 -11.205 1.00 94.88 334 ASP A CA 1
ATOM 2703 C C . ASP A 1 334 ? 25.101 -2.577 -10.114 1.00 94.88 334 ASP A C 1
ATOM 2705 O O . ASP A 1 334 ? 24.617 -1.452 -10.262 1.00 94.88 334 ASP A O 1
ATOM 2709 N N . PHE A 1 335 ? 25.763 -2.917 -9.010 1.00 95.88 335 PHE A N 1
ATOM 2710 C CA . PHE A 1 335 ? 25.899 -2.057 -7.839 1.00 95.88 335 PHE A CA 1
ATOM 2711 C C . PHE A 1 335 ? 27.364 -1.787 -7.537 1.00 95.88 335 PHE A C 1
ATOM 2713 O O . PHE A 1 335 ? 28.172 -2.707 -7.425 1.00 95.88 335 PHE A O 1
ATOM 2720 N N . GLN A 1 336 ? 27.684 -0.517 -7.321 1.00 94.44 336 GLN A N 1
ATOM 2721 C CA . GLN A 1 336 ? 28.991 -0.088 -6.859 1.00 94.44 336 GLN A CA 1
ATOM 2722 C C . GLN A 1 336 ? 28.861 0.494 -5.457 1.00 94.44 336 GLN A C 1
ATOM 2724 O O . GLN A 1 336 ? 28.000 1.329 -5.189 1.00 94.44 336 GLN A O 1
ATOM 2729 N N . GLU A 1 337 ? 29.733 0.039 -4.568 1.00 93.44 337 GLU A N 1
ATOM 2730 C CA . GLU A 1 337 ? 29.844 0.554 -3.211 1.00 93.44 337 GLU A CA 1
ATOM 2731 C C . GLU A 1 337 ? 31.065 1.470 -3.123 1.00 93.44 337 GLU A C 1
ATOM 2733 O O . GLU A 1 337 ? 32.166 1.094 -3.534 1.00 93.44 337 GLU A O 1
ATOM 2738 N N . ALA A 1 338 ? 30.857 2.686 -2.625 1.00 86.62 338 ALA A N 1
ATOM 2739 C CA . ALA A 1 338 ? 31.893 3.682 -2.402 1.00 86.62 338 ALA A CA 1
ATOM 2740 C C . ALA A 1 338 ? 31.737 4.248 -0.985 1.00 86.62 338 ALA A C 1
ATOM 2742 O O . ALA A 1 338 ? 30.832 5.034 -0.710 1.00 86.62 338 ALA A O 1
ATOM 2743 N N . GLY A 1 339 ? 32.609 3.821 -0.068 1.00 89.75 339 GLY A N 1
ATOM 2744 C CA . GLY A 1 339 ? 32.447 4.119 1.356 1.00 89.75 339 GLY A CA 1
ATOM 2745 C C . GLY A 1 339 ? 31.146 3.515 1.890 1.00 89.75 339 GLY A C 1
ATOM 2746 O O . GLY A 1 339 ? 30.919 2.323 1.725 1.00 89.75 339 GLY A O 1
ATOM 2747 N N . ASN A 1 340 ? 30.285 4.351 2.474 1.00 90.94 340 ASN A N 1
ATOM 2748 C CA . ASN A 1 340 ? 28.977 3.943 2.999 1.00 90.94 340 ASN A CA 1
ATOM 2749 C C . ASN A 1 340 ? 27.828 4.203 2.014 1.00 90.94 340 ASN A C 1
ATOM 2751 O O . ASN A 1 340 ? 26.677 4.283 2.437 1.00 90.94 340 ASN A O 1
ATOM 2755 N N . THR A 1 341 ? 28.116 4.376 0.724 1.00 93.81 341 THR A N 1
ATOM 2756 C CA . THR A 1 341 ? 27.106 4.678 -0.292 1.00 93.81 341 THR A CA 1
ATOM 2757 C C . THR A 1 341 ? 27.084 3.609 -1.375 1.00 93.81 341 THR A C 1
ATOM 2759 O O . THR A 1 341 ? 28.107 3.275 -1.975 1.00 93.81 341 THR A O 1
ATOM 2762 N N . ILE A 1 342 ? 25.887 3.113 -1.667 1.00 95.94 342 ILE A N 1
ATOM 2763 C CA . ILE A 1 342 ? 25.577 2.216 -2.773 1.00 95.94 342 ILE A CA 1
ATOM 2764 C C . ILE A 1 342 ? 24.975 3.045 -3.904 1.00 95.94 342 ILE A C 1
ATOM 2766 O O . ILE A 1 342 ? 23.942 3.697 -3.736 1.00 95.94 342 ILE A O 1
ATOM 2770 N N . VAL A 1 343 ? 25.596 2.964 -5.076 1.00 96.62 343 VAL A N 1
ATOM 2771 C CA . VAL A 1 343 ? 25.070 3.491 -6.338 1.00 96.62 343 VAL A CA 1
ATOM 2772 C C . VAL A 1 343 ? 24.840 2.348 -7.319 1.00 96.62 343 VAL A C 1
ATOM 2774 O O . VAL A 1 343 ? 25.458 1.287 -7.219 1.00 96.62 343 VAL A O 1
ATOM 2777 N N . ALA A 1 344 ? 23.949 2.557 -8.281 1.00 96.88 344 ALA A N 1
ATOM 2778 C CA . ALA A 1 344 ? 23.642 1.571 -9.307 1.00 96.88 344 ALA A CA 1
ATOM 2779 C C . ALA A 1 344 ? 24.148 2.023 -10.678 1.00 96.88 344 ALA A C 1
ATOM 2781 O O . ALA A 1 344 ? 24.203 3.217 -10.992 1.00 96.88 344 ALA A O 1
ATOM 2782 N N . ARG A 1 345 ? 24.491 1.048 -11.512 1.00 97.44 345 ARG A N 1
ATOM 2783 C CA . ARG A 1 345 ? 24.825 1.215 -12.924 1.00 97.44 345 ARG A CA 1
ATOM 2784 C C . ARG A 1 345 ? 23.937 0.287 -13.739 1.00 97.44 345 ARG A C 1
ATOM 2786 O O . ARG A 1 345 ? 23.590 -0.794 -13.272 1.00 97.44 345 ARG A O 1
ATOM 2793 N N . ILE A 1 346 ? 23.575 0.697 -14.945 1.00 97.38 346 ILE A N 1
ATOM 2794 C CA . ILE A 1 346 ? 22.719 -0.090 -15.827 1.00 97.38 346 ILE A CA 1
ATOM 2795 C C . ILE A 1 346 ? 23.481 -0.535 -17.070 1.00 97.38 346 ILE A C 1
ATOM 2797 O O . ILE A 1 346 ? 24.278 0.220 -17.629 1.00 97.38 346 ILE A O 1
ATOM 2801 N N . TYR A 1 347 ? 23.206 -1.753 -17.521 1.00 96.69 347 TYR A N 1
ATOM 2802 C CA . TYR A 1 347 ? 23.636 -2.239 -18.827 1.00 96.69 347 TYR A CA 1
ATOM 2803 C C . TYR A 1 347 ? 22.501 -2.060 -19.827 1.00 96.69 347 TYR A C 1
ATOM 2805 O O . TYR A 1 347 ? 21.384 -2.526 -19.595 1.00 96.69 347 TYR A O 1
ATOM 2813 N N . ARG A 1 348 ? 22.799 -1.417 -20.960 1.00 95.50 348 ARG A N 1
ATOM 2814 C CA . ARG A 1 348 ? 21.890 -1.352 -22.111 1.00 95.50 348 ARG A CA 1
ATOM 2815 C C . ARG A 1 348 ? 21.997 -2.633 -22.942 1.00 95.50 348 ARG A C 1
ATOM 2817 O O . ARG A 1 348 ? 23.069 -3.243 -22.986 1.00 95.50 348 ARG A O 1
ATOM 2824 N N . PRO A 1 349 ? 20.934 -3.051 -23.648 1.00 91.31 349 PRO A N 1
ATOM 2825 C CA . PRO A 1 349 ? 21.045 -4.139 -24.611 1.00 91.31 349 PRO A CA 1
ATOM 2826 C C . PRO A 1 349 ? 22.132 -3.849 -25.654 1.00 91.31 349 PRO A C 1
ATOM 2828 O O . PRO A 1 349 ? 22.136 -2.794 -26.279 1.00 91.31 349 PRO A O 1
ATOM 2831 N N . GLY A 1 350 ? 23.064 -4.788 -25.826 1.00 90.44 350 GLY A N 1
ATOM 2832 C CA . GLY A 1 350 ? 24.175 -4.667 -26.776 1.00 90.44 350 GLY A CA 1
ATOM 2833 C C . GLY A 1 350 ? 25.359 -3.814 -26.303 1.00 90.44 350 GLY A C 1
ATOM 2834 O O . GLY A 1 350 ? 26.368 -3.779 -26.998 1.00 90.44 350 GLY A O 1
ATOM 2835 N N . ALA A 1 351 ? 25.282 -3.163 -25.137 1.00 91.75 351 ALA A N 1
ATOM 2836 C CA . ALA A 1 351 ? 26.404 -2.418 -24.571 1.00 91.75 351 ALA A CA 1
ATOM 2837 C C . ALA A 1 351 ? 27.265 -3.309 -23.661 1.00 91.75 351 ALA A C 1
ATOM 2839 O O . ALA A 1 351 ? 26.739 -4.008 -22.795 1.00 91.75 351 ALA A O 1
ATOM 2840 N N . GLU A 1 352 ? 28.588 -3.247 -23.829 1.00 90.56 352 GLU A N 1
ATOM 2841 C CA . GLU A 1 352 ? 29.546 -3.954 -22.961 1.00 90.56 352 GLU A CA 1
ATOM 2842 C C . GLU A 1 352 ? 29.837 -3.198 -21.659 1.00 90.56 352 GLU A C 1
ATOM 2844 O O . GLU A 1 352 ? 30.143 -3.811 -20.640 1.00 90.56 352 GLU A O 1
ATOM 2849 N N . LEU A 1 353 ? 29.739 -1.865 -21.683 1.00 94.38 353 LEU A N 1
ATOM 2850 C CA . LEU A 1 353 ? 30.027 -1.010 -20.535 1.00 94.38 353 LEU A CA 1
ATOM 2851 C C . LEU A 1 353 ? 28.732 -0.471 -19.917 1.00 94.38 353 LEU A C 1
ATOM 2853 O O . LEU A 1 353 ? 27.849 -0.017 -20.655 1.00 94.38 353 LEU A O 1
ATOM 2857 N N . PRO A 1 354 ? 28.613 -0.469 -18.578 1.00 96.81 354 PRO A N 1
ATOM 2858 C CA . PRO A 1 354 ? 27.445 0.079 -17.916 1.00 96.81 354 PRO A CA 1
ATOM 2859 C C . PRO A 1 354 ? 27.528 1.606 -17.808 1.00 96.81 354 PRO A C 1
ATOM 2861 O O . PRO A 1 354 ? 28.617 2.184 -17.751 1.00 96.81 354 PRO A O 1
ATOM 2864 N N . THR A 1 355 ? 26.378 2.268 -17.692 1.00 96.69 355 THR A N 1
ATOM 2865 C CA . THR A 1 355 ? 26.294 3.703 -17.368 1.00 96.69 355 THR A CA 1
ATOM 2866 C C . THR A 1 355 ? 25.699 3.923 -15.982 1.00 96.69 355 THR A C 1
ATOM 2868 O O . THR A 1 355 ? 24.919 3.091 -15.519 1.00 96.69 355 THR A O 1
ATOM 2871 N N . PRO A 1 356 ? 26.024 5.029 -15.292 1.00 96.94 356 PRO A N 1
ATOM 2872 C CA . PRO A 1 356 ? 25.419 5.333 -13.997 1.00 96.94 356 PRO A CA 1
ATOM 2873 C C . PRO A 1 356 ? 23.888 5.415 -14.091 1.00 96.94 356 PRO A C 1
ATOM 2875 O O . PRO A 1 356 ? 23.374 6.124 -14.953 1.00 96.94 356 PRO A O 1
ATOM 2878 N N . LEU A 1 357 ? 23.158 4.774 -13.166 1.00 96.81 357 LEU A N 1
ATOM 2879 C CA . LEU A 1 357 ? 21.698 4.939 -13.041 1.00 96.81 357 LEU A CA 1
ATOM 2880 C C . LEU A 1 357 ? 21.338 6.419 -12.833 1.00 96.81 357 LEU A C 1
ATOM 2882 O O . LEU A 1 357 ? 20.326 6.904 -13.328 1.00 96.81 357 LEU A O 1
ATOM 2886 N N . ALA A 1 358 ? 22.219 7.155 -12.153 1.00 96.06 358 ALA A N 1
ATOM 2887 C CA . ALA A 1 358 ? 22.103 8.587 -11.921 1.00 96.06 358 ALA A CA 1
ATOM 2888 C C . ALA A 1 358 ? 22.072 9.445 -13.201 1.00 96.06 358 ALA A C 1
ATOM 2890 O O . ALA A 1 358 ? 21.740 10.626 -13.119 1.00 96.06 358 ALA A O 1
ATOM 2891 N N . ALA A 1 359 ? 22.400 8.889 -14.372 1.00 96.25 359 ALA A N 1
ATOM 2892 C CA . ALA A 1 359 ? 22.303 9.573 -15.661 1.00 96.25 359 ALA A CA 1
ATOM 2893 C C . ALA A 1 359 ? 20.965 9.322 -16.387 1.00 96.25 359 ALA A C 1
ATOM 2895 O O . ALA A 1 359 ? 20.696 9.954 -17.404 1.00 96.25 359 ALA A O 1
ATOM 2896 N N . GLU A 1 360 ? 20.113 8.424 -15.882 1.00 96.25 360 GLU A N 1
ATOM 2897 C CA . GLU A 1 360 ? 18.878 8.024 -16.566 1.00 96.25 360 GLU A CA 1
ATOM 2898 C C . GLU A 1 360 ? 17.710 8.980 -16.310 1.00 96.25 360 GLU A C 1
ATOM 2900 O O . GLU A 1 360 ? 17.693 9.738 -15.338 1.00 96.25 360 GLU A O 1
ATOM 2905 N N . ALA A 1 361 ? 16.688 8.927 -17.166 1.00 95.69 361 ALA A N 1
ATOM 2906 C CA . ALA A 1 361 ? 15.474 9.723 -17.003 1.00 95.69 361 ALA A CA 1
ATOM 2907 C C . ALA A 1 361 ? 14.743 9.409 -15.682 1.00 95.69 361 ALA A C 1
ATOM 2909 O O . ALA A 1 361 ? 14.782 8.281 -15.190 1.00 95.69 361 ALA A O 1
ATOM 2910 N N . ASN A 1 362 ? 14.021 10.395 -15.134 1.00 96.38 362 ASN A N 1
ATOM 2911 C CA . ASN A 1 362 ? 13.278 10.245 -13.872 1.00 96.38 362 ASN A CA 1
ATOM 2912 C C . ASN A 1 362 ? 12.331 9.039 -13.872 1.00 96.38 362 ASN A C 1
ATOM 2914 O O . ASN A 1 362 ? 12.249 8.350 -12.862 1.00 96.38 362 ASN A O 1
ATOM 2918 N N . GLY A 1 363 ? 11.693 8.729 -15.006 1.00 96.81 363 GLY A N 1
ATOM 2919 C CA . GLY A 1 363 ? 10.797 7.577 -15.115 1.00 96.81 363 GLY A CA 1
ATOM 2920 C C . GLY A 1 363 ? 11.466 6.223 -14.844 1.00 96.81 363 GLY A C 1
ATOM 2921 O O . GLY A 1 363 ? 10.817 5.325 -14.317 1.00 96.81 363 GLY A O 1
ATOM 2922 N N . VAL A 1 364 ? 12.767 6.071 -15.128 1.00 97.25 364 VAL A N 1
ATOM 2923 C CA . VAL A 1 364 ? 13.511 4.834 -14.819 1.00 97.25 364 VAL A CA 1
ATOM 2924 C C . VAL A 1 364 ? 13.708 4.693 -13.310 1.00 97.25 364 VAL A C 1
ATOM 2926 O O . VAL A 1 364 ? 13.463 3.624 -12.753 1.00 97.25 364 VAL A O 1
ATOM 2929 N N . LEU A 1 365 ? 14.110 5.777 -12.637 1.00 97.44 365 LEU A N 1
ATOM 2930 C CA . LEU A 1 365 ? 14.314 5.792 -11.185 1.00 97.44 365 LEU A CA 1
ATOM 2931 C C . LEU A 1 365 ? 12.983 5.615 -10.444 1.00 97.44 365 LEU A C 1
ATOM 2933 O O . LEU A 1 365 ? 12.910 4.819 -9.511 1.00 97.44 365 LEU A O 1
ATOM 2937 N N . GLN A 1 366 ? 11.932 6.307 -10.892 1.00 97.25 366 GLN A N 1
ATOM 2938 C CA . GLN A 1 366 ? 10.582 6.171 -10.349 1.00 97.25 366 GLN A CA 1
ATOM 2939 C C . GLN A 1 366 ? 10.112 4.720 -10.431 1.00 97.25 366 GLN A C 1
ATOM 2941 O O . GLN A 1 366 ? 9.736 4.137 -9.417 1.00 97.25 366 GLN A O 1
ATOM 2946 N N . LEU A 1 367 ? 10.163 4.115 -11.622 1.00 97.75 367 LEU A N 1
ATOM 2947 C CA . LEU A 1 367 ? 9.662 2.758 -11.807 1.00 97.75 367 LEU A CA 1
ATOM 2948 C C . LEU A 1 367 ? 10.478 1.726 -11.016 1.00 97.75 367 LEU A C 1
ATOM 2950 O O . LEU A 1 367 ? 9.914 0.751 -10.521 1.00 97.75 367 LEU A O 1
ATOM 2954 N N . LEU A 1 368 ? 11.785 1.956 -10.847 1.00 97.88 368 LEU A N 1
ATOM 2955 C CA . LEU A 1 368 ? 12.632 1.131 -9.987 1.00 97.88 368 LEU A CA 1
ATOM 2956 C C . LEU A 1 368 ? 12.127 1.174 -8.545 1.00 97.88 368 LEU A C 1
ATOM 2958 O O . LEU A 1 368 ? 11.943 0.120 -7.938 1.00 97.88 368 LEU A O 1
ATOM 2962 N N . ILE A 1 369 ? 11.870 2.371 -8.010 1.00 97.56 369 ILE A N 1
ATOM 2963 C CA . ILE A 1 369 ? 11.354 2.526 -6.647 1.00 97.56 369 ILE A CA 1
ATOM 2964 C C . ILE A 1 369 ? 9.979 1.864 -6.522 1.00 97.56 369 ILE A C 1
ATOM 2966 O O . ILE A 1 369 ? 9.786 1.090 -5.591 1.00 97.56 369 ILE A O 1
ATOM 2970 N N . LEU A 1 370 ? 9.056 2.092 -7.460 1.00 97.94 370 LEU A N 1
ATOM 2971 C CA . LEU A 1 370 ? 7.715 1.497 -7.427 1.00 97.94 370 LEU A CA 1
ATOM 2972 C C . LEU A 1 370 ? 7.753 -0.038 -7.437 1.00 97.94 370 LEU A C 1
ATOM 2974 O O . LEU A 1 370 ? 7.069 -0.683 -6.643 1.00 97.94 370 LEU A O 1
ATOM 2978 N N . PHE A 1 371 ? 8.582 -0.654 -8.286 1.00 98.06 371 PHE A N 1
ATOM 2979 C CA . PHE A 1 371 ? 8.728 -2.110 -8.257 1.00 98.06 371 PHE A CA 1
ATOM 2980 C C . PHE A 1 371 ? 9.398 -2.596 -6.971 1.00 98.06 371 PHE A C 1
ATOM 2982 O O . PHE A 1 371 ? 9.000 -3.640 -6.458 1.00 98.06 371 PHE A O 1
ATOM 2989 N N . CYS A 1 372 ? 10.359 -1.854 -6.409 1.00 97.75 372 CYS A N 1
ATOM 2990 C CA . CYS A 1 372 ? 10.904 -2.168 -5.088 1.00 97.75 372 CYS A CA 1
ATOM 2991 C C . CYS A 1 372 ? 9.826 -2.092 -3.997 1.00 97.75 372 CYS A C 1
ATOM 2993 O O . CYS A 1 372 ? 9.807 -2.950 -3.124 1.00 97.75 372 CYS A O 1
ATOM 2995 N N . GLN A 1 373 ? 8.919 -1.115 -4.039 1.00 96.88 373 GLN A N 1
ATOM 2996 C CA . GLN A 1 373 ? 7.825 -0.969 -3.068 1.00 96.88 373 GLN A CA 1
ATOM 2997 C C . GLN A 1 373 ? 6.895 -2.184 -3.080 1.00 96.88 373 GLN A C 1
ATOM 2999 O O . GLN A 1 373 ? 6.622 -2.765 -2.031 1.00 96.88 373 GLN A O 1
ATOM 3004 N N . VAL A 1 374 ? 6.488 -2.626 -4.271 1.00 97.00 374 VAL A N 1
ATOM 3005 C CA . VAL A 1 374 ? 5.647 -3.819 -4.448 1.00 97.00 374 VAL A CA 1
ATOM 3006 C C . VAL A 1 374 ? 6.399 -5.096 -4.053 1.00 97.00 374 VAL A C 1
ATOM 3008 O O . VAL A 1 374 ? 5.867 -5.936 -3.331 1.00 97.00 374 VAL A O 1
ATOM 3011 N N . ALA A 1 375 ? 7.659 -5.237 -4.472 1.00 96.25 375 ALA A N 1
ATOM 3012 C CA . ALA A 1 375 ? 8.462 -6.426 -4.196 1.00 96.25 375 ALA A CA 1
ATOM 3013 C C . ALA A 1 375 ? 8.991 -6.505 -2.762 1.00 96.25 375 ALA A C 1
ATOM 3015 O O . ALA A 1 375 ? 9.455 -7.568 -2.362 1.00 96.25 375 ALA A O 1
ATOM 3016 N N . ASN A 1 376 ? 8.960 -5.416 -1.989 1.00 95.31 376 ASN A N 1
ATOM 3017 C CA . ASN A 1 376 ? 9.347 -5.402 -0.577 1.00 95.31 376 ASN A CA 1
ATOM 3018 C C . ASN A 1 376 ? 8.280 -6.039 0.321 1.00 95.31 376 ASN A C 1
ATOM 3020 O O . ASN A 1 376 ? 8.611 -6.568 1.379 1.00 95.31 376 ASN A O 1
ATOM 3024 N N . ALA A 1 377 ? 7.028 -6.045 -0.123 1.00 93.25 377 ALA A N 1
ATOM 3025 C CA . ALA A 1 377 ? 5.898 -6.606 0.599 1.00 93.25 377 ALA A CA 1
ATOM 3026 C C . ALA A 1 377 ? 6.116 -8.087 0.968 1.00 93.25 377 ALA A C 1
ATOM 3028 O O . ALA A 1 377 ? 6.636 -8.874 0.171 1.00 93.25 377 ALA A O 1
ATOM 3029 N N . GLU A 1 378 ? 5.765 -8.475 2.192 1.00 90.12 378 GLU A N 1
ATOM 3030 C CA . GLU A 1 378 ? 5.657 -9.891 2.566 1.00 90.12 378 GLU A CA 1
ATOM 3031 C C . GLU A 1 378 ? 4.360 -10.485 2.006 1.00 90.12 378 GLU A C 1
ATOM 3033 O O . GLU A 1 378 ? 3.450 -9.750 1.627 1.00 90.12 378 GLU A O 1
ATOM 3038 N N . ASP A 1 379 ? 4.256 -11.810 1.956 1.00 89.62 379 ASP A N 1
ATOM 3039 C CA . ASP A 1 379 ? 3.011 -12.455 1.542 1.00 89.62 379 ASP A CA 1
ATOM 3040 C C . ASP A 1 379 ? 1.848 -12.040 2.464 1.00 89.62 379 ASP A C 1
ATOM 3042 O O . ASP A 1 379 ? 2.037 -11.822 3.665 1.00 89.62 379 ASP A O 1
ATOM 3046 N N . GLU A 1 380 ? 0.634 -11.954 1.911 1.00 90.44 380 GLU A N 1
ATOM 3047 C CA . GLU A 1 380 ? -0.589 -11.606 2.662 1.00 90.44 380 GLU A CA 1
ATOM 3048 C C . GLU A 1 380 ? -0.535 -10.217 3.327 1.00 90.44 380 GLU A C 1
ATOM 3050 O O . GLU A 1 380 ? -1.111 -9.995 4.398 1.00 90.44 380 GLU A O 1
ATOM 3055 N N . SER A 1 381 ? 0.190 -9.280 2.716 1.00 93.50 381 SER A N 1
ATOM 3056 C CA . SER A 1 381 ? 0.318 -7.897 3.181 1.00 93.50 381 SER A CA 1
ATOM 3057 C C . SER A 1 381 ? -0.513 -6.921 2.348 1.00 93.50 381 SER A C 1
ATOM 3059 O O . SER A 1 381 ? -1.027 -7.259 1.277 1.00 93.50 381 SER A O 1
ATOM 3061 N N . LEU A 1 382 ? -0.655 -5.695 2.855 1.00 97.06 382 LEU A N 1
ATOM 3062 C CA . LEU A 1 382 ? -1.262 -4.598 2.111 1.00 97.06 382 LEU A CA 1
ATOM 3063 C C . LEU A 1 382 ? -0.183 -3.613 1.673 1.00 97.06 382 LEU A C 1
ATOM 3065 O O . LEU A 1 382 ? 0.590 -3.130 2.501 1.00 97.06 382 LEU A O 1
ATOM 3069 N N . VAL A 1 383 ? -0.187 -3.266 0.388 1.00 97.56 383 VAL A N 1
ATOM 3070 C CA . VAL A 1 383 ? 0.683 -2.247 -0.204 1.00 97.56 383 VAL A CA 1
ATOM 3071 C C . VAL A 1 383 ? -0.177 -1.104 -0.716 1.00 97.56 383 VAL A C 1
ATOM 3073 O O . VAL A 1 383 ? -0.985 -1.297 -1.620 1.00 97.56 383 VAL A O 1
ATOM 3076 N N . ALA A 1 384 ? 0.010 0.092 -0.172 1.00 98.00 384 ALA A N 1
ATOM 3077 C CA . ALA A 1 384 ? -0.651 1.293 -0.654 1.00 98.00 384 ALA A CA 1
ATOM 3078 C C . ALA A 1 384 ? 0.367 2.270 -1.252 1.00 98.00 384 ALA A C 1
ATOM 3080 O O . ALA A 1 384 ? 1.395 2.542 -0.630 1.00 98.00 384 ALA A O 1
ATOM 3081 N N . ILE A 1 385 ? 0.097 2.788 -2.450 1.00 97.75 385 ILE A N 1
ATOM 3082 C CA . ILE A 1 385 ? 0.989 3.703 -3.174 1.00 97.75 385 ILE A CA 1
ATOM 3083 C C . ILE A 1 385 ? 0.187 4.924 -3.617 1.00 97.75 385 ILE A C 1
ATOM 3085 O O . ILE A 1 385 ? -0.850 4.781 -4.266 1.00 97.75 385 ILE A O 1
ATOM 3089 N N . ASP A 1 386 ? 0.677 6.109 -3.265 1.00 96.38 386 ASP A N 1
ATOM 3090 C CA . ASP A 1 386 ? 0.119 7.387 -3.716 1.00 96.38 386 ASP A CA 1
ATOM 3091 C C . ASP A 1 386 ? 0.849 7.881 -4.975 1.00 96.38 386 ASP A C 1
ATOM 3093 O O . ASP A 1 386 ? 2.081 7.830 -5.040 1.00 96.38 386 ASP A O 1
ATOM 3097 N N . GLU A 1 387 ? 0.081 8.325 -5.968 1.00 95.00 387 GLU A N 1
ATOM 3098 C CA . GLU A 1 387 ? 0.522 8.892 -7.252 1.00 95.00 387 GLU A CA 1
ATOM 3099 C C . GLU A 1 387 ? 1.633 8.096 -7.980 1.00 95.00 387 GLU A C 1
ATOM 3101 O O . GLU A 1 387 ? 2.714 8.629 -8.284 1.00 95.00 387 GLU A O 1
ATOM 3106 N N . PRO A 1 388 ? 1.408 6.804 -8.304 1.00 96.06 388 PRO A N 1
ATOM 3107 C CA . PRO A 1 388 ? 2.390 5.999 -9.032 1.00 96.06 388 PRO A CA 1
ATOM 3108 C C . PRO A 1 388 ? 2.708 6.538 -10.439 1.00 96.06 388 PRO A C 1
ATOM 3110 O O . PRO A 1 388 ? 3.769 6.235 -10.981 1.00 96.06 388 PRO A O 1
ATOM 3113 N N . GLU A 1 389 ? 1.825 7.333 -11.044 1.00 95.19 389 GLU A N 1
ATOM 3114 C CA . GLU A 1 389 ? 1.959 7.886 -12.397 1.00 95.19 389 GLU A CA 1
ATOM 3115 C C . GLU A 1 389 ? 3.054 8.949 -12.556 1.00 95.19 389 GLU A C 1
ATOM 3117 O O . GLU A 1 389 ? 3.483 9.227 -13.681 1.00 95.19 389 GLU A O 1
ATOM 3122 N N . ASN A 1 390 ? 3.528 9.535 -11.455 1.00 92.44 390 ASN A N 1
ATOM 3123 C CA . ASN A 1 390 ? 4.464 10.652 -11.488 1.00 92.44 390 ASN A CA 1
ATOM 3124 C C . ASN A 1 390 ? 5.732 10.316 -12.290 1.00 92.44 390 ASN A C 1
ATOM 3126 O O . ASN A 1 390 ? 6.440 9.359 -12.000 1.00 92.44 390 ASN A O 1
ATOM 3130 N N . SER A 1 391 ? 6.065 11.135 -13.294 1.00 91.56 391 SER A N 1
ATOM 3131 C CA . SER A 1 391 ? 7.217 10.942 -14.201 1.00 91.56 391 SER A CA 1
ATOM 3132 C C . SER A 1 391 ? 7.196 9.674 -15.079 1.00 91.56 391 SER A C 1
ATOM 3134 O O . SER A 1 391 ? 8.216 9.369 -15.710 1.00 91.56 391 SER A O 1
ATOM 3136 N N . LEU A 1 392 ? 6.082 8.934 -15.161 1.00 95.19 392 LEU A N 1
ATOM 3137 C CA . LEU A 1 392 ? 5.971 7.730 -15.990 1.00 95.19 392 LEU A CA 1
ATOM 3138 C C . LEU A 1 392 ? 5.238 7.982 -17.307 1.00 95.19 392 LEU A C 1
ATOM 3140 O O . LEU A 1 392 ? 4.162 8.565 -17.362 1.00 95.19 392 LEU A O 1
ATOM 3144 N N . HIS A 1 393 ? 5.807 7.456 -18.391 1.00 94.81 393 HIS A N 1
ATOM 3145 C CA . HIS A 1 393 ? 5.119 7.382 -19.676 1.00 94.81 393 HIS A CA 1
ATOM 3146 C C . HIS A 1 393 ? 3.940 6.386 -19.596 1.00 94.81 393 HIS A C 1
ATOM 3148 O O . HIS A 1 393 ? 4.102 5.337 -18.961 1.00 94.81 393 HIS A O 1
ATOM 3154 N N . PRO A 1 394 ? 2.807 6.611 -20.298 1.00 95.69 394 PRO A N 1
ATOM 3155 C CA . PRO A 1 394 ? 1.640 5.721 -20.259 1.00 95.69 394 PRO A CA 1
ATOM 3156 C C . PRO A 1 394 ? 1.957 4.233 -20.455 1.00 95.69 394 PRO A C 1
ATOM 3158 O O . PRO A 1 394 ? 1.447 3.384 -19.732 1.00 95.69 394 PRO A O 1
ATOM 3161 N N . TYR A 1 395 ? 2.857 3.901 -21.386 1.00 93.31 395 TYR A N 1
ATOM 3162 C CA . TYR A 1 395 ? 3.307 2.517 -21.599 1.00 93.31 395 TYR A CA 1
ATOM 3163 C C . TYR A 1 395 ? 3.951 1.889 -20.345 1.00 93.31 395 TYR A C 1
ATOM 3165 O O . TYR A 1 395 ? 3.631 0.756 -19.984 1.00 93.31 395 TYR A O 1
ATOM 3173 N N . ALA A 1 396 ? 4.828 2.627 -19.656 1.00 95.38 396 ALA A N 1
ATOM 3174 C CA . ALA A 1 396 ? 5.486 2.150 -18.441 1.00 95.38 396 ALA A CA 1
ATOM 3175 C C . ALA A 1 396 ? 4.482 1.982 -17.292 1.00 95.38 396 ALA A C 1
ATOM 3177 O O . ALA A 1 396 ? 4.578 1.025 -16.529 1.00 95.38 396 ALA A O 1
ATOM 3178 N N . LEU A 1 397 ? 3.486 2.866 -17.217 1.00 96.25 397 LEU A N 1
ATOM 3179 C CA . LEU A 1 397 ? 2.430 2.822 -16.212 1.00 96.25 397 LEU A CA 1
ATOM 3180 C C . LEU A 1 397 ? 1.489 1.617 -16.398 1.00 96.25 397 LEU A C 1
ATOM 3182 O O . LEU A 1 397 ? 1.216 0.898 -15.437 1.00 96.25 397 LEU A O 1
ATOM 3186 N N . ARG A 1 398 ? 1.084 1.313 -17.641 1.00 93.69 398 ARG A N 1
ATOM 3187 C CA . ARG A 1 398 ? 0.338 0.079 -17.972 1.00 93.69 398 ARG A CA 1
ATOM 3188 C C . ARG A 1 398 ? 1.154 -1.168 -17.616 1.00 93.69 398 ARG A C 1
ATOM 3190 O O . ARG A 1 398 ? 0.641 -2.106 -17.008 1.00 93.69 398 ARG A O 1
ATOM 3197 N N . SER A 1 399 ? 2.452 -1.158 -17.937 1.00 91.94 399 SER A N 1
ATOM 3198 C CA . SER A 1 399 ? 3.368 -2.245 -17.570 1.00 91.94 399 SER A CA 1
ATOM 3199 C C . SER A 1 399 ? 3.514 -2.401 -16.054 1.00 91.94 399 SER A C 1
ATOM 3201 O O . SER A 1 399 ? 3.610 -3.530 -15.571 1.00 91.94 399 SER A O 1
ATOM 3203 N N . PHE A 1 400 ? 3.541 -1.298 -15.305 1.00 97.06 400 PHE A N 1
ATOM 3204 C CA . PHE A 1 400 ? 3.571 -1.314 -13.847 1.00 97.06 400 PHE A CA 1
ATOM 3205 C C . PHE A 1 400 ? 2.316 -1.984 -13.288 1.00 97.06 400 PHE A C 1
ATOM 3207 O O . PHE A 1 400 ? 2.442 -2.978 -12.578 1.00 97.06 400 PHE A O 1
ATOM 3214 N N . LEU A 1 401 ? 1.120 -1.515 -13.664 1.00 95.69 401 LEU A N 1
ATOM 3215 C CA . LEU A 1 401 ? -0.142 -2.033 -13.127 1.00 95.69 401 LEU A CA 1
ATOM 3216 C C . LEU A 1 401 ? -0.306 -3.535 -13.380 1.00 95.69 401 LEU A C 1
ATOM 3218 O O . LEU A 1 401 ? -0.547 -4.294 -12.444 1.00 95.69 401 LEU A O 1
ATOM 3222 N N . ARG A 1 402 ? -0.107 -3.984 -14.626 1.00 89.56 402 ARG A N 1
ATOM 3223 C CA . ARG A 1 402 ? -0.250 -5.404 -15.001 1.00 89.56 402 ARG A CA 1
ATOM 3224 C C . ARG A 1 402 ? 0.663 -6.304 -14.185 1.00 89.56 402 ARG A C 1
ATOM 3226 O O . ARG A 1 402 ? 0.258 -7.359 -13.700 1.00 89.56 402 ARG A O 1
ATOM 3233 N N . ARG A 1 403 ? 1.913 -5.880 -14.032 1.00 92.75 403 ARG A N 1
ATOM 3234 C CA . ARG A 1 403 ? 2.943 -6.671 -13.371 1.00 92.75 403 ARG A CA 1
ATOM 3235 C C . ARG A 1 403 ? 2.794 -6.656 -11.854 1.00 92.75 403 ARG A C 1
ATOM 3237 O O . ARG A 1 403 ? 2.987 -7.686 -11.215 1.00 92.75 403 ARG A O 1
ATOM 3244 N N . THR A 1 404 ? 2.368 -5.529 -11.297 1.00 94.69 404 THR A N 1
ATOM 3245 C CA . THR A 1 404 ? 1.940 -5.417 -9.901 1.00 94.69 404 THR A CA 1
ATOM 3246 C C . THR A 1 404 ? 0.736 -6.311 -9.623 1.00 94.69 404 THR A C 1
ATOM 3248 O O . THR A 1 404 ? 0.758 -7.032 -8.635 1.00 94.69 404 THR A O 1
ATOM 3251 N N . GLY A 1 405 ? -0.262 -6.366 -10.511 1.00 90.56 405 GLY A N 1
ATOM 3252 C CA . GLY A 1 405 ? -1.406 -7.276 -10.379 1.00 90.56 405 GLY A CA 1
ATOM 3253 C C . GLY A 1 405 ? -1.003 -8.756 -10.389 1.00 90.56 405 GLY A C 1
ATOM 3254 O O . GLY A 1 405 ? -1.486 -9.543 -9.576 1.00 90.56 405 GLY A O 1
ATOM 3255 N N . GLN A 1 406 ? -0.063 -9.150 -11.254 1.00 87.75 406 GLN A N 1
ATOM 3256 C CA . GLN A 1 406 ? 0.497 -10.510 -11.257 1.00 87.75 406 GLN A CA 1
ATOM 3257 C C . GLN A 1 406 ? 1.226 -10.834 -9.948 1.00 87.75 406 GLN A C 1
ATOM 3259 O O . GLN A 1 406 ? 0.951 -11.864 -9.331 1.00 87.75 406 GLN A O 1
ATOM 3264 N N . TRP A 1 407 ? 2.102 -9.936 -9.493 1.00 91.38 407 TRP A N 1
ATOM 3265 C CA . TRP A 1 407 ? 2.828 -10.096 -8.232 1.00 91.38 407 TRP A CA 1
ATOM 3266 C C . TRP A 1 407 ? 1.888 -10.153 -7.027 1.00 91.38 407 TRP A C 1
ATOM 3268 O O . TRP A 1 407 ? 2.035 -11.022 -6.171 1.00 91.38 407 TRP A O 1
ATOM 3278 N N . ALA A 1 408 ? 0.875 -9.285 -6.997 1.00 92.44 408 ALA A N 1
ATOM 3279 C CA . ALA A 1 408 ? -0.141 -9.260 -5.957 1.00 92.44 408 ALA A CA 1
ATOM 3280 C C . ALA A 1 408 ? -0.893 -10.589 -5.875 1.00 92.44 408 ALA A C 1
ATOM 3282 O O . ALA A 1 408 ? -1.070 -11.117 -4.785 1.00 92.44 408 ALA A O 1
ATOM 3283 N N . ARG A 1 409 ? -1.261 -11.195 -7.009 1.00 88.00 409 ARG A N 1
ATOM 3284 C CA . ARG A 1 409 ? -1.891 -12.525 -7.016 1.00 88.00 409 ARG A CA 1
ATOM 3285 C C . ARG A 1 409 ? -0.948 -13.618 -6.517 1.00 88.00 409 ARG A C 1
ATOM 3287 O O . ARG A 1 409 ? -1.359 -14.447 -5.711 1.00 88.00 409 ARG A O 1
ATOM 3294 N N . GLN A 1 410 ? 0.312 -13.602 -6.951 1.00 86.00 410 GLN A N 1
ATOM 3295 C CA . GLN A 1 410 ? 1.311 -14.596 -6.548 1.00 86.00 410 GLN A CA 1
ATOM 3296 C C . GLN A 1 410 ? 1.610 -14.553 -5.040 1.00 86.00 410 GLN A C 1
ATOM 3298 O O . GLN A 1 410 ? 1.720 -15.602 -4.407 1.00 86.00 410 GLN A O 1
ATOM 3303 N N . HIS A 1 411 ? 1.710 -13.351 -4.474 1.00 88.56 411 HIS A N 1
ATOM 3304 C CA . HIS A 1 411 ? 2.062 -13.112 -3.070 1.00 88.56 411 HIS A CA 1
ATOM 3305 C C . HIS A 1 411 ? 0.847 -12.822 -2.175 1.00 88.56 411 HIS A C 1
ATOM 3307 O O . HIS A 1 411 ? 0.994 -12.575 -0.980 1.00 88.56 411 HIS A O 1
ATOM 3313 N N . LYS A 1 412 ? -0.368 -12.887 -2.734 1.00 91.12 412 LYS A N 1
ATOM 3314 C CA . LYS A 1 412 ? -1.646 -12.634 -2.046 1.00 91.12 412 LYS A CA 1
ATOM 3315 C C . LYS A 1 412 ? -1.676 -11.257 -1.388 1.00 91.12 412 LYS A C 1
ATOM 3317 O O . LYS A 1 412 ? -2.069 -11.106 -0.236 1.00 91.12 412 LYS A O 1
ATOM 3322 N N . LEU A 1 413 ? -1.198 -10.258 -2.109 1.00 95.12 413 LEU A N 1
ATOM 3323 C CA . LEU A 1 413 ? -1.188 -8.886 -1.636 1.00 95.12 413 LEU A CA 1
ATOM 3324 C C . LEU A 1 413 ? -2.546 -8.243 -1.883 1.00 95.12 413 LEU A C 1
ATOM 3326 O O . LEU A 1 413 ? -3.203 -8.531 -2.885 1.00 95.12 413 LEU A O 1
ATOM 3330 N N . THR A 1 414 ? -2.898 -7.308 -1.011 1.00 96.94 414 THR A N 1
ATOM 3331 C CA . THR A 1 414 ? -3.889 -6.278 -1.319 1.00 96.94 414 THR A CA 1
ATOM 3332 C C . THR A 1 414 ? -3.138 -5.021 -1.744 1.00 96.94 414 THR A C 1
ATOM 3334 O O . THR A 1 414 ? -2.390 -4.451 -0.953 1.00 96.94 414 THR A O 1
ATOM 3337 N N . VAL A 1 415 ? -3.298 -4.590 -2.991 1.00 97.75 415 VAL A N 1
ATOM 3338 C CA . VAL A 1 415 ? -2.649 -3.400 -3.546 1.00 97.75 415 VAL A CA 1
ATOM 3339 C C . VAL A 1 415 ? -3.674 -2.292 -3.723 1.00 97.75 415 VAL A C 1
ATOM 3341 O O . VAL A 1 415 ? -4.676 -2.465 -4.410 1.00 97.75 415 VAL A O 1
ATOM 3344 N N . VAL A 1 416 ? -3.393 -1.135 -3.134 1.00 98.12 416 VAL A N 1
ATOM 3345 C CA . VAL A 1 416 ? -4.215 0.070 -3.234 1.00 98.12 416 VAL A CA 1
ATOM 3346 C C . VAL A 1 416 ? -3.398 1.167 -3.903 1.00 98.12 416 VAL A C 1
ATOM 3348 O O . VAL A 1 416 ? -2.341 1.545 -3.404 1.00 98.12 416 VAL A O 1
ATOM 3351 N N . LEU A 1 417 ? -3.893 1.714 -5.007 1.00 98.12 417 LEU A N 1
ATOM 3352 C CA . LEU A 1 417 ? -3.253 2.822 -5.711 1.00 98.12 417 LEU A CA 1
ATOM 3353 C C . LEU A 1 417 ? -4.157 4.050 -5.647 1.00 98.12 417 LEU A C 1
ATOM 3355 O O . LEU A 1 417 ? -5.282 4.001 -6.132 1.00 98.12 417 LEU A O 1
ATOM 3359 N N . ALA A 1 418 ? -3.682 5.151 -5.075 1.00 97.25 418 ALA A N 1
ATOM 3360 C CA . ALA A 1 418 ? -4.345 6.443 -5.222 1.00 97.25 418 ALA A CA 1
ATOM 3361 C C . ALA A 1 418 ? -3.763 7.155 -6.445 1.00 97.25 418 ALA A C 1
ATOM 3363 O O . ALA A 1 418 ? -2.547 7.284 -6.559 1.00 97.25 418 ALA A O 1
ATOM 3364 N N . THR A 1 419 ? -4.616 7.550 -7.392 1.00 95.25 419 THR A N 1
ATOM 3365 C CA . THR A 1 419 ? -4.165 8.064 -8.692 1.00 95.25 419 THR A CA 1
ATOM 3366 C C . THR A 1 419 ? -5.145 9.071 -9.283 1.00 95.25 419 THR A C 1
ATOM 3368 O O . THR A 1 419 ? -6.338 9.073 -8.973 1.00 95.25 419 THR A O 1
ATOM 3371 N N . HIS A 1 420 ? -4.620 9.905 -10.169 1.00 92.38 420 HIS A N 1
ATOM 3372 C CA . HIS A 1 420 ? -5.342 10.784 -11.080 1.00 92.38 420 HIS A CA 1
ATOM 3373 C C . HIS A 1 420 ? -5.158 10.356 -12.547 1.00 92.38 420 HIS A C 1
ATOM 3375 O O . HIS A 1 420 ? -5.536 11.076 -13.470 1.00 92.38 420 HIS A O 1
ATOM 3381 N N . SER A 1 421 ? -4.546 9.194 -12.788 1.00 94.94 421 SER A N 1
ATOM 3382 C CA . SER A 1 421 ? -4.179 8.751 -14.127 1.00 94.94 421 SER A CA 1
ATOM 3383 C C . SER A 1 421 ? -5.336 8.086 -14.871 1.00 94.94 421 SER A C 1
ATOM 3385 O O . SER A 1 421 ? -5.703 6.945 -14.582 1.00 94.94 421 SER A O 1
ATOM 3387 N N . THR A 1 422 ? -5.810 8.739 -15.933 1.00 95.31 422 THR A N 1
ATOM 3388 C CA . THR A 1 422 ? -6.757 8.154 -16.902 1.00 95.31 422 THR A CA 1
ATOM 3389 C C . THR A 1 422 ? -6.225 6.859 -17.521 1.00 95.31 422 THR A C 1
ATOM 3391 O O . THR A 1 422 ? -6.971 5.915 -17.752 1.00 95.31 422 THR A O 1
ATOM 3394 N N . VAL A 1 423 ? -4.903 6.750 -17.688 1.00 95.62 423 VAL A N 1
ATOM 3395 C CA . VAL A 1 423 ? -4.233 5.553 -18.217 1.00 95.62 423 VAL A CA 1
ATOM 3396 C C . VAL A 1 423 ? -4.436 4.331 -17.318 1.00 95.62 423 VAL A C 1
ATOM 3398 O O . VAL A 1 423 ? -4.612 3.229 -17.838 1.00 95.62 423 VAL A O 1
ATOM 3401 N N . LEU A 1 424 ? -4.381 4.502 -15.993 1.00 95.12 424 LEU A N 1
ATOM 3402 C CA . LEU A 1 424 ? -4.620 3.403 -15.055 1.00 95.12 424 LEU A CA 1
ATOM 3403 C C . LEU A 1 424 ? -6.102 3.024 -14.996 1.00 95.12 424 LEU A C 1
ATOM 3405 O O . LEU A 1 424 ? -6.412 1.839 -14.909 1.00 95.12 424 LEU A O 1
ATOM 3409 N N . LEU A 1 425 ? -6.999 4.007 -15.093 1.00 94.12 425 LEU A N 1
ATOM 3410 C CA . LEU A 1 425 ? -8.443 3.764 -15.143 1.00 94.12 425 LEU A CA 1
ATOM 3411 C C . LEU A 1 425 ? -8.850 2.981 -16.389 1.00 94.12 425 LEU A C 1
ATOM 3413 O O . LEU A 1 425 ? -9.610 2.019 -16.298 1.00 94.12 425 LEU A O 1
ATOM 3417 N N . ASP A 1 426 ? -8.272 3.322 -17.537 1.00 93.00 426 ASP A N 1
ATOM 3418 C CA . ASP A 1 426 ? -8.495 2.596 -18.785 1.00 93.00 426 ASP A CA 1
ATOM 3419 C C . ASP A 1 426 ? -8.078 1.121 -18.694 1.00 93.00 426 ASP A C 1
ATOM 3421 O O . ASP A 1 426 ? -8.721 0.258 -19.286 1.00 93.00 426 ASP A O 1
ATOM 3425 N N . GLU A 1 427 ? -7.004 0.798 -17.963 1.00 89.50 427 GLU A N 1
ATOM 3426 C CA . GLU A 1 427 ? -6.590 -0.603 -17.780 1.00 89.50 427 GLU A CA 1
ATOM 3427 C C . GLU A 1 427 ? -7.571 -1.407 -16.917 1.00 89.50 427 GLU A C 1
ATOM 3429 O O . GLU A 1 427 ? -7.601 -2.631 -17.035 1.00 89.50 427 GLU A O 1
ATOM 3434 N N . LEU A 1 428 ? -8.378 -0.744 -16.083 1.00 88.81 428 LEU A N 1
ATOM 3435 C CA . LEU A 1 428 ? -9.387 -1.376 -15.229 1.00 88.81 428 LEU A CA 1
ATOM 3436 C C . LEU A 1 428 ? -10.815 -1.231 -15.769 1.00 88.81 428 LEU A C 1
ATOM 3438 O O . LEU A 1 428 ? -11.768 -1.548 -15.063 1.00 88.81 428 LEU A O 1
ATOM 3442 N N . SER A 1 429 ? -10.988 -0.820 -17.030 1.00 87.19 429 SER A N 1
ATOM 3443 C CA . SER A 1 429 ? -12.328 -0.658 -17.622 1.00 87.19 429 SER A CA 1
ATOM 3444 C C . SER A 1 429 ? -13.150 -1.952 -17.642 1.00 87.19 429 SER A C 1
ATOM 3446 O O . SER A 1 429 ? -14.367 -1.905 -17.537 1.00 87.19 429 SER A O 1
ATOM 3448 N N . ALA A 1 430 ? -12.494 -3.116 -17.702 1.00 84.12 430 ALA A N 1
ATOM 3449 C CA . ALA A 1 430 ? -13.155 -4.423 -17.629 1.00 84.12 430 ALA A CA 1
ATOM 3450 C C . ALA A 1 430 ? -13.448 -4.906 -16.191 1.00 84.12 430 ALA A C 1
ATOM 3452 O O . ALA A 1 430 ? -14.007 -5.987 -16.013 1.00 84.12 430 ALA A O 1
ATOM 3453 N N . SER A 1 431 ? -13.028 -4.155 -15.171 1.00 89.81 431 SER A N 1
ATOM 3454 C CA . SER A 1 431 ? -13.162 -4.514 -13.753 1.00 89.81 431 SER A CA 1
ATOM 3455 C C . SER A 1 431 ? -13.520 -3.280 -12.914 1.00 89.81 431 SER A C 1
ATOM 3457 O O . SER A 1 431 ? -12.752 -2.899 -12.025 1.00 89.81 431 SER A O 1
ATOM 3459 N N . PRO A 1 432 ? -14.668 -2.621 -13.178 1.00 90.62 432 PRO A N 1
ATOM 3460 C CA . PRO A 1 432 ? -15.078 -1.414 -12.456 1.00 90.62 432 PRO A CA 1
ATOM 3461 C C . PRO A 1 432 ? -15.243 -1.646 -10.947 1.00 90.62 432 PRO A C 1
ATOM 3463 O O . PRO A 1 432 ? -15.102 -0.706 -10.167 1.00 90.62 432 PRO A O 1
ATOM 3466 N N . GLU A 1 433 ? -15.446 -2.893 -10.507 1.00 92.31 433 GLU A N 1
ATOM 3467 C CA . GLU A 1 433 ? -15.438 -3.279 -9.094 1.00 92.31 433 GLU A CA 1
ATOM 3468 C C . GLU A 1 433 ? -14.113 -2.964 -8.369 1.00 92.31 433 GLU A C 1
ATOM 3470 O O . GLU A 1 433 ? -14.098 -2.855 -7.144 1.00 92.31 433 GLU A O 1
ATOM 3475 N N . GLN A 1 434 ? -13.007 -2.796 -9.101 1.00 94.69 434 GLN A N 1
ATOM 3476 C CA . GLN A 1 434 ? -11.691 -2.440 -8.559 1.00 94.69 434 GLN A CA 1
ATOM 3477 C C . GLN A 1 434 ? -11.489 -0.925 -8.426 1.00 94.69 434 GLN A C 1
ATOM 3479 O O . GLN A 1 434 ? -10.459 -0.485 -7.913 1.00 94.69 434 GLN A O 1
ATOM 3484 N N . ILE A 1 435 ? -12.438 -0.111 -8.889 1.00 95.94 435 ILE A N 1
ATOM 3485 C CA . ILE A 1 435 ? -12.334 1.348 -8.881 1.00 95.94 435 ILE A CA 1
ATOM 3486 C C . ILE A 1 435 ? -13.216 1.901 -7.767 1.00 95.94 435 ILE A C 1
ATOM 3488 O O . ILE A 1 435 ? -14.399 1.592 -7.655 1.00 95.94 435 ILE A O 1
ATOM 3492 N N . PHE A 1 436 ? -12.620 2.740 -6.931 1.00 95.81 436 PHE A N 1
ATOM 3493 C CA . PHE A 1 436 ? -13.230 3.317 -5.747 1.00 95.81 436 PHE A CA 1
ATOM 3494 C C . PHE A 1 436 ? -13.185 4.840 -5.843 1.00 95.81 436 PHE A C 1
ATOM 3496 O O . PHE A 1 436 ? -12.116 5.449 -5.914 1.00 95.81 436 PHE A O 1
ATOM 3503 N N . VAL A 1 437 ? -14.359 5.463 -5.825 1.00 93.62 437 VAL A N 1
ATOM 3504 C CA . VAL A 1 437 ? -14.532 6.908 -5.947 1.00 93.62 437 VAL A CA 1
ATOM 3505 C C . VAL A 1 437 ? -14.631 7.538 -4.561 1.00 93.62 437 VAL A C 1
ATOM 3507 O O . VAL A 1 437 ? -15.477 7.188 -3.731 1.00 93.62 437 VAL A O 1
ATOM 3510 N N . MET A 1 438 ? -13.744 8.493 -4.316 1.00 90.94 438 MET A N 1
ATOM 3511 C CA . MET A 1 438 ? -13.737 9.380 -3.166 1.00 90.94 438 MET A CA 1
ATOM 3512 C C . MET A 1 438 ? -14.497 10.649 -3.539 1.00 90.94 438 MET A C 1
ATOM 3514 O O . MET A 1 438 ? -13.966 11.506 -4.245 1.00 90.94 438 MET A O 1
ATOM 3518 N N . LYS A 1 439 ? -15.724 10.776 -3.038 1.00 80.75 439 LYS A N 1
ATOM 3519 C CA . LYS A 1 439 ? -16.479 12.030 -3.093 1.00 80.75 439 LYS A CA 1
ATOM 3520 C C . LYS A 1 439 ? -16.288 12.801 -1.782 1.00 80.75 439 LYS A C 1
ATOM 3522 O O . LYS A 1 439 ? -16.076 12.167 -0.738 1.00 80.75 439 LYS A O 1
ATOM 3527 N N . PRO A 1 440 ? -16.356 14.144 -1.788 1.00 66.69 440 PRO A N 1
ATOM 3528 C CA . PRO A 1 440 ? -16.526 14.901 -0.556 1.00 66.69 440 PRO A CA 1
ATOM 3529 C C . PRO A 1 440 ? -17.707 14.305 0.214 1.00 66.69 440 PRO A C 1
ATOM 3531 O O . PRO A 1 440 ? -18.793 14.158 -0.337 1.00 66.69 440 PRO A O 1
ATOM 3534 N N . SER A 1 441 ? -17.486 13.877 1.458 1.00 58.47 441 SER A N 1
ATOM 3535 C CA . SER A 1 441 ? -18.549 13.242 2.239 1.00 58.47 441 SER A CA 1
ATOM 3536 C C . SER A 1 441 ? -19.654 14.263 2.515 1.00 58.47 441 SER A C 1
ATOM 3538 O O . SER A 1 441 ? -19.537 15.072 3.438 1.00 58.47 441 SER A O 1
ATOM 3540 N N . GLU A 1 442 ? -20.731 14.209 1.734 1.00 57.09 442 GLU A N 1
ATOM 3541 C CA . GLU A 1 442 ? -22.031 14.708 2.166 1.00 57.09 442 GLU A CA 1
ATOM 3542 C C . GLU A 1 442 ? -22.534 13.843 3.336 1.00 57.09 442 GLU A C 1
ATOM 3544 O O . GLU A 1 442 ? -22.095 12.702 3.543 1.00 57.09 442 GLU A O 1
ATOM 3549 N N . LEU A 1 443 ? -23.385 14.421 4.184 1.00 53.50 443 LEU A N 1
ATOM 3550 C CA . LEU A 1 443 ? -23.820 13.819 5.445 1.00 53.50 443 LEU A CA 1
ATOM 3551 C C . LEU A 1 443 ? -24.564 12.492 5.209 1.00 53.50 443 LEU A C 1
ATOM 3553 O O . LEU A 1 443 ? -25.731 12.492 4.838 1.00 53.50 443 LEU A O 1
ATOM 3557 N N . GLY A 1 444 ? -23.915 11.359 5.514 1.00 65.00 444 GLY A N 1
ATOM 3558 C CA . GLY A 1 444 ? -24.619 10.105 5.818 1.00 65.00 444 GLY A CA 1
ATOM 3559 C C . GLY A 1 444 ? -24.194 8.833 5.081 1.00 65.00 444 GLY A C 1
ATOM 3560 O O . GLY A 1 444 ? -24.766 7.791 5.388 1.00 65.00 444 GLY A O 1
ATOM 3561 N N . ALA A 1 445 ? -23.205 8.856 4.180 1.00 77.81 445 ALA A N 1
ATOM 3562 C CA . ALA A 1 445 ? -22.707 7.646 3.507 1.00 77.81 445 ALA A CA 1
ATOM 3563 C C . ALA A 1 445 ? -21.193 7.436 3.717 1.00 77.81 445 ALA A C 1
ATOM 3565 O O . ALA A 1 445 ? -20.445 8.417 3.760 1.00 77.81 445 ALA A O 1
ATOM 3566 N N . PRO A 1 446 ? -20.720 6.183 3.874 1.00 85.38 446 PRO A N 1
ATOM 3567 C CA . PRO A 1 446 ? -19.295 5.899 3.973 1.00 85.38 446 PRO A CA 1
ATOM 3568 C C . PRO A 1 446 ? -18.604 6.021 2.609 1.00 85.38 446 PRO A C 1
ATOM 3570 O O . PRO A 1 446 ? -19.140 5.587 1.593 1.00 85.38 446 PRO A O 1
ATOM 3573 N N . ILE A 1 447 ? -17.380 6.545 2.612 1.00 90.50 447 ILE A N 1
ATOM 3574 C CA . ILE A 1 447 ? -16.483 6.594 1.447 1.00 90.50 447 ILE A CA 1
ATOM 3575 C C . ILE A 1 447 ? -15.280 5.649 1.631 1.00 90.50 447 ILE A C 1
ATOM 3577 O O . ILE A 1 447 ? -14.988 5.254 2.763 1.00 90.50 447 ILE A O 1
ATOM 3581 N N . PRO A 1 448 ? -14.538 5.316 0.560 1.00 93.69 448 PRO A N 1
ATOM 3582 C CA . PRO A 1 448 ? -14.916 5.460 -0.849 1.00 93.69 448 PRO A CA 1
ATOM 3583 C C . PRO A 1 448 ? -16.078 4.540 -1.247 1.00 93.69 448 PRO A C 1
ATOM 3585 O O . PRO A 1 448 ? -16.340 3.529 -0.593 1.00 93.69 448 PRO A O 1
ATOM 3588 N N . THR A 1 449 ? -16.733 4.873 -2.359 1.00 91.69 449 THR A N 1
ATOM 3589 C CA . THR A 1 449 ? -17.785 4.042 -2.966 1.00 91.69 449 THR A CA 1
ATOM 3590 C C . THR A 1 449 ? -17.246 3.345 -4.208 1.00 91.69 449 THR A C 1
ATOM 3592 O O . THR A 1 449 ? -16.508 3.940 -4.985 1.00 91.69 449 THR A O 1
ATOM 3595 N N . GLN A 1 450 ? -17.595 2.077 -4.384 1.00 93.12 450 GLN A N 1
ATOM 3596 C CA . GLN A 1 450 ? -17.228 1.294 -5.562 1.00 93.12 450 GLN A CA 1
ATOM 3597 C C . GLN A 1 450 ? -17.900 1.866 -6.822 1.00 93.12 450 GLN A C 1
ATOM 3599 O O . GLN A 1 450 ? -19.071 2.245 -6.763 1.00 93.12 450 GLN A O 1
ATOM 3604 N N . LEU A 1 451 ? -17.179 1.947 -7.941 1.00 91.50 451 LEU A N 1
ATOM 3605 C CA . LEU A 1 451 ? -17.657 2.619 -9.152 1.00 91.50 451 LEU A CA 1
ATOM 3606 C C . LEU A 1 451 ? -18.913 1.958 -9.727 1.00 91.50 451 LEU A C 1
ATOM 3608 O O . LEU A 1 451 ? -19.860 2.652 -10.068 1.00 91.50 451 LEU A O 1
ATOM 3612 N N . ASP A 1 452 ? -18.966 0.631 -9.755 1.00 88.75 452 ASP A N 1
ATOM 3613 C CA . ASP A 1 452 ? -20.118 -0.140 -10.246 1.00 88.75 452 ASP A CA 1
ATOM 3614 C C . ASP A 1 452 ? -21.345 -0.120 -9.311 1.00 88.75 452 ASP A C 1
ATOM 3616 O O . ASP A 1 452 ? -22.382 -0.703 -9.622 1.00 88.75 452 ASP A O 1
ATOM 3620 N N . ARG A 1 453 ? -21.233 0.540 -8.151 1.00 88.50 453 ARG A N 1
ATOM 3621 C CA . ARG A 1 453 ? -22.373 0.897 -7.293 1.00 88.50 453 ARG A CA 1
ATOM 3622 C C . ARG A 1 453 ? -22.855 2.323 -7.519 1.00 88.50 453 ARG A C 1
ATOM 3624 O O . ARG A 1 453 ? -23.957 2.648 -7.089 1.00 88.50 453 ARG A O 1
ATOM 3631 N N . LEU A 1 454 ? -22.011 3.167 -8.108 1.00 85.56 454 LEU A N 1
ATOM 3632 C CA . LEU A 1 454 ? -22.348 4.539 -8.477 1.00 85.56 454 LEU A CA 1
ATOM 3633 C C . LEU A 1 454 ? -22.923 4.596 -9.888 1.00 85.56 454 LEU A C 1
ATOM 3635 O O . LEU A 1 454 ? -23.881 5.319 -10.120 1.00 85.56 454 LEU A O 1
ATOM 3639 N N . CYS A 1 455 ? -22.354 3.822 -10.807 1.00 85.94 455 CYS A N 1
ATOM 3640 C CA . CYS A 1 455 ? -22.713 3.824 -12.214 1.00 85.94 455 CYS A CA 1
ATOM 3641 C C . CYS A 1 455 ? -23.125 2.416 -12.641 1.00 85.94 455 CYS A C 1
ATOM 3643 O O . CYS A 1 455 ? -22.517 1.425 -12.227 1.00 85.94 455 CYS A O 1
ATOM 3645 N N . ASP A 1 456 ? -24.146 2.334 -13.489 1.00 86.25 456 ASP A N 1
ATOM 3646 C CA . ASP A 1 456 ? -24.605 1.065 -14.044 1.00 86.25 456 ASP A CA 1
ATOM 3647 C C . ASP A 1 456 ? -23.522 0.419 -14.927 1.00 86.25 456 ASP A C 1
ATOM 3649 O O . ASP A 1 456 ? -22.836 1.099 -15.697 1.00 86.25 456 ASP A O 1
ATOM 3653 N N . ARG A 1 457 ? -23.354 -0.904 -14.811 1.00 86.38 457 ARG A N 1
ATOM 3654 C CA . ARG A 1 457 ? -22.304 -1.632 -15.538 1.00 86.38 457 ARG A CA 1
ATOM 3655 C C . ARG A 1 457 ? -22.528 -1.619 -17.050 1.00 86.38 457 ARG A C 1
ATOM 3657 O O . ARG A 1 457 ? -21.553 -1.438 -17.775 1.00 86.38 457 ARG A O 1
ATOM 3664 N N . ASP A 1 458 ? -23.770 -1.747 -17.516 1.00 85.31 458 ASP A N 1
ATOM 3665 C CA . ASP A 1 458 ? -24.082 -1.758 -18.951 1.00 85.31 458 ASP A CA 1
ATOM 3666 C C . ASP A 1 458 ? -23.800 -0.380 -19.569 1.00 85.31 458 ASP A C 1
ATOM 3668 O O . ASP A 1 458 ? -23.360 -0.273 -20.715 1.00 85.31 458 ASP A O 1
ATOM 3672 N N . TRP A 1 459 ? -24.002 0.691 -18.796 1.00 88.19 459 TRP A N 1
ATOM 3673 C CA . TRP A 1 459 ? -23.611 2.037 -19.206 1.00 88.19 459 TRP A CA 1
ATOM 3674 C C . TRP A 1 459 ? -22.087 2.198 -19.276 1.00 88.19 459 TRP A C 1
ATOM 3676 O O . TRP A 1 459 ? -21.578 2.690 -20.285 1.00 88.19 459 TRP A O 1
ATOM 3686 N N . LEU A 1 460 ? -21.351 1.737 -18.257 1.00 88.38 460 LEU A N 1
ATOM 3687 C CA . LEU A 1 460 ? -19.883 1.813 -18.220 1.00 88.38 460 LEU A CA 1
ATOM 3688 C C . LEU A 1 460 ? -19.217 1.078 -19.395 1.00 88.38 460 LEU A C 1
ATOM 3690 O O . LEU A 1 460 ? -18.196 1.549 -19.891 1.00 88.38 460 LEU A O 1
ATOM 3694 N N . GLU A 1 461 ? -19.791 -0.028 -19.881 1.00 85.25 461 GLU A N 1
ATOM 3695 C CA . GLU A 1 461 ? -19.270 -0.774 -21.042 1.00 85.25 461 GLU A CA 1
ATOM 3696 C C . GLU A 1 461 ? -19.197 0.066 -22.331 1.00 85.25 461 GLU A C 1
ATOM 3698 O O . GLU A 1 461 ? -18.403 -0.234 -23.228 1.00 85.25 461 GLU A O 1
ATOM 3703 N N . GLY A 1 462 ? -19.998 1.132 -22.431 1.00 84.50 462 GLY A N 1
ATOM 3704 C CA . GLY A 1 462 ? -20.015 2.040 -23.578 1.00 84.50 462 GLY A CA 1
ATOM 3705 C C . GLY A 1 462 ? -18.866 3.051 -23.616 1.00 84.50 462 GLY A C 1
ATOM 3706 O O . GLY A 1 462 ? -18.666 3.693 -24.650 1.00 84.50 462 GLY A O 1
ATOM 3707 N N . PHE A 1 463 ? -18.105 3.198 -22.528 1.00 86.94 463 PHE A N 1
ATOM 3708 C CA . PHE A 1 463 ? -17.120 4.265 -22.363 1.00 86.94 463 PHE A CA 1
ATOM 3709 C C . PHE A 1 463 ? -15.770 3.738 -21.886 1.00 86.94 463 PHE A C 1
ATOM 3711 O O . PHE A 1 463 ? -15.649 2.683 -21.267 1.00 86.94 463 PHE A O 1
ATOM 3718 N N . LYS A 1 464 ? -14.718 4.518 -22.138 1.00 89.44 464 LYS A N 1
ATOM 3719 C CA . LYS A 1 464 ? -13.480 4.365 -21.380 1.00 89.44 464 LYS A CA 1
ATOM 3720 C C . LYS A 1 464 ? -13.612 5.129 -20.078 1.00 89.44 464 LYS A C 1
ATOM 3722 O O . LYS A 1 464 ? -13.988 6.298 -20.077 1.00 89.44 464 LYS A O 1
ATOM 3727 N N . ILE A 1 465 ? -13.240 4.489 -18.976 1.00 92.69 465 ILE A N 1
ATOM 3728 C CA . ILE A 1 465 ? -13.35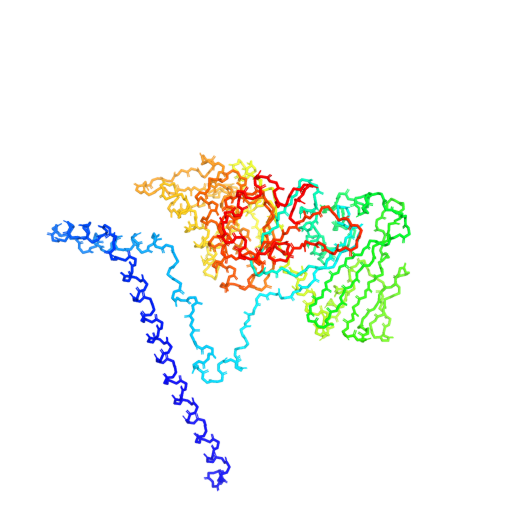3 5.105 -17.650 1.00 92.69 465 ILE A CA 1
ATOM 3729 C C . ILE A 1 465 ? -12.457 6.348 -17.538 1.00 92.69 465 ILE A C 1
ATOM 3731 O O . ILE A 1 465 ? -12.833 7.312 -16.874 1.00 92.69 465 ILE A O 1
ATOM 3735 N N . GLY A 1 466 ? -11.306 6.371 -18.221 1.00 91.56 466 GLY A N 1
ATOM 3736 C CA . GLY A 1 466 ? -10.461 7.560 -18.292 1.00 91.56 466 GLY A CA 1
ATOM 3737 C C . GLY A 1 466 ? -11.171 8.776 -18.894 1.00 91.56 466 GLY A C 1
ATOM 3738 O O . GLY A 1 466 ? -11.024 9.868 -18.352 1.00 91.56 466 GLY A O 1
ATOM 3739 N N . ASP A 1 467 ? -11.978 8.586 -19.944 1.00 91.19 467 ASP A N 1
ATOM 3740 C CA . ASP A 1 467 ? -12.712 9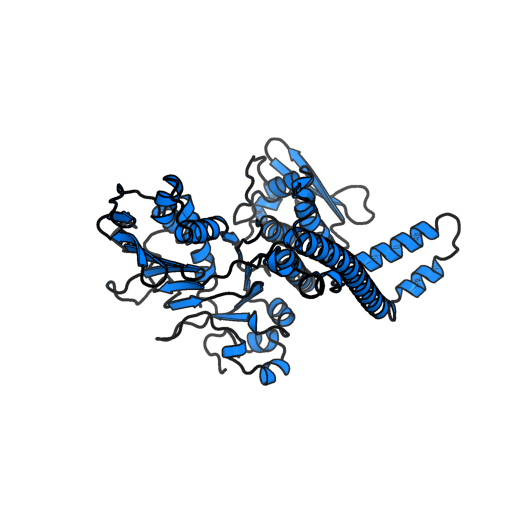.674 -20.607 1.00 91.19 467 ASP A CA 1
ATOM 3741 C C . ASP A 1 467 ? -13.794 10.254 -19.678 1.00 91.19 467 ASP A C 1
ATOM 3743 O O . ASP A 1 467 ? -13.933 11.471 -19.575 1.00 91.19 467 ASP A O 1
ATOM 3747 N N . LEU A 1 468 ? -14.512 9.390 -18.946 1.00 91.00 468 LEU A N 1
ATOM 3748 C CA . LEU A 1 468 ? -15.507 9.808 -17.947 1.00 91.00 468 LEU A CA 1
ATOM 3749 C C . LEU A 1 468 ? -14.866 10.616 -16.811 1.00 91.00 468 LEU A C 1
ATOM 3751 O O . LEU A 1 468 ? -15.408 11.626 -16.366 1.00 91.00 468 LEU A O 1
ATOM 3755 N N . TYR A 1 469 ? -13.687 10.188 -16.354 1.00 91.50 469 TYR A N 1
ATOM 3756 C CA . TYR A 1 469 ? -12.936 10.898 -15.321 1.00 91.50 469 TYR A CA 1
ATOM 3757 C C . TYR A 1 469 ? -12.440 12.267 -15.808 1.00 91.50 469 TYR A C 1
ATOM 3759 O O . TYR A 1 469 ? -12.515 13.249 -15.073 1.00 91.50 469 TYR A O 1
ATOM 3767 N N . GLU A 1 470 ? -11.963 12.358 -17.053 1.00 89.56 470 GLU A N 1
ATOM 3768 C CA . GLU A 1 470 ? -11.495 13.614 -17.654 1.00 89.56 470 GLU A CA 1
ATOM 3769 C C . GLU A 1 470 ? -12.636 14.618 -17.884 1.00 89.56 470 GLU A C 1
ATOM 3771 O O . GLU A 1 470 ? -12.444 15.821 -17.704 1.00 89.56 470 GLU A O 1
ATOM 3776 N N . GLN A 1 471 ? -13.828 14.128 -18.229 1.00 88.44 471 GLN A N 1
ATOM 3777 C CA . GLN A 1 471 ? -15.034 14.943 -18.412 1.00 88.44 471 GLN A CA 1
ATOM 3778 C C . GLN A 1 471 ? -15.665 15.392 -17.087 1.00 88.44 471 GLN A C 1
ATOM 3780 O O . GLN A 1 471 ? -16.497 16.293 -17.087 1.00 88.44 471 GLN A O 1
ATOM 3785 N N . GLY A 1 472 ? -15.236 14.815 -15.961 1.00 84.56 472 GLY A N 1
ATOM 3786 C CA . GLY A 1 472 ? -15.762 15.131 -14.635 1.00 84.56 472 GLY A CA 1
ATOM 3787 C C . GLY A 1 472 ? -17.064 14.408 -14.281 1.00 84.56 472 GLY A C 1
ATOM 3788 O O . GLY A 1 472 ? -17.644 14.705 -13.241 1.00 84.56 472 GLY A O 1
ATOM 3789 N N . GLU A 1 473 ? -17.485 13.437 -15.094 1.00 85.88 473 GLU A N 1
ATOM 3790 C CA . GLU A 1 473 ? -18.664 12.594 -14.846 1.00 85.88 473 GLU A CA 1
ATOM 3791 C C . GLU A 1 473 ? -18.484 11.729 -13.590 1.00 85.88 4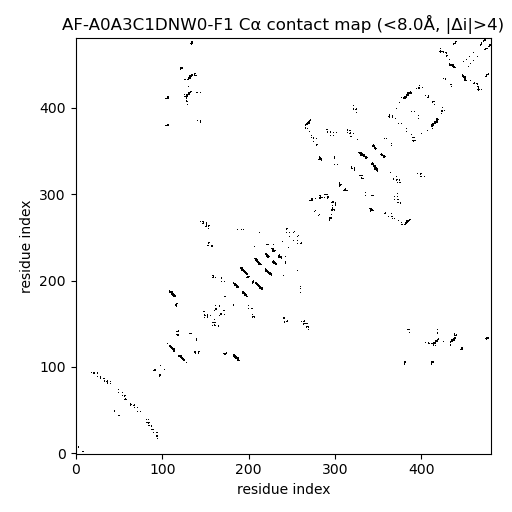73 GLU A C 1
ATOM 3793 O O . GLU A 1 473 ? -19.437 11.449 -12.861 1.00 85.88 473 GLU A O 1
ATOM 3798 N N . ILE A 1 474 ? -17.238 11.314 -13.327 1.00 86.62 474 ILE A N 1
ATOM 3799 C CA . ILE A 1 474 ? -16.856 10.529 -12.152 1.00 86.62 474 ILE A CA 1
ATOM 3800 C C . ILE A 1 474 ? -15.659 11.151 -11.433 1.00 86.62 474 ILE A C 1
ATOM 3802 O O . ILE A 1 474 ? -14.671 11.549 -12.049 1.00 86.62 474 ILE A O 1
ATOM 3806 N N . GLY A 1 475 ? -15.687 11.155 -10.099 1.00 80.62 475 GLY A N 1
ATOM 3807 C CA . GLY A 1 475 ? -14.544 11.554 -9.280 1.00 80.62 475 GLY A CA 1
ATOM 3808 C C . GLY A 1 475 ? -14.177 13.040 -9.359 1.00 80.62 475 GLY A C 1
ATOM 3809 O O . GLY A 1 475 ? -13.058 13.395 -8.976 1.00 80.62 475 GLY A O 1
ATOM 3810 N N . SER A 1 476 ? -15.088 13.892 -9.815 1.00 80.69 476 SER A N 1
ATOM 3811 C CA . SER A 1 476 ? -15.059 15.346 -9.704 1.00 80.69 476 SER A CA 1
ATOM 3812 C C . SER A 1 476 ? -15.794 15.821 -8.435 1.00 80.69 476 SER A C 1
ATOM 3814 O O . SER A 1 476 ? -16.222 15.028 -7.594 1.00 80.69 476 SER A O 1
ATOM 3816 N N . ASN A 1 477 ? -15.871 17.140 -8.233 1.00 69.25 477 ASN A N 1
ATOM 3817 C CA . ASN A 1 477 ? -16.645 17.725 -7.131 1.00 69.25 477 ASN A CA 1
ATOM 3818 C C . ASN A 1 477 ? -18.146 17.847 -7.452 1.00 69.25 477 ASN A C 1
ATOM 3820 O O . ASN A 1 477 ? -18.924 18.093 -6.536 1.00 69.25 477 ASN A O 1
ATOM 3824 N N . GLU A 1 478 ? -18.531 17.705 -8.721 1.00 61.28 478 GLU A N 1
ATOM 3825 C CA . GLU A 1 478 ? -19.878 17.969 -9.245 1.00 61.28 478 GLU A CA 1
ATOM 3826 C C . GLU A 1 478 ? -20.402 16.764 -10.049 1.00 61.28 478 GLU A C 1
ATOM 3828 O O . GLU A 1 478 ? -21.152 16.948 -10.996 1.00 61.28 478 GLU A O 1
ATOM 3833 N N . ASP A 1 479 ? -19.979 15.538 -9.701 1.00 59.00 479 ASP A N 1
ATOM 3834 C CA . ASP A 1 479 ? -20.354 14.304 -10.416 1.00 59.00 479 ASP A CA 1
ATOM 3835 C C . ASP A 1 479 ? -21.864 14.246 -10.727 1.00 59.00 479 ASP A C 1
ATOM 3837 O O . ASP A 1 479 ? -22.677 14.242 -9.798 1.00 59.00 479 ASP A O 1
ATOM 3841 N N . GLU A 1 480 ? -22.226 14.128 -12.010 1.00 51.78 480 GLU A N 1
ATOM 3842 C CA . GLU A 1 480 ? -23.619 14.021 -12.483 1.00 51.78 480 GLU A CA 1
ATOM 3843 C C . GLU A 1 480 ? -24.156 12.570 -12.522 1.00 51.78 480 GLU A C 1
ATOM 3845 O O . GLU A 1 480 ? -25.293 12.351 -12.941 1.00 51.78 480 GLU A O 1
ATOM 3850 N N . CYS A 1 481 ? -23.367 11.584 -12.065 1.00 48.28 481 CYS A N 1
ATOM 3851 C CA . CYS A 1 481 ? -23.742 10.159 -12.049 1.00 48.28 481 CYS A CA 1
ATOM 3852 C C . CYS A 1 481 ? -24.861 9.796 -11.062 1.00 48.28 481 CYS A C 1
ATOM 3854 O O . CYS A 1 481 ? -24.705 10.095 -9.849 1.00 48.28 481 CYS A O 1
#